Protein AF-0000000082776717 (afdb_homodimer)

Solvent-accessible surface area (backbone atoms only — not comparable to full-atom values): 31460 Å² total; per-residue (Å²): 136,84,81,78,78,79,74,80,76,75,74,73,74,72,71,69,78,68,71,57,38,70,23,19,44,74,64,49,64,49,27,32,45,8,39,37,46,40,36,39,57,69,74,40,55,86,52,86,70,54,49,68,58,41,48,52,37,46,50,51,32,40,17,66,18,43,40,49,56,19,46,52,73,50,42,46,68,27,53,69,61,56,74,79,87,65,67,62,53,23,40,39,45,65,33,88,27,71,83,52,43,57,32,50,45,45,42,50,73,58,59,40,40,62,55,69,37,69,70,32,48,37,49,62,96,61,49,58,29,18,22,79,56,60,72,66,36,68,18,62,73,46,20,79,35,70,92,78,25,90,22,25,43,54,57,23,52,50,51,49,52,38,33,54,52,22,53,51,44,27,35,40,33,37,37,39,31,21,7,40,39,82,58,36,46,40,64,84,38,67,47,45,56,38,21,58,72,35,47,42,55,90,44,29,61,31,42,36,36,36,30,47,44,46,69,88,41,52,81,59,34,34,69,88,33,58,36,43,44,56,53,50,50,52,38,52,75,67,62,40,47,73,49,69,43,43,43,78,80,39,45,48,30,56,40,5,43,25,45,44,45,45,53,48,48,50,54,50,51,55,61,56,58,70,65,59,68,74,75,68,79,75,66,76,73,76,75,71,80,73,80,74,85,123,136,84,79,78,76,79,76,79,76,76,76,75,73,73,70,71,76,68,72,57,37,72,22,20,46,74,65,48,66,49,28,32,43,8,39,36,45,40,36,38,56,70,73,39,56,86,52,87,69,55,49,70,58,41,48,51,39,45,48,52,35,40,17,66,20,44,41,49,54,19,47,52,74,51,43,47,70,28,52,68,60,57,74,79,87,64,67,61,52,25,40,39,44,68,32,88,28,70,84,52,42,58,33,51,44,47,41,48,72,59,60,41,40,62,54,70,36,70,71,33,47,36,49,63,95,61,49,55,28,15,22,76,57,60,70,66,36,67,18,61,72,47,19,78,35,70,90,78,24,89,22,25,42,53,56,23,52,50,52,51,52,38,31,53,51,22,54,52,42,28,34,39,33,36,37,41,32,20,6,38,39,82,57,37,46,39,63,82,38,67,46,45,56,37,21,58,71,35,46,43,57,89,44,28,61,32,42,37,37,37,30,47,46,45,68,87,41,52,83,61,32,34,71,87,34,58,36,43,44,57,52,51,50,51,38,50,73,66,60,40,46,72,49,68,44,43,42,76,80,40,43,53,29,56,42,4,42,24,44,45,46,45,55,48,48,50,53,51,53,57,62,59,58,71,66,61,68,75,74,68,79,74,68,74,78,75,71,76,79,78,80,70,83,119

Nearest PDB structures (foldseek):
  3ofs-assembly5_E  TM=9.476E-01  e=2.431E-26  Homo sapiens
  2o3r-assembly2_B  TM=9.008E-01  e=8.191E-27  Homo sapiens
  1zvm-assembly3_C  TM=9.190E-01  e=2.006E-26  Homo sapiens
  2ef1-assembly1_A  TM=9.102E-01  e=2.280E-26  Homo sapiens
  7vke-assembly1_A  TM=8.804E-01  e=1.128E-26  Homo sapiens

Structure (mmCIF, N/CA/C/O backbone):
data_AF-0000000082776717-model_v1
#
loop_
_entity.id
_entity.type
_entity.pdbx_description
1 polymer 'ADP-ribosyl cyclase/cyclic ADP-ribose hydrolase'
#
loop_
_atom_site.group_PDB
_atom_site.id
_atom_site.type_symbol
_atom_site.label_atom_id
_atom_site.label_alt_id
_atom_site.label_comp_id
_atom_site.label_asym_id
_atom_site.label_entity_id
_atom_site.label_seq_id
_atom_site.pdbx_PDB_ins_code
_atom_site.Cartn_x
_atom_site.Cartn_y
_atom_site.Cartn_z
_atom_site.occupancy
_atom_site.B_iso_or_equiv
_atom_site.auth_seq_id
_atom_site.auth_comp_id
_atom_site.auth_asym_id
_atom_site.auth_atom_id
_atom_site.pdbx_PDB_model_num
ATOM 1 N N . MET A 1 1 ? -59.375 -36.438 -43.25 1 34.94 1 MET A N 1
ATOM 2 C CA . MET A 1 1 ? -58.938 -35.188 -42.656 1 34.94 1 MET A CA 1
ATOM 3 C C . MET A 1 1 ? -58 -35.438 -41.469 1 34.94 1 MET A C 1
ATOM 5 O O . MET A 1 1 ? -58.406 -36 -40.469 1 34.94 1 MET A O 1
ATOM 9 N N . SER A 1 2 ? -56.688 -35.781 -41.719 1 42.25 2 SER A N 1
ATOM 10 C CA . SER A 1 2 ? -55.562 -36.094 -40.844 1 42.25 2 SER A CA 1
ATOM 11 C C . SER A 1 2 ? -55.219 -34.906 -39.938 1 42.25 2 SER A C 1
ATOM 13 O O . SER A 1 2 ? -55.094 -33.781 -40.406 1 42.25 2 SER A O 1
ATOM 15 N N . ARG A 1 3 ? -55.719 -34.875 -38.656 1 41.53 3 ARG A N 1
ATOM 16 C CA . ARG A 1 3 ? -55.469 -33.906 -37.594 1 41.53 3 ARG A CA 1
ATOM 17 C C . ARG A 1 3 ? -53.969 -33.719 -37.375 1 41.53 3 ARG A C 1
ATOM 19 O O . ARG A 1 3 ? -53.281 -34.656 -36.969 1 41.53 3 ARG A O 1
ATOM 26 N N . ILE A 1 4 ? -53.25 -32.938 -38.125 1 45.69 4 ILE A N 1
ATOM 27 C CA . ILE A 1 4 ? -51.875 -32.5 -37.875 1 45.69 4 ILE A CA 1
ATOM 28 C C . ILE A 1 4 ? -51.812 -31.828 -36.5 1 45.69 4 ILE A C 1
ATOM 30 O O . ILE A 1 4 ? -52.438 -30.781 -36.281 1 45.69 4 ILE A O 1
ATOM 34 N N . THR A 1 5 ? -51.719 -32.531 -35.375 1 41.22 5 THR A N 1
ATOM 35 C CA . THR A 1 5 ? -51.406 -31.953 -34.062 1 41.22 5 THR A CA 1
ATOM 36 C C . THR A 1 5 ? -50.062 -31.25 -34.125 1 41.22 5 THR A C 1
ATOM 38 O O . THR A 1 5 ? -49.031 -31.844 -34.438 1 41.22 5 THR A O 1
ATOM 41 N N . ALA A 1 6 ? -50 -29.938 -34.469 1 43.34 6 ALA A N 1
ATOM 42 C CA . ALA A 1 6 ? -48.812 -29.094 -34.375 1 43.34 6 ALA A CA 1
ATOM 43 C C . ALA A 1 6 ? -48.281 -29.062 -32.938 1 43.34 6 ALA A C 1
ATOM 45 O O . ALA A 1 6 ? -48.969 -28.625 -32 1 43.34 6 ALA A O 1
ATOM 46 N N . GLY A 1 7 ? -47.469 -30.047 -32.562 1 38.72 7 GLY A N 1
ATOM 47 C CA . GLY A 1 7 ? -46.75 -29.953 -31.297 1 38.72 7 GLY A CA 1
ATOM 48 C C . GLY A 1 7 ? -45.906 -28.703 -31.172 1 38.72 7 GLY A C 1
ATOM 49 O O . GLY A 1 7 ? -45.125 -28.375 -32.062 1 38.72 7 GLY A O 1
ATOM 50 N N . LEU A 1 8 ? -46.406 -27.688 -30.469 1 41.44 8 LEU A N 1
ATOM 51 C CA . LEU A 1 8 ? -45.594 -26.531 -30.078 1 41.44 8 LEU A CA 1
ATOM 52 C C . LEU A 1 8 ? -44.344 -26.953 -29.359 1 41.44 8 LEU A C 1
ATOM 54 O O . LEU A 1 8 ? -44.375 -27.594 -28.297 1 41.44 8 LEU A O 1
ATOM 58 N N . VAL A 1 9 ? -43.219 -27.141 -30.031 1 42.56 9 VAL A N 1
ATOM 59 C CA . VAL A 1 9 ? -41.906 -27.281 -29.391 1 42.56 9 VAL A CA 1
ATOM 60 C C . VAL A 1 9 ? -41.562 -26 -28.641 1 42.56 9 VAL A C 1
ATOM 62 O O . VAL A 1 9 ? -41.406 -24.938 -29.25 1 42.56 9 VAL A O 1
ATOM 65 N N . VAL A 1 10 ? -42 -25.812 -27.422 1 40.25 10 VAL A N 1
ATOM 66 C CA . VAL A 1 10 ? -41.438 -24.797 -26.547 1 40.25 10 VAL A CA 1
ATOM 67 C C . VAL A 1 10 ? -39.938 -24.984 -26.422 1 40.25 10 VAL A C 1
ATOM 69 O O . VAL A 1 10 ? -39.469 -26 -25.906 1 40.25 10 VAL A O 1
ATOM 72 N N . LEU A 1 11 ? -39.219 -24.453 -27.328 1 37.03 11 LEU A N 1
ATOM 73 C CA . LEU A 1 11 ? -37.781 -24.312 -27.094 1 37.03 11 LEU A CA 1
ATOM 74 C C . LEU A 1 11 ? -37.531 -23.547 -25.797 1 37.03 11 LEU A C 1
ATOM 76 O O . LEU A 1 11 ? -37.812 -22.359 -25.719 1 37.03 11 LEU A O 1
ATOM 80 N N . LEU A 1 12 ? -37.594 -24.188 -24.688 1 36.03 12 LEU A N 1
ATOM 81 C CA . LEU A 1 12 ? -37.062 -23.641 -23.453 1 36.03 12 LEU A CA 1
ATOM 82 C C . LEU A 1 12 ? -35.625 -23.172 -23.641 1 36.03 12 LEU A C 1
ATOM 84 O O . LEU A 1 12 ? -34.75 -23.984 -23.922 1 36.03 12 LEU A O 1
ATOM 88 N N . PHE A 1 13 ? -35.5 -22 -24.203 1 36.41 13 PHE A N 1
ATOM 89 C CA . PHE A 1 13 ? -34.219 -21.344 -24.047 1 36.41 13 PHE A CA 1
ATOM 90 C C . PHE A 1 13 ? -33.75 -21.359 -22.594 1 36.41 13 PHE A C 1
ATOM 92 O O . PHE A 1 13 ? -34.375 -20.688 -21.75 1 36.41 13 PHE A O 1
ATOM 99 N N . LEU A 1 14 ? -33.281 -22.422 -22.094 1 35.28 14 LEU A N 1
ATOM 100 C CA . LEU A 1 14 ? -32.5 -22.344 -20.875 1 35.28 14 LEU A CA 1
ATOM 101 C C . LEU A 1 14 ? -31.438 -21.25 -20.984 1 35.28 14 LEU A C 1
ATOM 103 O O . LEU A 1 14 ? -30.453 -21.406 -21.703 1 35.28 14 LEU A O 1
ATOM 107 N N . THR A 1 15 ? -31.828 -20.047 -21.047 1 38.69 15 THR A N 1
ATOM 108 C CA . THR A 1 15 ? -30.812 -19.062 -20.688 1 38.69 15 THR A CA 1
ATOM 109 C C . THR A 1 15 ? -30.094 -19.469 -19.406 1 38.69 15 THR A C 1
ATOM 111 O O . THR A 1 15 ? -30.688 -19.5 -18.328 1 38.69 15 THR A O 1
ATOM 114 N N . GLY A 1 16 ? -29.297 -20.438 -19.484 1 37.56 16 GLY A N 1
ATOM 115 C CA . GLY A 1 16 ? -28.406 -20.656 -18.359 1 37.56 16 GLY A CA 1
ATOM 116 C C . GLY A 1 16 ? -27.906 -19.359 -17.734 1 37.56 16 GLY A C 1
ATOM 117 O O . GLY A 1 16 ? -27.328 -18.516 -18.438 1 37.56 16 GLY A O 1
ATOM 118 N N . TYR A 1 17 ? -28.562 -18.797 -16.828 1 41.16 17 TYR A N 1
ATOM 119 C CA . TYR A 1 17 ? -28.047 -17.75 -15.977 1 41.16 17 TYR A CA 1
ATOM 120 C C . TYR A 1 17 ? -26.594 -18.016 -15.594 1 41.16 17 TYR A C 1
ATOM 122 O O . TYR A 1 17 ? -26.312 -18.906 -14.781 1 41.16 17 TYR A O 1
ATOM 130 N N . VAL A 1 18 ? -25.672 -17.984 -16.531 1 48.72 18 VAL A N 1
ATOM 131 C CA . VAL A 1 18 ? -24.281 -18.016 -16.125 1 48.72 18 VAL A CA 1
ATOM 132 C C . VAL A 1 18 ? -24.031 -16.969 -15.047 1 48.72 18 VAL A C 1
ATOM 134 O O . VAL A 1 18 ? -24.391 -15.797 -15.211 1 48.72 18 VAL A O 1
ATOM 137 N N . ASN A 1 19 ? -24.094 -17.375 -13.844 1 53.06 19 ASN A N 1
ATOM 138 C CA . ASN A 1 19 ? -23.656 -16.562 -12.727 1 53.06 19 ASN A CA 1
ATOM 139 C C . ASN A 1 19 ? -22.438 -15.719 -13.094 1 53.06 19 ASN A C 1
ATOM 141 O O . ASN A 1 19 ? -21.391 -16.25 -13.477 1 53.06 19 ASN A O 1
ATOM 145 N N . THR A 1 20 ? -22.656 -14.508 -13.617 1 65.88 20 THR A N 1
ATOM 146 C CA . THR A 1 20 ? -21.594 -13.609 -14.047 1 65.88 20 THR A CA 1
ATOM 147 C C . THR A 1 20 ? -21.062 -12.805 -12.867 1 65.88 20 THR A C 1
ATOM 149 O O . THR A 1 20 ? -21.812 -12.43 -11.969 1 65.88 20 THR A O 1
ATOM 152 N N . GLY A 1 21 ? -19.797 -12.977 -12.633 1 70.62 21 GLY A N 1
ATOM 153 C CA . GLY A 1 21 ? -19.141 -12.109 -11.664 1 70.62 21 GLY A CA 1
ATOM 154 C C . GLY A 1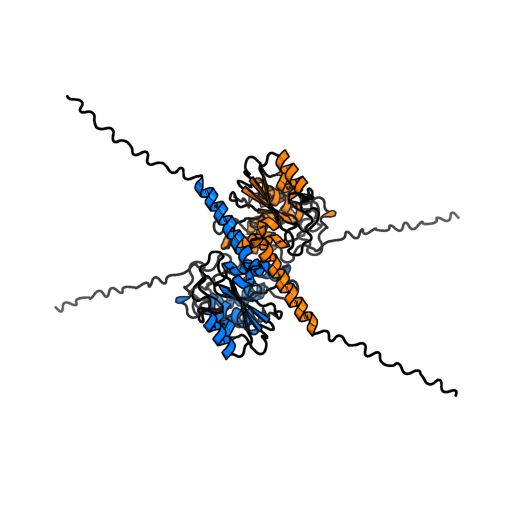 21 ? -19.109 -10.656 -12.086 1 70.62 21 GLY A C 1
ATOM 155 O O . GLY A 1 21 ? -19.703 -10.281 -13.094 1 70.62 21 GLY A O 1
ATOM 156 N N . PRO A 1 22 ? -18.547 -9.883 -11.188 1 86.31 22 PRO A N 1
ATOM 157 C CA . PRO A 1 22 ? -18.375 -8.484 -11.562 1 86.31 22 PRO A CA 1
ATOM 158 C C . PRO A 1 22 ? -17.594 -8.312 -12.867 1 86.31 22 PRO A C 1
ATOM 160 O O . PRO A 1 22 ? -16.875 -9.227 -13.289 1 86.31 22 PRO A O 1
ATOM 163 N N . GLY A 1 23 ? -17.859 -7.293 -13.586 1 93.75 23 GLY A N 1
ATOM 164 C CA . GLY A 1 23 ? -17.125 -7.004 -14.812 1 93.75 23 GLY A CA 1
ATOM 165 C C . GLY A 1 23 ? -15.695 -6.566 -14.562 1 93.75 23 GLY A C 1
ATOM 166 O O . GLY A 1 23 ? -15.195 -6.672 -13.438 1 93.75 23 GLY A O 1
ATOM 167 N N . THR A 1 24 ? -15.047 -6.23 -15.664 1 96.62 24 THR A N 1
ATOM 168 C CA . THR A 1 24 ? -13.695 -5.688 -15.602 1 96.62 24 THR A CA 1
ATOM 169 C C . THR A 1 24 ? -13.633 -4.484 -14.664 1 96.62 24 THR A C 1
ATOM 171 O O . THR A 1 24 ? -14.547 -3.66 -14.648 1 96.62 24 THR A O 1
ATOM 174 N N . THR A 1 25 ? -12.57 -4.414 -13.812 1 96.5 25 THR A N 1
ATOM 175 C CA . THR A 1 25 ? -12.352 -3.264 -12.945 1 96.5 25 THR A CA 1
ATOM 176 C C . THR A 1 25 ? -12.453 -1.963 -13.734 1 96.5 25 THR A C 1
ATOM 178 O O . THR A 1 25 ? -11.742 -1.783 -14.727 1 96.5 25 THR A O 1
ATOM 181 N N . PRO A 1 26 ? -13.352 -1.052 -13.297 1 95.44 26 PRO A N 1
ATOM 182 C CA . PRO A 1 26 ? -13.445 0.228 -14 1 95.44 26 PRO A CA 1
ATOM 183 C C . PRO A 1 26 ? -12.117 0.98 -14.039 1 95.44 26 PRO A C 1
ATOM 185 O O . PRO A 1 26 ? -11.352 0.94 -13.078 1 95.44 26 PRO A O 1
ATOM 188 N N . HIS A 1 27 ? -11.812 1.708 -15.188 1 96.38 27 HIS A N 1
ATOM 189 C CA . HIS A 1 27 ? -10.617 2.518 -15.375 1 96.38 27 HIS A CA 1
ATOM 190 C C . HIS A 1 27 ? -9.359 1.665 -15.281 1 96.38 27 HIS A C 1
ATOM 192 O O . HIS A 1 27 ? -8.328 2.125 -14.781 1 96.38 27 HIS A O 1
ATOM 198 N N . LEU A 1 28 ? -9.469 0.418 -15.781 1 98.06 28 LEU A N 1
ATOM 199 C CA . LEU A 1 28 ? -8.391 -0.562 -15.695 1 98.06 28 LEU A CA 1
ATOM 200 C C . LEU A 1 28 ? -7.102 -0.005 -16.297 1 98.06 28 LEU A C 1
ATOM 202 O O . LEU A 1 28 ? -6.031 -0.128 -15.695 1 98.06 28 LEU A O 1
ATOM 206 N N . LYS A 1 29 ? -7.23 0.656 -17.406 1 98.06 29 LYS A N 1
ATOM 207 C CA . LYS A 1 29 ? -6.039 1.157 -18.094 1 98.06 29 LYS A CA 1
ATOM 208 C C . LYS A 1 29 ? -5.32 2.203 -17.234 1 98.06 29 LYS A C 1
ATOM 210 O O . LYS A 1 29 ? -4.105 2.129 -17.047 1 98.06 29 LYS A O 1
ATOM 215 N N . GLN A 1 30 ? -6.047 3.137 -16.781 1 97.56 30 GLN A N 1
ATOM 216 C CA . GLN A 1 30 ? -5.469 4.207 -15.969 1 97.56 30 GLN A CA 1
ATOM 217 C C . GLN A 1 30 ? -4.82 3.652 -14.703 1 97.56 30 GLN A C 1
ATOM 219 O O . GLN A 1 30 ? -3.738 4.094 -14.305 1 97.56 30 GLN A O 1
ATOM 224 N N . ILE A 1 31 ? -5.406 2.682 -14.109 1 98.12 31 ILE A N 1
ATOM 225 C CA . ILE A 1 31 ? -4.898 2.09 -12.875 1 98.12 31 ILE A CA 1
ATOM 226 C C . ILE A 1 31 ? -3.596 1.348 -13.156 1 98.12 31 ILE A C 1
ATOM 228 O O . ILE A 1 31 ? -2.584 1.581 -12.492 1 98.12 31 ILE A O 1
ATOM 232 N N . VAL A 1 32 ? -3.637 0.52 -14.195 1 98.75 32 VAL A N 1
ATOM 233 C CA . VAL A 1 32 ? -2.488 -0.33 -14.492 1 98.75 32 VAL A CA 1
ATOM 234 C C . VAL A 1 32 ? -1.305 0.533 -14.922 1 98.75 32 VAL A C 1
ATOM 236 O O . VAL A 1 32 ? -0.19 0.359 -14.43 1 98.75 32 VAL A O 1
ATOM 239 N N . ILE A 1 33 ? -1.547 1.469 -15.773 1 98.62 33 ILE A N 1
ATOM 240 C CA . ILE A 1 33 ? -0.477 2.34 -16.25 1 98.62 33 ILE A CA 1
ATOM 241 C C . ILE A 1 33 ? 0.028 3.209 -15.102 1 98.62 33 ILE A C 1
ATOM 243 O O . ILE A 1 33 ? 1.236 3.402 -14.945 1 98.62 33 ILE A O 1
ATOM 247 N N . GLY A 1 34 ? -0.84 3.725 -14.312 1 98.25 34 GLY A N 1
ATOM 248 C CA . GLY A 1 34 ? -0.458 4.504 -13.148 1 98.25 34 GLY A CA 1
ATOM 249 C C . GLY A 1 34 ? 0.394 3.725 -12.164 1 98.25 34 GLY A C 1
ATOM 250 O O . GLY A 1 34 ? 1.405 4.23 -11.672 1 98.25 34 GLY A O 1
ATOM 251 N N . ARG A 1 35 ? -0.018 2.523 -11.867 1 98.31 35 ARG A N 1
ATOM 252 C CA . ARG A 1 35 ? 0.738 1.659 -10.969 1 98.31 35 ARG A CA 1
ATOM 253 C C . ARG A 1 35 ? 2.113 1.337 -11.547 1 98.31 35 ARG A C 1
ATOM 255 O O . ARG A 1 35 ? 3.098 1.25 -10.805 1 98.31 35 ARG A O 1
ATOM 262 N N . CYS A 1 36 ? 2.121 1.131 -12.852 1 98.62 36 CYS A N 1
ATOM 263 C CA . CYS A 1 36 ? 3.393 0.85 -13.516 1 98.62 36 CYS A CA 1
ATOM 264 C C . CYS A 1 36 ? 4.359 2.018 -13.352 1 98.62 36 CYS A C 1
ATOM 266 O O . CYS A 1 36 ? 5.516 1.825 -12.977 1 98.62 36 CYS A O 1
ATOM 268 N N . TYR A 1 37 ? 3.918 3.193 -13.57 1 97.81 37 TYR A N 1
ATOM 269 C CA . TYR A 1 37 ? 4.777 4.363 -13.414 1 97.81 37 TYR A CA 1
ATOM 270 C C . TYR A 1 37 ? 5.133 4.59 -11.953 1 97.81 37 TYR A C 1
ATOM 272 O O . TYR A 1 37 ? 6.23 5.051 -11.641 1 97.81 37 TYR A O 1
ATOM 280 N N . ASP A 1 38 ? 4.215 4.336 -11.094 1 97.12 38 ASP A N 1
ATOM 281 C CA . ASP A 1 38 ? 4.516 4.371 -9.664 1 97.12 38 ASP A CA 1
ATOM 282 C C . ASP A 1 38 ? 5.676 3.445 -9.32 1 97.12 38 ASP A C 1
ATOM 284 O O . ASP A 1 38 ? 6.609 3.842 -8.617 1 97.12 38 ASP A O 1
ATOM 288 N N . TYR A 1 39 ? 5.629 2.283 -9.875 1 96.19 39 TYR A N 1
ATOM 289 C CA . TYR A 1 39 ? 6.621 1.247 -9.602 1 96.19 39 TYR A CA 1
ATOM 290 C C . TYR A 1 39 ? 7.996 1.664 -10.109 1 96.19 39 TYR A C 1
ATOM 292 O O . TYR A 1 39 ? 8.984 1.588 -9.367 1 96.19 39 TYR A O 1
ATOM 300 N N . VAL A 1 40 ? 8.078 2.162 -11.359 1 95.56 40 VAL A N 1
ATOM 301 C CA . VAL A 1 40 ? 9.375 2.428 -11.992 1 95.56 40 VAL A CA 1
ATOM 302 C C . VAL A 1 40 ? 9.961 3.721 -11.43 1 95.56 40 VAL A C 1
ATOM 304 O O . VAL A 1 40 ? 11.156 3.982 -11.586 1 95.56 40 VAL A O 1
ATOM 307 N N . THR A 1 41 ? 9.086 4.508 -10.734 1 94.5 41 THR A N 1
ATOM 308 C CA . THR A 1 41 ? 9.562 5.785 -10.219 1 94.5 41 THR A CA 1
ATOM 309 C C . THR A 1 41 ? 9.906 5.68 -8.734 1 94.5 41 THR A C 1
ATOM 311 O O . THR A 1 41 ? 10.898 6.25 -8.281 1 94.5 41 THR A O 1
ATOM 314 N N . LEU A 1 42 ? 9.086 4.941 -7.992 1 92.88 42 LEU A N 1
ATOM 315 C CA . LEU A 1 42 ? 9.203 5.004 -6.539 1 92.88 42 LEU A CA 1
ATOM 316 C C . LEU A 1 42 ? 9.664 3.662 -5.977 1 92.88 42 LEU A C 1
ATOM 318 O O . LEU A 1 42 ? 10.422 3.621 -5.004 1 92.88 42 LEU A O 1
ATOM 322 N N . VAL A 1 43 ? 9.281 2.576 -6.535 1 91.5 43 VAL A N 1
ATOM 323 C CA . VAL A 1 43 ? 9.57 1.255 -5.984 1 91.5 43 VAL A CA 1
ATOM 324 C C . VAL A 1 43 ? 10.93 0.771 -6.492 1 91.5 43 VAL A C 1
ATOM 326 O O . VAL A 1 43 ? 11.797 0.394 -5.699 1 91.5 43 VAL A O 1
ATOM 329 N N . LYS A 1 44 ? 11.062 0.79 -7.801 1 92.12 44 LYS A N 1
ATOM 330 C CA . LYS A 1 44 ? 12.32 0.389 -8.43 1 92.12 44 LYS A CA 1
ATOM 331 C C . LYS A 1 44 ? 12.742 1.389 -9.5 1 92.12 44 LYS A C 1
ATOM 333 O O . LYS A 1 44 ? 12.688 1.086 -10.695 1 92.12 44 LYS A O 1
ATOM 338 N N . PRO A 1 45 ? 13.312 2.479 -9.07 1 89.88 45 PRO A N 1
ATOM 339 C CA . PRO A 1 45 ? 13.656 3.555 -10.008 1 89.88 45 PRO A CA 1
ATOM 340 C C . PRO A 1 45 ? 14.742 3.152 -11 1 89.88 45 PRO A C 1
ATOM 342 O O . PRO A 1 45 ? 14.883 3.783 -12.055 1 89.88 45 PRO A O 1
ATOM 345 N N . SER A 1 46 ? 15.438 2.111 -10.812 1 87.56 46 SER A N 1
ATOM 346 C CA . SER A 1 46 ? 16.5 1.673 -11.719 1 87.56 46 SER A CA 1
ATOM 347 C C . SER A 1 46 ? 15.93 0.818 -12.844 1 87.56 46 SER A C 1
ATOM 349 O O . SER A 1 46 ? 16.641 0.484 -13.797 1 87.56 46 SER A O 1
ATOM 351 N N . SER A 1 47 ? 14.633 0.612 -12.75 1 88.88 47 SER A N 1
ATOM 352 C CA . SER A 1 47 ? 14.023 -0.255 -13.758 1 88.88 47 SER A CA 1
ATOM 353 C C . SER A 1 47 ? 13.836 0.477 -15.078 1 88.88 47 SER A C 1
ATOM 355 O O . SER A 1 47 ? 13.672 1.698 -15.102 1 88.88 47 SER A O 1
ATOM 357 N N . ARG A 1 48 ? 13.891 -0.313 -16.219 1 89.75 48 ARG A N 1
ATOM 358 C CA . ARG A 1 48 ? 13.727 0.253 -17.562 1 89.75 48 ARG A CA 1
ATOM 359 C C . ARG A 1 48 ? 12.477 -0.29 -18.234 1 89.75 48 ARG A C 1
ATOM 361 O O . ARG A 1 48 ? 12.492 -0.573 -19.438 1 89.75 48 ARG A O 1
ATOM 368 N N . TYR A 1 49 ? 11.461 -0.461 -17.469 1 95.44 49 TYR A N 1
ATOM 369 C CA . TYR A 1 49 ? 10.203 -0.974 -18.016 1 95.44 49 TYR A CA 1
ATOM 370 C C . TYR A 1 49 ? 9.477 0.102 -18.812 1 95.44 49 TYR A C 1
ATOM 372 O O . TYR A 1 49 ? 9.453 1.269 -18.422 1 95.44 49 TYR A O 1
ATOM 380 N N . ASN A 1 50 ? 8.961 -0.283 -19.953 1 97.12 50 ASN A N 1
ATOM 381 C CA . ASN A 1 50 ? 8.094 0.577 -20.75 1 97.12 50 ASN A CA 1
ATOM 382 C C . ASN A 1 50 ? 6.621 0.335 -20.453 1 97.12 50 ASN A C 1
ATOM 384 O O . ASN A 1 50 ? 6.016 -0.588 -20.984 1 97.12 50 ASN A O 1
ATOM 388 N N . CYS A 1 51 ? 6.027 1.216 -19.688 1 98.31 51 CYS A N 1
ATOM 389 C CA . CYS A 1 51 ? 4.695 1.004 -19.125 1 98.31 51 CYS A CA 1
ATOM 390 C C . CYS A 1 51 ? 3.646 0.979 -20.234 1 98.31 51 CYS A C 1
ATOM 392 O O . CYS A 1 51 ? 2.705 0.186 -20.188 1 98.31 51 CYS A O 1
ATOM 394 N N . GLU A 1 52 ? 3.789 1.783 -21.281 1 98.12 52 GLU A N 1
ATOM 395 C CA . GLU A 1 52 ? 2.836 1.826 -22.375 1 98.12 52 GLU A CA 1
ATOM 396 C C . GLU A 1 52 ? 2.893 0.546 -23.203 1 98.12 52 GLU A C 1
ATOM 398 O O . GLU A 1 52 ? 1.855 0.022 -23.625 1 98.12 52 GLU A O 1
ATOM 403 N N . GLU A 1 53 ? 4.066 0.102 -23.375 1 98.44 53 GLU A N 1
ATOM 404 C CA . GLU A 1 53 ? 4.23 -1.123 -24.156 1 98.44 53 GLU A CA 1
ATOM 405 C C . GLU A 1 53 ? 3.697 -2.334 -23.406 1 98.44 53 GLU A C 1
ATOM 407 O O . GLU A 1 53 ? 3.072 -3.219 -23.984 1 98.44 53 GLU A O 1
ATOM 412 N N . ILE A 1 54 ? 3.939 -2.412 -22.125 1 98.56 54 ILE A N 1
ATOM 413 C CA . ILE A 1 54 ? 3.443 -3.496 -21.297 1 98.56 54 ILE A CA 1
ATOM 414 C C . ILE A 1 54 ? 1.918 -3.533 -21.344 1 98.56 54 ILE A C 1
ATOM 416 O O . ILE A 1 54 ? 1.322 -4.598 -21.531 1 98.56 54 ILE A O 1
ATOM 420 N N . TRP A 1 55 ? 1.305 -2.383 -21.266 1 98.62 55 TRP A N 1
ATOM 421 C CA . TRP A 1 55 ? -0.15 -2.32 -21.344 1 98.62 55 TRP A CA 1
ATOM 422 C C . TRP A 1 55 ? -0.637 -2.807 -22.719 1 98.62 55 TRP A C 1
ATOM 424 O O . TRP A 1 55 ? -1.603 -3.568 -22.797 1 98.62 55 TRP A O 1
ATOM 434 N N . ARG A 1 56 ? -0.008 -2.361 -23.75 1 98.44 56 ARG A N 1
ATOM 435 C CA . ARG A 1 56 ? -0.434 -2.727 -25.094 1 98.44 56 ARG A CA 1
ATOM 436 C C . ARG A 1 56 ? -0.438 -4.242 -25.281 1 98.44 56 ARG A C 1
ATOM 438 O O . ARG A 1 56 ? -1.401 -4.805 -25.797 1 98.44 56 ARG A O 1
ATOM 445 N N . GLU A 1 57 ? 0.647 -4.863 -24.844 1 98.62 57 GLU A N 1
ATOM 446 C CA . GLU A 1 57 ? 0.744 -6.312 -24.984 1 98.62 57 GLU A CA 1
ATOM 447 C C . GLU A 1 57 ? -0.273 -7.02 -24.094 1 98.62 57 GLU A C 1
ATOM 449 O O . GLU A 1 57 ? -0.858 -8.031 -24.484 1 98.62 57 GLU A O 1
ATOM 454 N N . PHE A 1 58 ? -0.506 -6.508 -22.953 1 98.69 58 PHE A N 1
ATOM 455 C CA . PHE A 1 58 ? -1.523 -7.043 -22.047 1 98.69 58 PHE A CA 1
ATOM 456 C C . PHE A 1 58 ? -2.906 -6.953 -22.688 1 98.69 58 PHE A C 1
ATOM 458 O O . PHE A 1 58 ? -3.65 -7.934 -22.719 1 98.69 58 PHE A O 1
ATOM 465 N N . GLU A 1 59 ? -3.154 -5.727 -23.109 1 98.38 59 GLU A N 1
ATOM 466 C CA . GLU A 1 59 ? -4.461 -5.473 -23.703 1 98.38 59 GLU A CA 1
ATOM 467 C C . GLU A 1 59 ? -4.715 -6.402 -24.891 1 98.38 59 GLU A C 1
ATOM 469 O O . GLU A 1 59 ? -5.793 -6.992 -25 1 98.38 59 GLU A O 1
ATOM 474 N N . GLU A 1 60 ? -3.764 -6.547 -25.703 1 96.81 60 GLU A N 1
ATOM 475 C CA . GLU A 1 60 ? -3.887 -7.406 -26.875 1 96.81 60 GLU A CA 1
ATOM 476 C C . GLU A 1 60 ? -4.145 -8.859 -26.469 1 96.81 60 GLU A C 1
ATOM 478 O O . GLU A 1 60 ? -4.93 -9.555 -27.125 1 96.81 60 GLU A O 1
ATOM 483 N N . ALA A 1 61 ? -3.521 -9.312 -25.422 1 97.44 61 ALA A N 1
ATOM 484 C CA . ALA A 1 61 ? -3.646 -10.695 -24.969 1 97.44 61 ALA A CA 1
ATOM 485 C C . ALA A 1 61 ? -5.074 -10.992 -24.516 1 97.44 61 ALA A C 1
ATOM 487 O O . ALA A 1 61 ? -5.547 -12.125 -24.641 1 97.44 61 ALA A O 1
ATOM 488 N N . VAL A 1 62 ? -5.754 -9.961 -24.078 1 97.56 62 VAL A N 1
ATOM 489 C CA . VAL A 1 62 ? -7.047 -10.188 -23.438 1 97.56 62 VAL A CA 1
ATOM 490 C C . VAL A 1 62 ? -8.172 -9.922 -24.438 1 97.56 62 VAL A C 1
ATOM 492 O O . VAL A 1 62 ? -9.062 -10.75 -24.625 1 97.56 62 VAL A O 1
ATOM 495 N N . ILE A 1 63 ? -8.133 -8.812 -25.172 1 95.94 63 ILE A N 1
ATOM 496 C CA . ILE A 1 63 ? -9.305 -8.336 -25.906 1 95.94 63 ILE A CA 1
ATOM 497 C C . ILE A 1 63 ? -9.422 -9.102 -27.234 1 95.94 63 ILE A C 1
ATOM 499 O O . ILE A 1 63 ? -10.477 -9.086 -27.859 1 95.94 63 ILE A O 1
ATOM 503 N N . ARG A 1 64 ? -8.391 -9.773 -27.656 1 92.56 64 ARG A N 1
ATOM 504 C CA . ARG A 1 64 ? -8.422 -10.484 -28.922 1 92.56 64 ARG A CA 1
ATOM 505 C C . ARG A 1 64 ? -8.93 -11.914 -28.734 1 92.56 64 ARG A C 1
ATOM 507 O O . ARG A 1 64 ? -8.945 -12.703 -29.688 1 92.56 64 ARG A O 1
ATOM 514 N N . ARG A 1 65 ? -9.375 -12.25 -27.547 1 92.19 65 ARG A N 1
ATOM 515 C CA . ARG A 1 65 ? -9.773 -13.617 -27.234 1 92.19 65 ARG A CA 1
ATOM 516 C C . ARG A 1 65 ? -11.172 -13.656 -26.625 1 92.19 65 ARG A C 1
ATOM 518 O O . ARG A 1 65 ? -11.625 -12.656 -26.062 1 92.19 65 ARG A O 1
ATOM 525 N N . ASP A 1 66 ? -11.719 -14.828 -26.734 1 90.94 66 ASP A N 1
ATOM 526 C CA . ASP A 1 66 ? -12.945 -15.055 -25.969 1 90.94 66 ASP A CA 1
ATOM 527 C C . ASP A 1 66 ? -12.672 -14.977 -24.469 1 90.94 66 ASP A C 1
ATOM 529 O O . ASP A 1 66 ? -11.609 -15.398 -24 1 90.94 66 ASP A O 1
ATOM 533 N N . PRO A 1 67 ? -13.625 -14.5 -23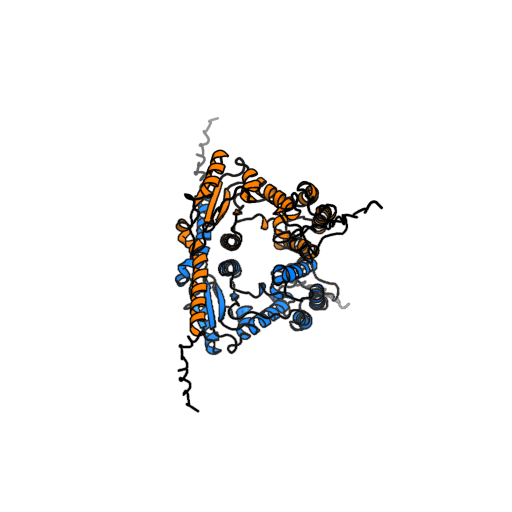.734 1 92.12 67 PRO A N 1
ATOM 534 C CA . PRO A 1 67 ? -13.422 -14.258 -22.312 1 92.12 67 PRO A CA 1
ATOM 535 C C . PRO A 1 67 ? -12.938 -15.5 -21.562 1 92.12 67 PRO A C 1
ATOM 537 O O . PRO A 1 67 ? -12.266 -15.383 -20.531 1 92.12 67 PRO A O 1
ATOM 540 N N . CYS A 1 68 ? -13.203 -16.625 -22.047 1 92.75 68 CYS A N 1
ATOM 541 C CA . CYS A 1 68 ? -12.789 -17.844 -21.359 1 92.75 68 CYS A CA 1
ATOM 542 C C . CYS A 1 68 ? -11.742 -18.594 -22.172 1 92.75 68 CYS A C 1
ATOM 544 O O . CYS A 1 68 ? -11.617 -19.812 -22.047 1 92.75 68 CYS A O 1
ATOM 546 N N . SER A 1 69 ? -11.016 -17.891 -22.984 1 93.44 69 SER A N 1
ATOM 547 C CA . SER A 1 69 ? -10.039 -18.547 -23.844 1 93.44 69 SER A CA 1
ATOM 548 C C . SER A 1 69 ? -8.703 -17.828 -23.812 1 93.44 69 SER A C 1
ATOM 550 O O . SER A 1 69 ? -7.969 -17.828 -24.812 1 93.44 69 SER A O 1
ATOM 552 N N . VAL A 1 70 ? -8.477 -17.141 -22.766 1 96.12 70 VAL A N 1
ATOM 553 C CA . VAL A 1 70 ? -7.176 -16.5 -22.625 1 96.12 70 VAL A CA 1
ATOM 554 C C . VAL A 1 70 ? -6.207 -17.453 -21.922 1 96.12 70 VAL A C 1
ATOM 556 O O . VAL A 1 70 ? -6.297 -17.656 -20.703 1 96.12 70 VAL A O 1
ATOM 559 N N . ARG A 1 71 ? -5.332 -18 -22.672 1 96.75 71 ARG A N 1
ATOM 560 C CA . ARG A 1 71 ? -4.375 -18.969 -22.156 1 96.75 71 ARG A CA 1
ATOM 561 C C . ARG A 1 71 ? -3.123 -18.281 -21.625 1 96.75 71 ARG A C 1
ATOM 563 O O . ARG A 1 71 ? -2.855 -17.125 -21.969 1 96.75 71 ARG A O 1
ATOM 570 N N . VAL A 1 72 ? -2.33 -18.984 -20.844 1 97.31 72 VAL A N 1
ATOM 571 C CA . VAL A 1 72 ? -1.072 -18.5 -20.281 1 97.31 72 VAL A CA 1
ATOM 572 C C . VAL A 1 72 ? -0.169 -18.016 -21.422 1 97.31 72 VAL A C 1
ATOM 574 O O . VAL A 1 72 ? 0.427 -16.938 -21.312 1 97.31 72 VAL A O 1
ATOM 577 N N . LYS A 1 73 ? -0.101 -18.703 -22.516 1 97.69 73 LYS A N 1
ATOM 578 C CA . LYS A 1 73 ? 0.8 -18.375 -23.609 1 97.69 73 LYS A CA 1
ATOM 579 C C . LYS A 1 73 ? 0.417 -17.062 -24.266 1 97.69 73 LYS A C 1
ATOM 581 O O . LYS A 1 73 ? 1.241 -16.422 -24.938 1 97.69 73 LYS A O 1
ATOM 586 N N . ASP A 1 74 ? -0.814 -16.703 -24.125 1 97.69 74 ASP A N 1
ATOM 587 C CA . ASP A 1 74 ? -1.273 -15.461 -24.734 1 97.69 74 ASP A CA 1
ATOM 588 C C . ASP A 1 74 ? -0.606 -14.25 -24.078 1 97.69 74 ASP A C 1
ATOM 590 O O . ASP A 1 74 ? -0.515 -13.188 -24.688 1 97.69 74 ASP A O 1
ATOM 594 N N . TYR A 1 75 ? -0.088 -14.422 -22.844 1 98.25 75 TYR A N 1
ATOM 595 C CA . TYR A 1 75 ? 0.558 -13.328 -22.125 1 98.25 75 TYR A CA 1
ATOM 596 C C . TYR A 1 75 ? 2.062 -13.328 -22.375 1 98.25 75 TYR A C 1
ATOM 598 O O . TYR A 1 75 ? 2.793 -12.523 -21.781 1 98.25 75 TYR A O 1
ATOM 606 N N . ARG A 1 76 ? 2.584 -14.148 -23.234 1 98.12 76 ARG A N 1
ATOM 607 C CA . ARG A 1 76 ? 4.016 -14.352 -23.406 1 98.12 76 ARG A CA 1
ATOM 608 C C . ARG A 1 76 ? 4.715 -13.047 -23.766 1 98.12 76 ARG A C 1
ATOM 610 O O . ARG A 1 76 ? 5.777 -12.734 -23.219 1 98.12 76 ARG A O 1
ATOM 617 N N . ARG A 1 77 ? 4.129 -12.328 -24.656 1 98.19 77 ARG A N 1
ATOM 618 C CA . ARG A 1 77 ? 4.742 -11.078 -25.094 1 98.19 77 ARG A CA 1
ATOM 619 C C . ARG A 1 77 ? 4.793 -10.07 -23.953 1 98.19 77 ARG A C 1
ATOM 621 O O . ARG A 1 77 ? 5.789 -9.359 -23.781 1 98.19 77 ARG A O 1
ATOM 628 N N . MET A 1 78 ? 3.754 -9.992 -23.172 1 98.44 78 MET A N 1
ATOM 629 C CA . MET A 1 78 ? 3.746 -9.094 -22.016 1 98.44 78 MET A CA 1
ATOM 630 C C . MET A 1 78 ? 4.84 -9.477 -21.031 1 98.44 78 MET A C 1
ATOM 632 O O . MET A 1 78 ? 5.57 -8.609 -20.547 1 98.44 78 MET A O 1
ATOM 636 N N . PHE A 1 79 ? 4.977 -10.766 -20.766 1 98.25 79 PHE A N 1
ATOM 637 C CA . PHE A 1 79 ? 5.926 -11.227 -19.766 1 98.25 79 PHE A CA 1
ATOM 638 C C . PHE A 1 79 ? 7.359 -11.07 -20.25 1 98.25 79 PHE A C 1
ATOM 640 O O . PHE A 1 79 ? 8.281 -10.875 -19.453 1 98.25 79 PHE A O 1
ATOM 647 N N . ARG A 1 80 ? 7.586 -11.07 -21.562 1 97.44 80 ARG A N 1
ATOM 648 C CA . ARG A 1 80 ? 8.914 -10.812 -22.125 1 97.44 80 ARG A CA 1
ATOM 649 C C . ARG A 1 80 ? 9.352 -9.375 -21.844 1 97.44 80 ARG A C 1
ATOM 651 O O . ARG A 1 80 ? 10.539 -9.094 -21.719 1 97.44 80 ARG A O 1
ATOM 658 N N . LEU A 1 81 ? 8.406 -8.523 -21.656 1 97.88 81 LEU A N 1
ATOM 659 C CA . LEU A 1 81 ? 8.688 -7.113 -21.438 1 97.88 81 LEU A CA 1
ATOM 660 C C . LEU A 1 81 ? 8.891 -6.824 -19.953 1 97.88 81 LEU A C 1
ATOM 662 O O . LEU A 1 81 ? 9.25 -5.707 -19.578 1 97.88 81 LEU A O 1
ATOM 666 N N . THR A 1 82 ? 8.68 -7.77 -19.109 1 97 82 THR A N 1
ATOM 667 C CA . THR A 1 82 ? 8.727 -7.531 -17.672 1 97 82 THR A CA 1
ATOM 668 C C . THR A 1 82 ? 9.648 -8.539 -16.984 1 97 82 THR A C 1
ATOM 670 O O . THR A 1 82 ? 9.25 -9.195 -16.016 1 97 82 THR A O 1
ATOM 673 N N . PRO A 1 83 ? 10.82 -8.562 -17.5 1 91.12 83 PRO A N 1
ATOM 674 C CA . PRO A 1 83 ? 11.742 -9.477 -16.828 1 91.12 83 PRO A CA 1
ATOM 675 C C . PRO A 1 83 ? 12.047 -9.047 -15.391 1 91.12 83 PRO A C 1
ATOM 677 O O . PRO A 1 83 ? 12.008 -7.848 -15.078 1 91.12 83 PRO A O 1
ATOM 680 N N . GLN A 1 84 ? 12.211 -9.961 -14.508 1 83.12 84 GLN A N 1
ATOM 681 C CA . GLN A 1 84 ? 12.5 -9.547 -13.141 1 83.12 84 GLN A CA 1
ATOM 682 C C . GLN A 1 84 ? 13.555 -10.453 -12.5 1 83.12 84 GLN A C 1
ATOM 684 O O . GLN A 1 84 ? 13.508 -11.672 -12.656 1 83.12 84 GLN A O 1
ATOM 689 N N . SER A 1 85 ? 14.547 -9.828 -11.961 1 88.12 85 SER A N 1
ATOM 690 C CA . SER A 1 85 ? 15.516 -10.5 -11.102 1 88.12 85 SER A CA 1
ATOM 691 C C . SER A 1 85 ? 15.156 -10.328 -9.633 1 88.12 85 SER A C 1
ATOM 693 O O . SER A 1 85 ? 14.938 -9.211 -9.164 1 88.12 85 SER A O 1
ATOM 695 N N . LEU A 1 86 ? 15.016 -11.492 -8.977 1 94.31 86 LEU A N 1
ATOM 696 C CA . LEU A 1 86 ? 14.609 -11.453 -7.578 1 94.31 86 LEU A CA 1
ATOM 697 C C . LEU A 1 86 ? 15.789 -11.781 -6.66 1 94.31 86 LEU A C 1
ATOM 699 O O . LEU A 1 86 ? 16.609 -12.641 -6.988 1 94.31 86 LEU A O 1
ATOM 703 N N . PRO A 1 87 ? 15.875 -11.078 -5.547 1 94.31 87 PRO A N 1
ATOM 704 C CA . PRO A 1 87 ? 16.969 -11.352 -4.609 1 94.31 87 PRO A CA 1
ATOM 705 C C . PRO A 1 87 ? 16.828 -12.695 -3.904 1 94.31 87 PRO A C 1
ATOM 707 O O . PRO A 1 87 ? 15.703 -13.133 -3.629 1 94.31 87 PRO A O 1
ATOM 710 N N . CYS A 1 88 ? 17.969 -13.227 -3.615 1 95.75 88 CYS A N 1
ATOM 711 C CA . CYS A 1 88 ? 17.969 -14.461 -2.846 1 95.75 88 CYS A CA 1
ATOM 712 C C . CYS A 1 88 ? 17.672 -14.195 -1.377 1 95.75 88 CYS A C 1
ATOM 714 O O . CYS A 1 88 ? 17.938 -13.102 -0.875 1 95.75 88 CYS A O 1
ATOM 716 N N . ASP A 1 89 ? 17.047 -15.141 -0.759 1 93.94 89 ASP A N 1
ATOM 717 C CA . ASP A 1 89 ? 16.844 -15.18 0.686 1 93.94 89 ASP A CA 1
ATOM 718 C C . ASP A 1 89 ? 15.773 -14.188 1.112 1 93.94 89 ASP A C 1
ATOM 720 O O . ASP A 1 89 ? 15.656 -13.859 2.295 1 93.94 89 ASP A O 1
ATOM 724 N N . LYS A 1 90 ? 15.023 -13.75 0.125 1 92.56 90 LYS A N 1
ATOM 725 C CA . LYS A 1 90 ? 14.086 -12.688 0.483 1 92.56 90 LYS A CA 1
ATOM 726 C C . LYS A 1 90 ? 12.664 -13.062 0.096 1 92.56 90 LYS A C 1
ATOM 728 O O . LYS A 1 90 ? 11.711 -12.383 0.483 1 92.56 90 LYS A O 1
ATOM 733 N N . LEU A 1 91 ? 12.453 -14.047 -0.598 1 95.06 91 LEU A N 1
ATOM 734 C CA . LEU A 1 91 ? 11.141 -14.312 -1.18 1 95.06 91 LEU A CA 1
ATOM 735 C C . LEU A 1 91 ? 10.211 -14.945 -0.152 1 95.06 91 LEU A C 1
ATOM 737 O O . LEU A 1 91 ? 10.609 -15.852 0.586 1 95.06 91 LEU A O 1
ATOM 741 N N . LEU A 1 92 ? 9.047 -14.375 -0.069 1 93.06 92 LEU A N 1
ATOM 742 C CA . LEU A 1 92 ? 7.984 -14.852 0.812 1 93.06 92 LEU A CA 1
ATOM 743 C C . LEU A 1 92 ? 6.773 -15.312 0.005 1 93.06 92 LEU A C 1
ATOM 745 O O . LEU A 1 92 ? 6.219 -14.547 -0.783 1 93.06 92 LEU A O 1
ATOM 749 N N . PHE A 1 93 ? 6.434 -16.578 0.183 1 93.88 93 PHE A N 1
ATOM 750 C CA . PHE A 1 93 ? 5.227 -17.172 -0.382 1 93.88 93 PHE A CA 1
ATOM 751 C C . PHE A 1 93 ? 4.121 -17.25 0.665 1 93.88 93 PHE A C 1
ATOM 753 O O . PHE A 1 93 ? 4.398 -17.266 1.866 1 93.88 93 PHE A O 1
ATOM 760 N N . TRP A 1 94 ? 2.867 -17.156 0.144 1 89.06 94 TRP A N 1
ATOM 761 C CA . TRP A 1 94 ? 1.792 -17.219 1.128 1 89.06 94 TRP A CA 1
ATOM 762 C C . TRP A 1 94 ? 0.561 -17.906 0.551 1 89.06 94 TRP A C 1
ATOM 764 O O . TRP A 1 94 ? 0.393 -17.969 -0.669 1 89.06 94 TRP A O 1
ATOM 774 N N . SER A 1 95 ? -0.199 -18.5 1.473 1 81.06 95 SER A N 1
ATOM 775 C CA . SER A 1 95 ? -1.446 -19.172 1.124 1 81.06 95 SER A CA 1
ATOM 776 C C . SER A 1 95 ? -2.523 -18.922 2.174 1 81.06 95 SER A C 1
ATOM 778 O O . SER A 1 95 ? -2.318 -19.203 3.359 1 81.06 95 SER A O 1
ATOM 780 N N . LYS A 1 96 ? -3.66 -18.453 1.685 1 72.44 96 LYS A N 1
ATOM 781 C CA . LYS A 1 96 ? -4.848 -18.219 2.504 1 72.44 96 LYS A CA 1
ATOM 782 C C . LYS A 1 96 ? -4.523 -17.312 3.695 1 72.44 96 LYS A C 1
ATOM 784 O O . LYS A 1 96 ? -4.98 -17.562 4.812 1 72.44 96 LYS A O 1
ATOM 789 N N . THR A 1 97 ? -3.621 -16.391 3.467 1 68.94 97 THR A N 1
ATOM 790 C CA . THR A 1 97 ? -3.178 -15.539 4.562 1 68.94 97 THR A CA 1
ATOM 791 C C . THR A 1 97 ? -3.215 -14.07 4.152 1 68.94 97 THR A C 1
ATOM 793 O O . THR A 1 97 ? -2.514 -13.242 4.734 1 68.94 97 THR A O 1
ATOM 796 N N . ARG A 1 98 ? -3.998 -13.766 3.223 1 64.56 98 ARG A N 1
ATOM 797 C CA . ARG A 1 98 ? -3.924 -12.406 2.688 1 64.56 98 ARG A CA 1
ATOM 798 C C . ARG A 1 98 ? -4.086 -11.367 3.795 1 64.56 98 ARG A C 1
ATOM 800 O O . ARG A 1 98 ? -3.338 -10.391 3.85 1 64.56 98 ARG A O 1
ATOM 807 N N . GLY A 1 99 ? -5.016 -11.672 4.688 1 62.62 99 GLY A N 1
ATOM 808 C CA . GLY A 1 99 ? -5.242 -10.711 5.762 1 62.62 99 GLY A CA 1
ATOM 809 C C . GLY A 1 99 ? -4.062 -10.594 6.707 1 62.62 99 GLY A C 1
ATOM 810 O O . GLY A 1 99 ? -3.73 -9.492 7.16 1 62.62 99 GLY A O 1
ATOM 811 N N . LEU A 1 100 ? -3.357 -11.68 6.844 1 62.53 100 LEU A N 1
ATOM 812 C CA . LEU A 1 100 ? -2.236 -11.727 7.777 1 62.53 100 LEU A CA 1
ATOM 813 C C . LEU A 1 100 ? -0.95 -11.266 7.105 1 62.53 100 LEU A C 1
ATOM 815 O O . LEU A 1 100 ? -0.067 -10.703 7.762 1 62.53 100 LEU A O 1
ATOM 819 N N . MET A 1 101 ? -0.917 -11.445 5.859 1 62.56 101 MET A N 1
ATOM 820 C CA . MET A 1 101 ? 0.311 -11.258 5.09 1 62.56 101 MET A CA 1
ATOM 821 C C . MET A 1 101 ? 0.761 -9.805 5.125 1 62.56 101 MET A C 1
ATOM 823 O O . MET A 1 101 ? 1.942 -9.516 5.332 1 62.56 101 MET A O 1
ATOM 827 N N . HIS A 1 102 ? -0.18 -8.969 4.965 1 60.47 102 HIS A N 1
ATOM 828 C CA . HIS A 1 102 ? 0.219 -7.566 4.906 1 60.47 102 HIS A CA 1
ATOM 829 C C . HIS A 1 102 ? 0.786 -7.098 6.242 1 60.47 102 HIS A C 1
ATOM 831 O O . HIS A 1 102 ? 1.753 -6.332 6.277 1 60.47 102 HIS A O 1
ATOM 837 N N . SER A 1 103 ? 0.219 -7.688 7.215 1 59.06 103 SER A N 1
ATOM 838 C CA . SER A 1 103 ? 0.726 -7.363 8.547 1 59.06 103 SER A CA 1
ATOM 839 C C . SER A 1 103 ? 2.094 -7.996 8.781 1 59.06 103 SER A C 1
ATOM 841 O O . SER A 1 103 ? 2.994 -7.352 9.328 1 59.06 103 SER A O 1
ATOM 843 N N . TYR A 1 104 ? 2.148 -9.172 8.281 1 59.59 104 TYR A N 1
ATOM 844 C CA . TYR A 1 104 ? 3.385 -9.914 8.5 1 59.59 104 TYR A CA 1
ATOM 845 C C . TYR A 1 104 ? 4.543 -9.281 7.738 1 59.59 104 TYR A C 1
ATOM 847 O O . TYR A 1 104 ? 5.625 -9.086 8.289 1 59.59 104 TYR A O 1
ATOM 855 N N . SER A 1 105 ? 4.332 -8.977 6.527 1 59.72 105 SER A N 1
ATOM 856 C CA . SER A 1 105 ? 5.387 -8.445 5.672 1 59.72 105 SER A CA 1
ATOM 857 C C . SER A 1 105 ? 5.812 -7.051 6.129 1 59.72 105 SER A C 1
ATOM 859 O O . SER A 1 105 ? 6.988 -6.699 6.043 1 59.72 105 SER A O 1
ATOM 861 N N . ALA A 1 106 ? 4.84 -6.332 6.539 1 58.25 106 ALA A N 1
ATOM 862 C CA . ALA A 1 106 ? 5.125 -4.965 6.977 1 58.25 106 ALA A CA 1
ATOM 863 C C . ALA A 1 106 ? 6.055 -4.961 8.188 1 58.25 106 ALA A C 1
ATOM 865 O O . ALA A 1 106 ? 6.934 -4.102 8.297 1 58.25 106 ALA A O 1
ATOM 866 N N . VAL A 1 107 ? 5.836 -5.945 8.906 1 55.16 107 VAL A N 1
ATOM 867 C CA . VAL A 1 107 ? 6.59 -6.012 10.156 1 55.16 107 VAL A CA 1
ATOM 868 C C . VAL A 1 107 ? 7.996 -6.531 9.883 1 55.16 107 VAL A C 1
ATOM 870 O O . VAL A 1 107 ? 8.953 -6.125 10.539 1 55.16 107 VAL A O 1
ATOM 873 N N . THR A 1 108 ? 8.078 -7.336 8.922 1 55.69 108 THR A N 1
ATOM 874 C CA . THR A 1 108 ? 9.391 -7.945 8.727 1 55.69 108 THR A CA 1
ATOM 875 C C . THR A 1 108 ? 10.164 -7.211 7.633 1 55.69 108 THR A C 1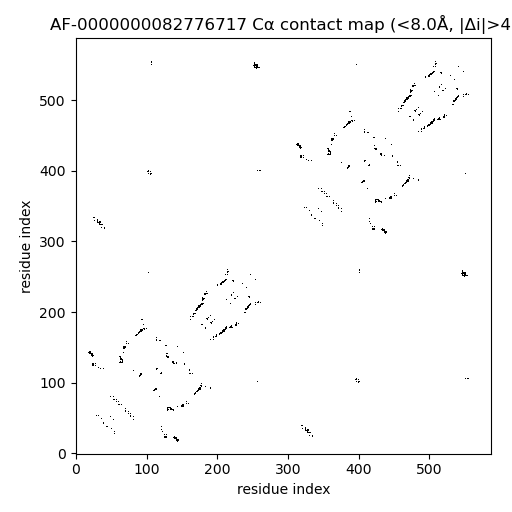
ATOM 877 O O . THR A 1 108 ? 11.383 -7.328 7.547 1 55.69 108 THR A O 1
ATOM 880 N N . ARG A 1 109 ? 9.672 -6.086 7.031 1 56.94 109 ARG A N 1
ATOM 881 C CA . ARG A 1 109 ? 10.156 -5.215 5.961 1 56.94 109 ARG A CA 1
ATOM 882 C C . ARG A 1 109 ? 11.219 -5.918 5.121 1 56.94 109 ARG A C 1
ATOM 884 O O . ARG A 1 109 ? 11.82 -5.301 4.238 1 56.94 109 ARG A O 1
ATOM 891 N N . ARG A 1 110 ? 11.281 -7.262 5.285 1 69.25 110 ARG A N 1
ATOM 892 C CA . ARG A 1 110 ? 12.453 -7.852 4.641 1 69.25 110 ARG A CA 1
ATOM 893 C C . ARG A 1 110 ? 12.039 -8.805 3.52 1 69.25 110 ARG A C 1
ATOM 895 O O . ARG A 1 110 ? 12.875 -9.234 2.725 1 69.25 110 ARG A O 1
ATOM 902 N N . PHE A 1 111 ? 10.844 -8.953 3.338 1 82.81 111 PHE A N 1
ATOM 903 C CA . PHE A 1 111 ? 10.461 -9.992 2.385 1 82.81 111 PHE A CA 1
ATOM 904 C C . PHE A 1 111 ? 9.922 -9.367 1.101 1 82.81 111 PHE A C 1
ATOM 906 O O . PHE A 1 111 ? 9.484 -8.219 1.097 1 82.81 111 PHE A O 1
ATOM 913 N N . LEU A 1 112 ? 10.078 -10.117 0.136 1 90.75 112 LEU A N 1
ATOM 914 C CA . LEU A 1 112 ? 9.5 -9.781 -1.162 1 90.75 112 LEU A CA 1
ATOM 915 C C . LEU A 1 112 ? 8.469 -10.82 -1.583 1 90.75 112 LEU A C 1
ATOM 917 O O . LEU A 1 112 ? 8.766 -12.016 -1.626 1 90.75 112 LEU A O 1
ATOM 921 N N . THR A 1 113 ? 7.266 -10.367 -1.749 1 92.12 113 THR A N 1
ATOM 922 C CA . THR A 1 113 ? 6.211 -11.25 -2.24 1 92.12 113 THR A CA 1
ATOM 923 C C . THR A 1 113 ? 5.988 -11.047 -3.736 1 92.12 113 THR A C 1
ATOM 925 O O . THR A 1 113 ? 6.566 -10.141 -4.336 1 92.12 113 THR A O 1
ATOM 928 N N . LEU A 1 114 ? 5.18 -11.93 -4.273 1 95 114 LEU A N 1
ATOM 929 C CA . LEU A 1 114 ? 4.844 -11.805 -5.688 1 95 114 LEU A CA 1
ATOM 930 C C . LEU A 1 114 ? 4.23 -10.438 -5.988 1 95 114 LEU A C 1
ATOM 932 O O . LEU A 1 114 ? 4.531 -9.836 -7.02 1 95 114 LEU A O 1
ATOM 936 N N . GLU A 1 115 ? 3.443 -9.938 -5.094 1 92.44 115 GLU A N 1
ATOM 937 C CA . GLU A 1 115 ? 2.744 -8.664 -5.266 1 92.44 115 GLU A CA 1
ATOM 938 C C . GLU A 1 115 ? 3.725 -7.492 -5.285 1 92.44 115 GLU A C 1
ATOM 940 O O . GLU A 1 115 ? 3.363 -6.383 -5.68 1 92.44 115 GLU A O 1
ATOM 945 N N . ASP A 1 116 ? 4.957 -7.824 -4.871 1 90.88 116 ASP A N 1
ATOM 946 C CA . ASP A 1 116 ? 5.977 -6.777 -4.859 1 90.88 116 ASP A CA 1
ATOM 947 C C . ASP A 1 116 ? 6.719 -6.719 -6.195 1 90.88 116 ASP A C 1
ATOM 949 O O . ASP A 1 116 ? 7.469 -5.777 -6.453 1 90.88 116 ASP A O 1
ATOM 953 N N . THR A 1 117 ? 6.574 -7.711 -6.969 1 95.75 117 THR A N 1
ATOM 954 C CA . THR A 1 117 ? 7.121 -7.66 -8.32 1 95.75 117 THR A CA 1
ATOM 955 C C . THR A 1 117 ? 6.316 -6.699 -9.188 1 95.75 117 THR A C 1
ATOM 957 O O . THR A 1 117 ? 5.219 -6.281 -8.812 1 95.75 117 THR A O 1
ATOM 960 N N . LEU A 1 118 ? 6.863 -6.383 -10.336 1 97.38 118 LEU A N 1
ATOM 961 C CA . LEU A 1 118 ? 6.172 -5.43 -11.195 1 97.38 118 LEU A CA 1
ATOM 962 C C . LEU A 1 118 ? 4.781 -5.938 -11.562 1 97.38 118 LEU A C 1
ATOM 964 O O . LEU A 1 118 ? 3.787 -5.238 -11.375 1 97.38 118 LEU A O 1
ATOM 968 N N . VAL A 1 119 ? 4.723 -7.176 -12.117 1 98.19 119 VAL A N 1
ATOM 969 C CA . VAL A 1 119 ? 3.457 -7.727 -12.586 1 98.19 119 VAL A CA 1
ATOM 970 C C . VAL A 1 119 ? 2.488 -7.871 -11.414 1 98.19 119 VAL A C 1
ATOM 972 O O . VAL A 1 119 ? 1.312 -7.52 -11.523 1 98.19 119 VAL A O 1
ATOM 975 N N . GLY A 1 120 ? 3.027 -8.414 -10.281 1 97.12 120 GLY A N 1
ATOM 976 C CA . GLY A 1 120 ? 2.188 -8.5 -9.102 1 97.12 120 GLY A CA 1
ATOM 977 C C . GLY A 1 120 ? 1.684 -7.148 -8.625 1 97.12 120 GLY A C 1
ATOM 978 O O . GLY A 1 120 ? 0.522 -7.016 -8.234 1 97.12 120 GLY A O 1
ATOM 979 N N . TYR A 1 121 ? 2.547 -6.172 -8.711 1 96.06 121 TYR A N 1
ATOM 980 C CA . TYR A 1 121 ? 2.258 -4.82 -8.25 1 96.06 121 TYR A CA 1
ATOM 981 C C . TYR A 1 121 ? 1.174 -4.172 -9.102 1 96.06 121 TYR A C 1
ATOM 983 O O . TYR A 1 121 ? 0.226 -3.584 -8.578 1 96.06 121 TYR A O 1
ATOM 991 N N . ILE A 1 122 ? 1.185 -4.242 -10.422 1 98.25 122 ILE A N 1
ATOM 992 C CA . ILE A 1 122 ? 0.328 -3.434 -11.289 1 98.25 122 ILE A CA 1
ATOM 993 C C . ILE A 1 122 ? -1.026 -4.117 -11.453 1 98.25 122 ILE A C 1
ATOM 995 O O . ILE A 1 122 ? -2.025 -3.461 -11.758 1 98.25 122 ILE A O 1
ATOM 999 N N . PHE A 1 123 ? -1.113 -5.445 -11.117 1 98.06 123 PHE A N 1
ATOM 1000 C CA . PHE A 1 123 ? -2.377 -6.125 -11.375 1 98.06 123 PHE A CA 1
ATOM 1001 C C . PHE A 1 123 ? -3.033 -6.559 -10.07 1 98.06 123 PHE A C 1
ATOM 1003 O O . PHE A 1 123 ? -4.098 -7.184 -10.078 1 98.06 123 PHE A O 1
ATOM 1010 N N . ASN A 1 124 ? -2.441 -6.156 -8.969 1 95.31 124 ASN A N 1
ATOM 1011 C CA . ASN A 1 124 ? -2.93 -6.574 -7.656 1 95.31 124 ASN A CA 1
ATOM 1012 C C . ASN A 1 124 ? -4.391 -6.184 -7.453 1 95.31 124 ASN A C 1
ATOM 1014 O O . ASN A 1 124 ? -4.758 -5.02 -7.625 1 95.31 124 ASN A O 1
ATOM 1018 N N . ASP A 1 125 ? -5.281 -7.207 -7.188 1 92.75 125 ASP A N 1
ATOM 1019 C CA . ASP A 1 125 ? -6.676 -7.039 -6.793 1 92.75 125 ASP A CA 1
ATOM 1020 C C . ASP A 1 125 ? -7.52 -6.539 -7.965 1 92.75 125 ASP A C 1
ATOM 1022 O O . ASP A 1 125 ? -8.594 -5.961 -7.762 1 92.75 125 ASP A O 1
ATOM 1026 N N . LEU A 1 126 ? -7.105 -6.723 -9.172 1 96.38 126 LEU A N 1
ATOM 1027 C CA . LEU A 1 126 ? -7.863 -6.305 -10.344 1 96.38 126 LEU A CA 1
ATOM 1028 C C . LEU A 1 126 ? -8.508 -7.508 -11.031 1 96.38 126 LEU A C 1
ATOM 1030 O O . LEU A 1 126 ? -8.008 -8.625 -10.93 1 96.38 126 LEU A O 1
ATOM 1034 N N . ILE A 1 127 ? -9.625 -7.234 -11.664 1 95.44 127 ILE A N 1
ATOM 1035 C CA . ILE A 1 127 ? -10.336 -8.234 -12.453 1 95.44 127 ILE A CA 1
ATOM 1036 C C . ILE A 1 127 ? -10.5 -7.738 -13.891 1 95.44 127 ILE A C 1
ATOM 1038 O O . ILE A 1 127 ? -10.75 -6.551 -14.117 1 95.44 127 ILE A O 1
ATOM 1042 N N . TRP A 1 128 ? -10.367 -8.641 -14.82 1 97.19 128 TRP A N 1
ATOM 1043 C CA . TRP A 1 128 ? -10.547 -8.234 -16.203 1 97.19 128 TRP A CA 1
ATOM 1044 C C . TRP A 1 128 ? -11.023 -9.406 -17.062 1 97.19 128 TRP A C 1
ATOM 1046 O O . TRP A 1 128 ? -10.773 -10.57 -16.719 1 97.19 128 TRP A O 1
ATOM 1056 N N . CYS A 1 129 ? -11.742 -9.109 -18.078 1 95.88 129 CYS A N 1
ATOM 1057 C CA . CYS A 1 129 ? -12.125 -10.031 -19.141 1 95.88 129 CYS A CA 1
ATOM 1058 C C . CYS A 1 129 ? -12.516 -9.273 -20.406 1 95.88 129 CYS A C 1
ATOM 1060 O O . CYS A 1 129 ? -12.852 -8.094 -20.344 1 95.88 129 CYS A O 1
ATOM 1062 N N . GLY A 1 130 ? -12.305 -9.93 -21.547 1 94.94 130 GLY A N 1
ATOM 1063 C CA . GLY A 1 130 ? -12.75 -9.359 -22.812 1 94.94 130 GLY A CA 1
ATOM 1064 C C . GLY A 1 130 ? -14.227 -9.594 -23.078 1 94.94 130 GLY A C 1
ATOM 1065 O O . GLY A 1 130 ? -14.875 -10.367 -22.375 1 94.94 130 GLY A O 1
ATOM 1066 N N . GLN A 1 131 ? -14.703 -8.875 -24.062 1 92.31 131 GLN A N 1
ATOM 1067 C CA . GLN A 1 131 ? -16.062 -9.102 -24.531 1 92.31 131 GLN A CA 1
ATOM 1068 C C . GLN A 1 131 ? -16.156 -10.344 -25.406 1 92.31 131 GLN A C 1
ATOM 1070 O O . GLN A 1 131 ? -15.148 -10.836 -25.891 1 92.31 131 GLN A O 1
ATOM 1075 N N . GLU A 1 132 ? -17.391 -10.859 -25.531 1 86.62 132 GLU A N 1
ATOM 1076 C CA . GLU A 1 132 ? -17.609 -12.062 -26.328 1 86.62 132 GLU A CA 1
ATOM 1077 C C . GLU A 1 132 ? -17.188 -11.836 -27.781 1 86.62 132 GLU A C 1
ATOM 1079 O O . GLU A 1 132 ? -16.594 -12.719 -28.406 1 86.62 132 GLU A O 1
ATOM 1084 N N . GLU A 1 133 ? -17.625 -10.664 -28.234 1 82.88 133 GLU A N 1
ATOM 1085 C CA . GLU A 1 133 ? -17.156 -10.312 -29.562 1 82.88 133 GLU A CA 1
ATOM 1086 C C . GLU A 1 133 ? -15.719 -9.789 -29.516 1 82.88 133 GLU A C 1
ATOM 1088 O O . GLU A 1 133 ? -15.438 -8.797 -28.844 1 82.88 133 GLU A O 1
ATOM 1093 N N . ARG A 1 134 ? -14.922 -10.477 -30.25 1 76.75 134 ARG A N 1
ATOM 1094 C CA . ARG A 1 134 ? -13.492 -10.156 -30.25 1 76.75 134 ARG A CA 1
ATOM 1095 C C . ARG A 1 134 ? -13.258 -8.711 -30.672 1 76.75 134 ARG A C 1
ATOM 1097 O O . ARG A 1 134 ? -14.023 -8.156 -31.469 1 76.75 134 ARG A O 1
ATOM 1104 N N . ASP A 1 135 ? -12.312 -8.125 -30.188 1 78.5 135 ASP A N 1
ATOM 1105 C CA . ASP A 1 135 ? -11.789 -6.809 -30.531 1 78.5 135 ASP A CA 1
ATOM 1106 C C . ASP A 1 135 ? -12.758 -5.699 -30.125 1 78.5 135 ASP A C 1
ATOM 1108 O O . ASP A 1 135 ? -12.711 -4.598 -30.672 1 78.5 135 ASP A O 1
ATOM 1112 N N . ARG A 1 136 ? -13.68 -6.027 -29.219 1 84.75 136 ARG A N 1
ATOM 1113 C CA . ARG A 1 136 ? -14.609 -5.008 -28.75 1 84.75 136 ARG A CA 1
ATOM 1114 C C . ARG A 1 136 ? -14.164 -4.438 -27.406 1 84.75 136 ARG A C 1
ATOM 1116 O O . ARG A 1 136 ? -14.898 -3.668 -26.781 1 84.75 136 ARG A O 1
ATOM 1123 N N . GLY A 1 137 ? -13.031 -4.879 -26.953 1 93.81 137 GLY A N 1
ATOM 1124 C CA . GLY A 1 137 ? -12.484 -4.312 -25.734 1 93.81 137 GLY A CA 1
ATOM 1125 C C . GLY A 1 137 ? -12.828 -5.121 -24.5 1 93.81 137 GLY A C 1
ATOM 1126 O O . GLY A 1 137 ? -13.117 -6.316 -24.594 1 93.81 137 GLY A O 1
ATOM 1127 N N . PHE A 1 138 ? -12.719 -4.547 -23.359 1 96.69 138 PHE A N 1
ATOM 1128 C CA . PHE A 1 138 ? -12.984 -5.195 -22.094 1 96.69 138 PHE A CA 1
ATOM 1129 C C . PHE A 1 138 ? -14.477 -5.211 -21.781 1 96.69 138 PHE A C 1
ATOM 1131 O O . PHE A 1 138 ? -15.211 -4.324 -22.219 1 96.69 138 PHE A O 1
ATOM 1138 N N . ASP A 1 139 ? -14.922 -6.219 -21.125 1 95.5 139 ASP A N 1
ATOM 1139 C CA . ASP A 1 139 ? -16.312 -6.266 -20.656 1 95.5 139 ASP A CA 1
ATOM 1140 C C . ASP A 1 139 ? -16.422 -5.695 -19.234 1 95.5 139 ASP A C 1
ATOM 1142 O O . ASP A 1 139 ? -16.141 -6.391 -18.266 1 95.5 139 ASP A O 1
ATOM 1146 N N . TYR A 1 140 ? -16.906 -4.484 -19.141 1 94.19 140 TYR A N 1
ATOM 1147 C CA . TYR A 1 140 ? -17 -3.814 -17.844 1 94.19 140 TYR A CA 1
ATOM 1148 C C . TYR A 1 140 ? -18.297 -4.184 -17.125 1 94.19 140 TYR A C 1
ATOM 1150 O O . TYR A 1 140 ? -18.5 -3.824 -15.961 1 94.19 140 TYR A O 1
ATOM 1158 N N . ASN A 1 141 ? -19.078 -4.973 -17.797 1 92.06 141 ASN A N 1
ATOM 1159 C CA . ASN A 1 141 ? -20.375 -5.312 -17.234 1 92.06 141 ASN A CA 1
ATOM 1160 C C . ASN A 1 141 ? -20.328 -6.641 -16.484 1 92.06 141 ASN A C 1
ATOM 1162 O O . ASN A 1 141 ? -20.906 -6.766 -15.391 1 92.06 141 ASN A O 1
ATOM 1166 N N . SER A 1 142 ? -19.703 -7.598 -17.109 1 92 142 SER A N 1
ATOM 1167 C CA . SER A 1 142 ? -19.703 -8.914 -16.469 1 92 142 SER A CA 1
ATOM 1168 C C . SER A 1 142 ? -18.547 -9.766 -16.969 1 92 142 SER A C 1
ATOM 1170 O O . SER A 1 142 ? -18.219 -9.75 -18.156 1 92 142 SER A O 1
ATOM 1172 N N . CYS A 1 143 ? -17.969 -10.453 -16 1 93.12 143 CYS A N 1
ATOM 1173 C CA . CYS A 1 143 ? -16.938 -11.438 -16.328 1 93.12 143 CYS A CA 1
ATOM 1174 C C . CYS A 1 143 ? -17.359 -12.828 -15.859 1 93.12 143 CYS A C 1
ATOM 1176 O O . CYS A 1 143 ? -18.047 -12.969 -14.852 1 93.12 143 CYS A O 1
ATOM 1178 N N . PRO A 1 144 ? -16.938 -13.836 -16.656 1 89.25 144 PRO A N 1
ATOM 1179 C CA . PRO A 1 144 ? -17.234 -15.195 -16.219 1 89.25 144 PRO A CA 1
ATOM 1180 C C . PRO A 1 144 ? -16.594 -15.547 -14.875 1 89.25 144 PRO A C 1
ATOM 1182 O O . PRO A 1 144 ? -15.578 -14.953 -14.5 1 89.25 144 PRO A O 1
ATOM 1185 N N . GLU A 1 145 ? -17.203 -16.438 -14.203 1 85.69 145 GLU A N 1
ATOM 1186 C CA . GLU A 1 145 ? -16.641 -16.938 -12.945 1 85.69 145 GLU A CA 1
ATOM 1187 C C . GLU A 1 145 ? -15.453 -17.859 -13.195 1 85.69 145 GLU A C 1
ATOM 1189 O O . GLU A 1 145 ? -15.445 -18.609 -14.172 1 85.69 145 GLU A O 1
ATOM 1194 N N . TRP A 1 146 ? -14.586 -17.844 -12.211 1 79.94 146 TRP A N 1
ATOM 1195 C CA . TRP A 1 146 ? -13.375 -18.656 -12.312 1 79.94 146 TRP A CA 1
ATOM 1196 C C . TRP A 1 146 ? -13.719 -20.141 -12.414 1 79.94 146 TRP A C 1
ATOM 1198 O O . TRP A 1 146 ? -13.094 -20.875 -13.18 1 79.94 146 TRP A O 1
ATOM 1208 N N . SER A 1 147 ? -14.648 -20.531 -11.727 1 76.31 147 SER A N 1
ATOM 1209 C CA . SER A 1 147 ? -15.008 -21.938 -11.617 1 76.31 147 SER A CA 1
ATOM 1210 C C . SER A 1 147 ? -15.562 -22.469 -12.93 1 76.31 147 SER A C 1
ATOM 1212 O O . SER A 1 147 ? -15.477 -23.672 -13.211 1 76.31 147 SER A O 1
ATOM 1214 N N . THR A 1 148 ? -16.047 -21.641 -13.781 1 80.88 148 THR A N 1
ATOM 1215 C CA . THR A 1 148 ? -16.703 -22.094 -15 1 80.88 148 THR A CA 1
ATOM 1216 C C . THR A 1 148 ? -15.859 -21.75 -16.234 1 80.88 148 THR A C 1
ATOM 1218 O O . THR A 1 148 ? -16.25 -22.031 -17.359 1 80.88 148 THR A O 1
ATOM 1221 N N . CYS A 1 149 ? -14.789 -21.141 -16.016 1 85.12 149 CYS A N 1
ATOM 1222 C CA . CYS A 1 149 ? -13.961 -20.625 -17.109 1 85.12 149 CYS A CA 1
ATOM 1223 C C . CYS A 1 149 ? -12.594 -21.312 -17.109 1 85.12 149 CYS A C 1
ATOM 1225 O O . CYS A 1 149 ? -11.773 -21.062 -16.234 1 85.12 149 CYS A O 1
ATOM 1227 N N . VAL A 1 150 ? -12.359 -22.203 -18.109 1 81.25 150 VAL A N 1
ATOM 1228 C CA . VAL A 1 150 ? -11.172 -23.047 -18.188 1 81.25 150 VAL A CA 1
ATOM 1229 C C . VAL A 1 150 ? -9.922 -22.172 -18.266 1 81.25 150 VAL A C 1
ATOM 1231 O O . VAL A 1 150 ? -8.945 -22.406 -17.547 1 81.25 150 VAL A O 1
ATOM 1234 N N . ASN A 1 151 ? -9.961 -21.141 -19.203 1 91.31 151 ASN A N 1
ATOM 1235 C CA . ASN A 1 151 ? -8.844 -20.219 -19.375 1 91.31 151 ASN A CA 1
ATOM 1236 C C . ASN A 1 151 ? -9.242 -18.781 -19.031 1 91.31 151 ASN A C 1
ATOM 1238 O O . ASN A 1 151 ? -9.312 -17.922 -19.906 1 91.31 151 ASN A O 1
ATOM 1242 N N . HIS A 1 152 ? -9.453 -18.656 -17.734 1 93.75 152 HIS A N 1
ATOM 1243 C CA . HIS A 1 152 ? -9.797 -17.328 -17.219 1 93.75 152 HIS A CA 1
ATOM 1244 C C . HIS A 1 152 ? -8.617 -16.359 -17.344 1 93.75 152 HIS A C 1
ATOM 1246 O O . HIS A 1 152 ? -7.5 -16.703 -16.953 1 93.75 152 HIS A O 1
ATOM 1252 N N . PRO A 1 153 ? -8.898 -15.188 -17.891 1 96.06 153 PRO A N 1
ATOM 1253 C CA . PRO A 1 153 ? -7.77 -14.297 -18.172 1 96.06 153 PRO A CA 1
ATOM 1254 C C . PRO A 1 153 ? -6.996 -13.922 -16.906 1 96.06 153 PRO A C 1
ATOM 1256 O O . PRO A 1 153 ? -5.762 -13.891 -16.922 1 96.06 153 PRO A O 1
ATOM 1259 N N . VAL A 1 154 ? -7.668 -13.672 -15.805 1 96.31 154 VAL A N 1
ATOM 1260 C CA . VAL A 1 154 ? -7.012 -13.297 -14.555 1 96.31 154 VAL A CA 1
ATOM 1261 C C . VAL A 1 154 ? -6.207 -14.484 -14.023 1 96.31 154 VAL A C 1
ATOM 1263 O O . VAL A 1 154 ? -5.043 -14.336 -13.648 1 96.31 154 VAL A O 1
ATOM 1266 N N . TYR A 1 155 ? -6.805 -15.617 -14.062 1 94.25 155 TYR A N 1
ATOM 1267 C CA . TYR A 1 155 ? -6.133 -16.828 -13.586 1 94.25 155 TYR A CA 1
ATOM 1268 C C . TYR A 1 155 ? -4.883 -17.109 -14.406 1 94.25 155 TYR A C 1
ATOM 1270 O O . TYR A 1 155 ? -3.822 -17.406 -13.844 1 94.25 155 TYR A O 1
ATOM 1278 N N . SER A 1 156 ? -5.039 -17 -15.672 1 96.5 156 SER A N 1
ATOM 1279 C CA . SER A 1 156 ? -3.932 -17.297 -16.578 1 96.5 156 SER A CA 1
ATOM 1280 C C . SER A 1 156 ? -2.738 -16.391 -16.312 1 96.5 156 SER A C 1
ATOM 1282 O O . SER A 1 156 ? -1.592 -16.844 -16.312 1 96.5 156 SER A O 1
ATOM 1284 N N . LEU A 1 157 ? -2.982 -15.141 -16.094 1 97.94 157 LEU A N 1
ATOM 1285 C CA . LEU A 1 157 ? -1.893 -14.211 -15.812 1 97.94 157 LEU A CA 1
ATOM 1286 C C . LEU A 1 157 ? -1.199 -14.57 -14.5 1 97.94 157 LEU A C 1
ATOM 1288 O O . LEU A 1 157 ? 0.031 -14.641 -14.445 1 97.94 157 LEU A O 1
ATOM 1292 N N . TRP A 1 158 ? -1.975 -14.82 -13.492 1 96.44 158 TRP A N 1
ATOM 1293 C CA . TRP A 1 158 ? -1.405 -15.07 -12.172 1 96.44 158 TRP A CA 1
ATOM 1294 C C . TRP A 1 158 ? -0.692 -16.422 -12.141 1 96.44 158 TRP A C 1
ATOM 1296 O O . TRP A 1 158 ? 0.281 -16.594 -11.406 1 96.44 158 TRP A O 1
ATOM 1306 N N . LYS A 1 159 ? -1.197 -17.328 -12.938 1 96.19 159 LYS A N 1
ATOM 1307 C CA . LYS A 1 159 ? -0.501 -18.609 -13.055 1 96.19 159 LYS A CA 1
ATOM 1308 C C . LYS A 1 159 ? 0.92 -18.406 -13.578 1 96.19 159 LYS A C 1
ATOM 1310 O O . LYS A 1 159 ? 1.875 -18.938 -13 1 96.19 159 LYS A O 1
ATOM 1315 N N . GLN A 1 160 ? 1.004 -17.625 -14.617 1 97.88 160 GLN A N 1
ATOM 1316 C CA . GLN A 1 160 ? 2.324 -17.359 -15.172 1 97.88 160 GLN A CA 1
ATOM 1317 C C . GLN A 1 160 ? 3.18 -16.547 -14.211 1 97.88 160 GLN A C 1
ATOM 1319 O O . GLN A 1 160 ? 4.367 -16.828 -14.031 1 97.88 160 GLN A O 1
ATOM 1324 N N . ALA A 1 161 ? 2.631 -15.555 -13.602 1 97.88 161 ALA A N 1
ATOM 1325 C CA . ALA A 1 161 ? 3.365 -14.734 -12.641 1 97.88 161 ALA A CA 1
ATOM 1326 C C . ALA A 1 161 ? 3.875 -15.578 -11.477 1 97.88 161 ALA A C 1
ATOM 1328 O O . ALA A 1 161 ? 5.02 -15.43 -11.047 1 97.88 161 ALA A O 1
ATOM 1329 N N . SER A 1 162 ? 3.012 -16.453 -10.984 1 97.12 162 SER A N 1
ATOM 1330 C CA . SER A 1 162 ? 3.371 -17.344 -9.883 1 97.12 162 SER A CA 1
ATOM 1331 C C . SER A 1 162 ? 4.488 -18.297 -10.281 1 97.12 162 SER A C 1
ATOM 1333 O O . SER A 1 162 ? 5.402 -18.547 -9.492 1 97.12 162 SER A O 1
ATOM 1335 N N . GLN A 1 163 ? 4.328 -18.828 -11.438 1 97.5 163 GLN A N 1
ATOM 1336 C CA . GLN A 1 163 ? 5.375 -19.719 -11.945 1 97.5 163 GLN A CA 1
ATOM 1337 C C . GLN A 1 163 ? 6.719 -18.984 -12.023 1 97.5 163 GLN A C 1
ATOM 1339 O O . GLN A 1 163 ? 7.742 -19.516 -11.578 1 97.5 163 GLN A O 1
ATOM 1344 N N . ASN A 1 164 ? 6.719 -17.812 -12.602 1 97.56 164 ASN A N 1
ATOM 1345 C CA . ASN A 1 164 ? 7.941 -17.031 -12.719 1 97.56 164 ASN A CA 1
ATOM 1346 C C . ASN A 1 164 ? 8.547 -16.719 -11.352 1 97.56 164 ASN A C 1
ATOM 1348 O O . ASN A 1 164 ? 9.758 -16.797 -11.172 1 97.56 164 ASN A O 1
ATOM 1352 N N . PHE A 1 165 ? 7.754 -16.391 -10.406 1 97.62 165 PHE A N 1
ATOM 1353 C CA . PHE A 1 165 ? 8.172 -16.062 -9.047 1 97.62 165 PHE A CA 1
ATOM 1354 C C . PHE A 1 165 ? 8.852 -17.266 -8.383 1 97.62 165 PHE A C 1
ATOM 1356 O O . PHE A 1 165 ? 9.93 -17.125 -7.805 1 97.62 165 PHE A O 1
ATOM 1363 N N . ALA A 1 166 ? 8.18 -18.359 -8.508 1 97.81 166 ALA A N 1
ATOM 1364 C CA . ALA A 1 166 ? 8.703 -19.594 -7.91 1 97.81 166 ALA A CA 1
ATOM 1365 C C . ALA A 1 166 ? 10 -20.031 -8.594 1 97.81 166 ALA A C 1
ATOM 1367 O O . ALA A 1 166 ? 10.961 -20.406 -7.926 1 97.81 166 ALA A O 1
ATOM 1368 N N . THR A 1 167 ? 10.023 -19.922 -9.906 1 96.94 167 THR A N 1
ATOM 1369 C CA . THR A 1 167 ? 11.188 -20.344 -10.672 1 96.94 167 THR A CA 1
ATOM 1370 C C . THR A 1 167 ? 12.398 -19.469 -10.336 1 96.94 167 THR A C 1
ATOM 1372 O O . THR A 1 167 ? 13.531 -19.953 -10.344 1 96.94 167 THR A O 1
ATOM 1375 N N . ALA A 1 168 ? 12.156 -18.281 -9.945 1 96.81 168 ALA A N 1
ATOM 1376 C CA . ALA A 1 168 ? 13.234 -17.344 -9.672 1 96.81 168 ALA A CA 1
ATOM 1377 C C . ALA A 1 168 ? 13.711 -17.453 -8.227 1 96.81 168 ALA A C 1
ATOM 1379 O O . ALA A 1 168 ? 14.695 -16.812 -7.836 1 96.81 168 ALA A O 1
ATOM 1380 N N . ALA A 1 169 ? 13.055 -18.219 -7.449 1 97.62 169 ALA A N 1
ATOM 1381 C CA . ALA A 1 169 ? 13.375 -18.328 -6.031 1 97.62 169 ALA A CA 1
ATOM 1382 C C . ALA A 1 169 ? 14.766 -18.922 -5.828 1 97.62 169 ALA A C 1
ATOM 1384 O O . ALA A 1 169 ? 15.156 -19.859 -6.531 1 97.62 169 ALA A O 1
ATOM 1385 N N . CYS A 1 170 ? 15.5 -18.328 -4.922 1 97.38 170 CYS A N 1
ATOM 1386 C CA . CYS A 1 170 ? 16.828 -18.828 -4.594 1 97.38 170 CYS A CA 1
ATOM 1387 C C . CYS A 1 170 ? 17.172 -18.562 -3.135 1 97.38 170 CYS A C 1
ATOM 1389 O O . CYS A 1 170 ? 16.625 -17.641 -2.523 1 97.38 170 CYS A O 1
ATOM 1391 N N . GLY A 1 171 ? 18.078 -19.359 -2.576 1 97.38 171 GLY A N 1
ATOM 1392 C CA . GLY A 1 171 ? 18.422 -19.219 -1.17 1 97.38 171 GLY A CA 1
ATOM 1393 C C . GLY A 1 171 ? 17.312 -19.688 -0.235 1 97.38 171 GLY A C 1
ATOM 1394 O O . GLY A 1 171 ? 16.641 -20.672 -0.507 1 97.38 171 GLY A O 1
ATOM 1395 N N . ASN A 1 172 ? 17.203 -19 0.819 1 95.12 172 ASN A N 1
ATOM 1396 C CA . ASN A 1 172 ? 16.156 -19.328 1.781 1 95.12 172 ASN A CA 1
ATOM 1397 C C . ASN A 1 172 ? 14.844 -18.625 1.451 1 95.12 172 ASN A C 1
ATOM 1399 O O . ASN A 1 172 ? 14.82 -17.406 1.257 1 95.12 172 ASN A O 1
ATOM 1403 N N . ILE A 1 173 ? 13.828 -19.438 1.413 1 96.38 173 ILE A N 1
ATOM 1404 C CA . ILE A 1 173 ? 12.523 -18.812 1.169 1 96.38 173 ILE A CA 1
ATOM 1405 C C . ILE A 1 173 ? 11.594 -19.094 2.352 1 96.38 173 ILE A C 1
ATOM 1407 O O . ILE A 1 173 ? 11.867 -19.969 3.17 1 96.38 173 ILE A O 1
ATOM 1411 N N . THR A 1 174 ? 10.602 -18.25 2.438 1 92.38 174 THR A N 1
ATOM 1412 C CA . THR A 1 174 ? 9.641 -18.391 3.523 1 92.38 174 THR A CA 1
ATOM 1413 C C . THR A 1 174 ? 8.234 -18.641 2.973 1 92.38 174 THR A C 1
ATOM 1415 O O . THR A 1 174 ? 7.852 -18.047 1.96 1 92.38 174 THR A O 1
ATOM 1418 N N . VAL A 1 175 ? 7.539 -19.516 3.627 1 93.31 175 VAL A N 1
ATOM 1419 C CA . VAL A 1 175 ? 6.137 -19.766 3.314 1 93.31 175 VAL A CA 1
ATOM 1420 C C . VAL A 1 175 ? 5.273 -19.484 4.539 1 93.31 175 VAL A C 1
ATOM 1422 O O . VAL A 1 175 ? 5.477 -20.062 5.605 1 93.31 175 VAL A O 1
ATOM 1425 N N . LEU A 1 176 ? 4.344 -18.578 4.32 1 90.06 176 LEU A N 1
ATOM 1426 C CA . LEU A 1 176 ? 3.441 -18.203 5.406 1 90.06 176 LEU A CA 1
ATOM 1427 C C . LEU A 1 176 ? 2.102 -18.906 5.266 1 90.06 176 LEU A C 1
ATOM 1429 O O . LEU A 1 176 ? 1.451 -18.828 4.223 1 90.06 176 LEU A O 1
ATOM 1433 N N . LEU A 1 177 ? 1.718 -19.609 6.348 1 90.69 177 LEU A N 1
ATOM 1434 C CA . LEU A 1 177 ? 0.48 -20.391 6.359 1 90.69 177 LEU A CA 1
ATOM 1435 C C . LEU A 1 177 ? -0.401 -19.984 7.535 1 90.69 177 LEU A C 1
ATOM 1437 O O . LEU A 1 177 ? 0.105 -19.578 8.586 1 90.69 177 LEU A O 1
ATOM 1441 N N . ASN A 1 178 ? -1.677 -20.078 7.285 1 85.62 178 ASN A N 1
ATOM 1442 C CA . ASN A 1 178 ? -2.646 -19.688 8.305 1 85.62 178 ASN A CA 1
ATOM 1443 C C . ASN A 1 178 ? -2.992 -20.844 9.227 1 85.62 178 ASN A C 1
ATOM 1445 O O . ASN A 1 178 ? -3.635 -21.812 8.805 1 85.62 178 ASN A O 1
ATOM 1449 N N . GLY A 1 179 ? -2.691 -20.688 10.445 1 87.69 179 GLY A N 1
ATOM 1450 C CA . GLY A 1 179 ? -2.916 -21.766 11.391 1 87.69 179 GLY A CA 1
ATOM 1451 C C . GLY A 1 179 ? -4.34 -21.828 11.914 1 87.69 179 GLY A C 1
ATOM 1452 O O . GLY A 1 179 ? -4.719 -22.781 12.602 1 87.69 179 GLY A O 1
ATOM 1453 N N . SER A 1 180 ? -5.16 -20.844 11.492 1 84.69 180 SER A N 1
ATOM 1454 C CA . SER A 1 180 ? -6.488 -20.75 12.078 1 84.69 180 SER A CA 1
ATOM 1455 C C . SER A 1 180 ? -7.566 -21.172 11.086 1 84.69 180 SER A C 1
ATOM 1457 O O . SER A 1 180 ? -8.758 -21.047 11.367 1 84.69 180 SER A O 1
ATOM 1459 N N . ILE A 1 181 ? -7.227 -21.609 9.93 1 86.56 181 ILE A N 1
ATOM 1460 C CA . ILE A 1 181 ? -8.18 -22.078 8.938 1 86.56 181 ILE A CA 1
ATOM 1461 C C . ILE A 1 181 ? -7.82 -23.5 8.508 1 86.56 181 ILE A C 1
ATOM 1463 O O . ILE A 1 181 ? -6.641 -23.828 8.336 1 86.56 181 ILE A O 1
ATOM 1467 N N . PRO A 1 182 ? -8.883 -24.359 8.359 1 89.25 182 PRO A N 1
ATOM 1468 C CA . PRO A 1 182 ? -8.57 -25.688 7.844 1 89.25 182 PRO A CA 1
ATOM 1469 C C . PRO A 1 182 ? -7.949 -25.656 6.449 1 89.25 182 PRO A C 1
ATOM 1471 O O . PRO A 1 182 ? -8.172 -24.703 5.695 1 89.25 182 PRO A O 1
ATOM 1474 N N . ASN A 1 183 ? -7.09 -26.688 6.152 1 92.31 183 ASN A N 1
ATOM 1475 C CA . ASN A 1 183 ? -6.441 -26.781 4.852 1 92.31 183 ASN A CA 1
ATOM 1476 C C . ASN A 1 183 ? -5.605 -25.531 4.547 1 92.31 183 ASN A C 1
ATOM 1478 O O . ASN A 1 183 ? -5.746 -24.938 3.484 1 92.31 183 ASN A O 1
ATOM 1482 N N . ALA A 1 184 ? -4.812 -25.203 5.625 1 92.25 184 ALA A N 1
ATOM 1483 C CA . ALA A 1 184 ? -3.877 -24.109 5.41 1 92.25 184 ALA A CA 1
ATOM 1484 C C . ALA A 1 184 ? -3.055 -24.312 4.145 1 92.25 184 ALA A C 1
ATOM 1486 O O . ALA A 1 184 ? -2.756 -23.359 3.42 1 92.25 184 ALA A O 1
ATOM 1487 N N . PHE A 1 185 ? -2.68 -25.547 3.969 1 94.94 185 PHE A N 1
ATOM 1488 C CA . PHE A 1 185 ? -2.094 -25.953 2.695 1 94.94 185 PHE A CA 1
ATOM 1489 C C . PHE A 1 185 ? -3.127 -26.672 1.826 1 94.94 185 PHE A C 1
ATOM 1491 O O . PHE A 1 185 ? -3.791 -27.594 2.277 1 94.94 185 PHE A O 1
ATOM 1498 N N . ASN A 1 186 ? -3.258 -26.188 0.669 1 93.12 186 ASN A N 1
ATOM 1499 C CA . ASN A 1 186 ? -4.148 -26.766 -0.332 1 93.12 186 ASN A CA 1
ATOM 1500 C C . ASN A 1 186 ? -3.424 -27 -1.653 1 93.12 186 ASN A C 1
ATOM 1502 O O . ASN A 1 186 ? -2.938 -26.062 -2.281 1 93.12 186 ASN A O 1
ATOM 1506 N N . ARG A 1 187 ? -3.385 -28.203 -2.047 1 93.62 187 ARG A N 1
ATOM 1507 C CA . ARG A 1 187 ? -2.627 -28.594 -3.232 1 93.62 187 ARG A CA 1
ATOM 1508 C C . ARG A 1 187 ? -3.227 -27.969 -4.492 1 93.62 187 ARG A C 1
ATOM 1510 O O . ARG A 1 187 ? -2.561 -27.891 -5.527 1 93.62 187 ARG A O 1
ATOM 1517 N N . LYS A 1 188 ? -4.477 -27.5 -4.398 1 89.25 188 LYS A N 1
ATOM 1518 C CA . LYS A 1 188 ? -5.148 -26.938 -5.562 1 89.25 188 LYS A CA 1
ATOM 1519 C C . LYS A 1 188 ? -4.957 -25.422 -5.625 1 89.25 188 LYS A C 1
ATOM 1521 O O . LYS A 1 188 ? -5.297 -24.797 -6.629 1 89.25 188 LYS A O 1
ATOM 1526 N N . SER A 1 189 ? -4.445 -24.844 -4.531 1 91.75 189 SER A N 1
ATOM 1527 C CA . SER A 1 189 ? -4.203 -23.406 -4.504 1 91.75 189 SER A CA 1
ATOM 1528 C C . SER A 1 189 ? -3.076 -23.016 -5.453 1 91.75 189 SER A C 1
ATOM 1530 O O . SER A 1 189 ? -2.357 -23.875 -5.961 1 91.75 189 SER A O 1
ATOM 1532 N N . MET A 1 190 ? -2.994 -21.703 -5.723 1 92.81 190 MET A N 1
ATOM 1533 C CA . MET A 1 190 ? -1.904 -21.203 -6.559 1 92.81 190 MET A CA 1
ATOM 1534 C C . MET A 1 190 ? -0.551 -21.625 -5.992 1 92.81 190 MET A C 1
ATOM 1536 O O . MET A 1 190 ? 0.313 -22.109 -6.734 1 92.81 190 MET A O 1
ATOM 1540 N N . PHE A 1 191 ? -0.383 -21.531 -4.695 1 95.56 191 PHE A N 1
ATOM 1541 C CA . PHE A 1 191 ? 0.861 -21.969 -4.07 1 95.56 191 PHE A CA 1
ATOM 1542 C C . PHE A 1 191 ? 1.066 -23.469 -4.238 1 95.56 191 PHE A C 1
ATOM 1544 O O . PHE A 1 191 ? 2.143 -23.906 -4.645 1 95.56 191 PHE A O 1
ATOM 1551 N N . GLY A 1 192 ? 0.107 -24.188 -3.969 1 95.19 192 GLY A N 1
ATOM 1552 C CA . GLY A 1 192 ? 0.214 -25.641 -3.949 1 95.19 192 GLY A CA 1
ATOM 1553 C C . GLY A 1 192 ? 0.398 -26.25 -5.328 1 95.19 192 GLY A C 1
ATOM 1554 O O . GLY A 1 192 ? 1.174 -27.188 -5.5 1 95.19 192 GLY A O 1
ATOM 1555 N N . SER A 1 193 ? -0.291 -25.641 -6.316 1 93.44 193 SER A N 1
ATOM 1556 C CA . SER A 1 193 ? -0.356 -26.297 -7.613 1 93.44 193 SER A CA 1
ATOM 1557 C C . SER A 1 193 ? 0.638 -25.688 -8.602 1 93.44 193 SER A C 1
ATOM 1559 O O . SER A 1 193 ? 1.032 -26.344 -9.57 1 93.44 193 SER A O 1
ATOM 1561 N N . VAL A 1 194 ? 1.042 -24.484 -8.344 1 96.25 194 VAL A N 1
ATOM 1562 C CA . VAL A 1 194 ? 1.894 -23.812 -9.32 1 96.25 194 VAL A CA 1
ATOM 1563 C C . VAL A 1 194 ? 3.238 -23.469 -8.68 1 96.25 194 VAL A C 1
ATOM 1565 O O . VAL A 1 194 ? 4.281 -23.969 -9.117 1 96.25 194 VAL A O 1
ATOM 1568 N N . GLU A 1 195 ? 3.238 -22.734 -7.641 1 97.88 195 GLU A N 1
ATOM 1569 C CA . GLU A 1 195 ? 4.484 -22.234 -7.07 1 97.88 195 GLU A CA 1
ATOM 1570 C C . GLU A 1 195 ? 5.336 -23.375 -6.512 1 97.88 195 GLU A C 1
ATOM 1572 O O . GLU A 1 195 ? 6.52 -23.484 -6.844 1 97.88 195 GLU A O 1
ATOM 1577 N N . LEU A 1 196 ? 4.715 -24.172 -5.75 1 97.25 196 LEU A N 1
ATOM 1578 C CA . LEU A 1 196 ? 5.43 -25.266 -5.105 1 97.25 196 LEU A CA 1
ATOM 1579 C C . LEU A 1 196 ? 6.102 -26.156 -6.145 1 97.25 196 LEU A C 1
ATOM 1581 O O . LEU A 1 196 ? 7.262 -26.547 -5.977 1 97.25 196 LEU A O 1
ATOM 1585 N N . ASP A 1 197 ? 5.457 -26.453 -7.23 1 97.06 197 ASP A N 1
ATOM 1586 C CA . ASP A 1 197 ? 5.957 -27.359 -8.25 1 97.06 197 ASP A CA 1
ATOM 1587 C C . ASP A 1 197 ? 7.062 -26.719 -9.078 1 97.06 197 ASP A C 1
ATOM 1589 O O . ASP A 1 197 ? 7.809 -27.406 -9.781 1 97.06 197 ASP A O 1
ATOM 1593 N N . ASN A 1 198 ? 7.148 -25.453 -8.992 1 97.56 198 ASN A N 1
ATOM 1594 C CA . ASN A 1 198 ? 8.133 -24.781 -9.836 1 97.56 198 ASN A CA 1
ATOM 1595 C C . ASN A 1 198 ? 9.32 -24.281 -9.016 1 97.56 198 ASN A C 1
ATOM 1597 O O . ASN A 1 198 ? 10.219 -23.641 -9.555 1 97.56 198 ASN A O 1
ATOM 1601 N N . LEU A 1 199 ? 9.32 -24.547 -7.715 1 97.88 199 LEU A N 1
ATOM 1602 C CA . LEU A 1 199 ? 10.516 -24.312 -6.914 1 97.88 199 LEU A CA 1
ATOM 1603 C C . LEU A 1 199 ? 11.625 -25.281 -7.312 1 97.88 199 LEU A C 1
ATOM 1605 O O . LEU A 1 199 ? 11.367 -26.469 -7.57 1 97.88 199 LEU A O 1
ATOM 1609 N N . ASN A 1 200 ? 12.805 -24.797 -7.414 1 96.44 200 ASN A N 1
ATOM 1610 C CA . ASN A 1 200 ? 13.961 -25.609 -7.766 1 96.44 200 ASN A CA 1
ATOM 1611 C C . ASN A 1 200 ? 14.82 -25.922 -6.543 1 96.44 200 ASN A C 1
ATOM 1613 O O . ASN A 1 200 ? 15.484 -25.047 -6.004 1 96.44 200 ASN A O 1
ATOM 1617 N N . PRO A 1 201 ? 14.891 -27.188 -6.148 1 95.12 201 PRO A N 1
ATOM 1618 C CA . PRO A 1 201 ? 15.656 -27.531 -4.945 1 95.12 201 PRO A CA 1
ATOM 1619 C C . PRO A 1 201 ? 17.156 -27.266 -5.102 1 95.12 201 PRO A C 1
ATOM 1621 O O . PRO A 1 201 ? 17.891 -27.219 -4.109 1 95.12 201 PRO A O 1
ATOM 1624 N N . ARG A 1 202 ? 17.578 -27.125 -6.352 1 95.94 202 ARG A N 1
ATOM 1625 C CA . ARG A 1 202 ? 18.984 -26.812 -6.574 1 95.94 202 ARG A CA 1
ATOM 1626 C C . ARG A 1 202 ? 19.266 -25.328 -6.305 1 95.94 202 ARG A C 1
ATOM 1628 O O . ARG A 1 202 ? 20.422 -24.953 -6.07 1 95.94 202 ARG A O 1
ATOM 1635 N N . MET A 1 203 ? 18.25 -24.562 -6.395 1 96.56 203 MET A N 1
ATOM 1636 C CA . MET A 1 203 ? 18.422 -23.125 -6.211 1 96.56 203 MET A CA 1
ATOM 1637 C C . MET A 1 203 ? 17.953 -22.703 -4.82 1 96.56 203 MET A C 1
ATOM 1639 O O . MET A 1 203 ? 18.469 -21.734 -4.266 1 96.56 203 MET A O 1
ATOM 1643 N N . VAL A 1 204 ? 16.984 -23.406 -4.238 1 97.5 204 VAL A N 1
ATOM 1644 C CA . VAL A 1 204 ? 16.406 -23.078 -2.934 1 97.5 204 VAL A CA 1
ATOM 1645 C C . VAL A 1 204 ? 17.109 -23.891 -1.847 1 97.5 204 VAL A C 1
ATOM 1647 O O . VAL A 1 204 ? 17.047 -25.125 -1.842 1 97.5 204 VAL A O 1
ATOM 1650 N N . SER A 1 205 ? 17.797 -23.188 -0.949 1 93.19 205 SER A N 1
ATOM 1651 C CA . SER A 1 205 ? 18.578 -23.844 0.099 1 93.19 205 SER A CA 1
ATOM 1652 C C . SER A 1 205 ? 17.672 -24.359 1.211 1 93.19 205 SER A C 1
ATOM 1654 O O . SER A 1 205 ? 17.844 -25.484 1.676 1 93.19 205 SER A O 1
ATOM 1656 N N . PHE A 1 206 ? 16.766 -23.469 1.635 1 95.06 206 PHE A N 1
ATOM 1657 C CA . PHE A 1 206 ? 15.828 -23.844 2.691 1 95.06 206 PHE A CA 1
ATOM 1658 C C . PHE A 1 206 ? 14.438 -23.281 2.412 1 95.06 206 PHE A C 1
ATOM 1660 O O . PHE A 1 206 ? 14.305 -22.141 1.944 1 95.06 206 PHE A O 1
ATOM 1667 N N . VAL A 1 207 ? 13.477 -24.125 2.77 1 97.5 207 VAL A N 1
ATOM 1668 C CA . VAL A 1 207 ? 12.094 -23.656 2.814 1 97.5 207 VAL A CA 1
ATOM 1669 C C . VAL A 1 207 ? 11.648 -23.484 4.266 1 97.5 207 VAL A C 1
ATOM 1671 O O . VAL A 1 207 ? 11.461 -24.484 4.98 1 97.5 207 VAL A O 1
ATOM 1674 N N . ASN A 1 208 ? 11.477 -22.266 4.691 1 94.06 208 ASN A N 1
ATOM 1675 C CA . ASN A 1 208 ? 11.039 -21.984 6.051 1 94.06 208 ASN A CA 1
ATOM 1676 C C . ASN A 1 208 ? 9.523 -21.812 6.129 1 94.06 208 ASN A C 1
ATOM 1678 O O . ASN A 1 208 ? 8.977 -20.812 5.648 1 94.06 208 ASN A O 1
ATOM 1682 N N . LEU A 1 209 ? 8.914 -22.797 6.77 1 94.12 209 LEU A N 1
ATOM 1683 C CA . LEU A 1 209 ? 7.473 -22.734 6.961 1 94.12 209 LEU A CA 1
ATOM 1684 C C . LEU A 1 209 ? 7.129 -21.969 8.242 1 94.12 209 LEU A C 1
ATOM 1686 O O . LEU A 1 209 ? 7.668 -22.266 9.305 1 94.12 209 LEU A O 1
ATOM 1690 N N . LYS A 1 210 ? 6.297 -20.984 8.008 1 88.25 210 LYS A N 1
ATOM 1691 C CA . LYS A 1 210 ? 5.793 -20.219 9.156 1 88.25 210 LYS A CA 1
ATOM 1692 C C . LYS A 1 210 ? 4.277 -20.359 9.273 1 88.25 210 LYS A C 1
ATOM 1694 O O . LYS A 1 210 ? 3.539 -19.891 8.406 1 88.25 210 LYS A O 1
ATOM 1699 N N . VAL A 1 211 ? 3.84 -20.953 10.414 1 88.69 211 VAL A N 1
ATOM 1700 C CA . VAL A 1 211 ? 2.412 -21.125 10.656 1 88.69 211 VAL A CA 1
ATOM 1701 C C . VAL A 1 211 ? 1.927 -20.094 11.664 1 88.69 211 VAL A C 1
ATOM 1703 O O . VAL A 1 211 ? 2.316 -20.125 12.836 1 88.69 211 VAL A O 1
ATOM 1706 N N . VAL A 1 212 ? 1.033 -19.188 11.164 1 79.19 212 VAL A N 1
ATOM 1707 C CA . VAL A 1 212 ? 0.609 -18.078 12 1 79.19 212 VAL A CA 1
ATOM 1708 C C . VAL A 1 212 ? -0.906 -18.109 12.188 1 79.19 212 VAL A C 1
ATOM 1710 O O . VAL A 1 212 ? -1.662 -17.859 11.242 1 79.19 212 VAL A O 1
ATOM 1713 N N . PRO A 1 213 ? -1.363 -18.469 13.32 1 76.88 213 PRO A N 1
ATOM 1714 C CA . PRO A 1 213 ? -2.805 -18.453 13.578 1 76.88 213 PRO A CA 1
ATOM 1715 C C . PRO A 1 213 ? -3.322 -17.062 13.961 1 76.88 213 PRO A C 1
ATOM 1717 O O . PRO A 1 213 ? -2.527 -16.156 14.234 1 76.88 213 PRO A O 1
ATOM 1720 N N . ASN A 1 214 ? -4.695 -16.984 13.812 1 68.31 214 ASN A N 1
ATOM 1721 C CA . ASN A 1 214 ? -5.32 -15.82 14.422 1 68.31 214 ASN A CA 1
ATOM 1722 C C . ASN A 1 214 ? -5.074 -15.766 15.93 1 68.31 214 ASN A C 1
ATOM 1724 O O . ASN A 1 214 ? -4.906 -16.812 16.562 1 68.31 214 ASN A O 1
ATOM 1728 N N . LEU A 1 215 ? -5.059 -14.539 16.438 1 60.19 215 LEU A N 1
ATOM 1729 C CA . LEU A 1 215 ? -4.758 -14.367 17.844 1 60.19 215 LEU A CA 1
ATOM 1730 C C . LEU A 1 215 ? -5.703 -15.203 18.703 1 60.19 215 LEU A C 1
ATOM 1732 O O . LEU A 1 215 ? -5.273 -15.852 19.656 1 60.19 215 LEU A O 1
ATOM 1736 N N . GLU A 1 216 ? -6.898 -15.148 18.375 1 64.44 216 GLU A N 1
ATOM 1737 C CA . GLU A 1 216 ? -7.898 -15.836 19.188 1 64.44 216 GLU A CA 1
ATOM 1738 C C . GLU A 1 216 ? -8.164 -17.25 18.672 1 64.44 216 GLU A C 1
ATOM 1740 O O . GLU A 1 216 ? -9 -17.969 19.219 1 64.44 216 GLU A O 1
ATOM 1745 N N . GLY A 1 217 ? -7.305 -17.656 17.797 1 70.62 217 GLY A N 1
ATOM 1746 C CA . GLY A 1 217 ? -7.559 -18.938 17.172 1 70.62 217 GLY A CA 1
ATOM 1747 C C . GLY A 1 217 ? -8.672 -18.891 16.141 1 70.62 217 GLY A C 1
ATOM 1748 O O . GLY A 1 217 ? -8.945 -17.844 15.562 1 70.62 217 GLY A O 1
ATOM 1749 N N . PRO A 1 218 ? -9.148 -20.125 15.789 1 79.44 218 PRO A N 1
ATOM 1750 C CA . PRO A 1 218 ? -8.805 -21.484 16.234 1 79.44 218 PRO A CA 1
ATOM 1751 C C . PRO A 1 218 ? -7.43 -21.938 15.742 1 79.44 218 PRO A C 1
ATOM 1753 O O . PRO A 1 218 ? -6.918 -21.406 14.75 1 79.44 218 PRO A O 1
ATOM 1756 N N . PHE A 1 219 ? -6.887 -22.781 16.562 1 82.69 219 PHE A N 1
ATOM 1757 C CA . PHE A 1 219 ? -5.594 -23.375 16.234 1 82.69 219 PHE A CA 1
ATOM 1758 C C . PHE A 1 219 ? -5.773 -24.75 15.594 1 82.69 219 PHE A C 1
ATOM 1760 O O . PHE A 1 219 ? -5.727 -25.766 16.266 1 82.69 219 PHE A O 1
ATOM 1767 N N . VAL A 1 220 ? -5.938 -24.75 14.305 1 89.94 220 VAL A N 1
ATOM 1768 C CA . VAL A 1 220 ? -6.395 -25.938 13.594 1 89.94 220 VAL A CA 1
ATOM 1769 C C . VAL A 1 220 ? -5.238 -26.531 12.789 1 89.94 220 VAL A C 1
ATOM 1771 O O . VAL A 1 220 ? -5.207 -27.75 12.539 1 89.94 220 VAL A O 1
ATOM 1774 N N . GLU A 1 221 ? -4.332 -25.797 12.359 1 92.69 221 GLU A N 1
ATOM 1775 C CA . GLU A 1 221 ? -3.184 -26.234 11.57 1 92.69 221 GLU A CA 1
ATOM 1776 C C . GLU A 1 221 ? -1.873 -25.875 12.273 1 92.69 221 GLU A C 1
ATOM 1778 O O . GLU A 1 221 ? -1.765 -24.844 12.914 1 92.69 221 GLU A O 1
ATOM 1783 N N . SER A 1 222 ? -0.9 -26.781 12.227 1 92.5 222 SER A N 1
ATOM 1784 C CA . SER A 1 222 ? 0.425 -26.578 12.805 1 92.5 222 SER A CA 1
ATOM 1785 C C . SER A 1 222 ? 1.476 -27.422 12.094 1 92.5 222 SER A C 1
ATOM 1787 O O . SER A 1 222 ? 1.158 -28.172 11.164 1 92.5 222 SER A O 1
ATOM 1789 N N . CYS A 1 223 ? 2.691 -27.328 12.586 1 94.88 223 CYS A N 1
ATOM 1790 C CA . CYS A 1 223 ? 3.795 -28.094 12.008 1 94.88 223 CYS A CA 1
ATOM 1791 C C . CYS A 1 223 ? 3.633 -29.578 12.273 1 94.88 223 CYS A C 1
ATOM 1793 O O . CYS A 1 223 ? 4.27 -30.406 11.617 1 94.88 223 CYS A O 1
ATOM 1795 N N . SER A 1 224 ? 2.812 -29.859 13.211 1 94.69 224 SER A N 1
ATOM 1796 C CA . SER A 1 224 ? 2.646 -31.266 13.578 1 94.69 224 SER A CA 1
ATOM 1797 C C . SER A 1 224 ? 1.22 -31.734 13.328 1 94.69 224 SER A C 1
ATOM 1799 O O . SER A 1 224 ? 0.854 -32.844 13.703 1 94.69 224 SER A O 1
ATOM 1801 N N . GLN A 1 225 ? 0.39 -30.844 12.734 1 93.81 225 GLN A N 1
ATOM 1802 C CA . GLN A 1 225 ? -1.013 -31.203 12.562 1 93.81 225 GLN A CA 1
ATOM 1803 C C . GLN A 1 225 ? -1.598 -30.562 11.312 1 93.81 225 GLN A C 1
ATOM 1805 O O . GLN A 1 225 ? -1.306 -29.391 11.008 1 93.81 225 GLN A O 1
ATOM 1810 N N . GLY A 1 226 ? -2.459 -31.453 10.578 1 94.56 226 GLY A N 1
ATOM 1811 C CA . GLY A 1 226 ? -3.258 -30.906 9.492 1 94.56 226 GLY A CA 1
ATOM 1812 C C . GLY A 1 226 ? -2.572 -30.984 8.141 1 94.56 226 GLY A C 1
ATOM 1813 O O . GLY A 1 226 ? -1.729 -31.859 7.926 1 94.56 226 GLY A O 1
ATOM 1814 N N . SER A 1 227 ? -3.021 -30.141 7.262 1 96.06 227 SER A N 1
ATOM 1815 C CA . SER A 1 227 ? -2.6 -30.188 5.867 1 96.06 227 SER A CA 1
ATOM 1816 C C . SER A 1 227 ? -1.144 -29.766 5.711 1 96.06 227 SER A C 1
ATOM 1818 O O . SER A 1 227 ? -0.529 -30.016 4.672 1 96.06 227 SER A O 1
ATOM 1820 N N . ILE A 1 228 ? -0.602 -29.156 6.684 1 95.94 228 ILE A N 1
ATOM 1821 C CA . ILE A 1 228 ? 0.79 -28.719 6.645 1 95.94 228 ILE A CA 1
ATOM 1822 C C . ILE A 1 228 ? 1.708 -29.938 6.559 1 95.94 228 ILE A C 1
ATOM 1824 O O . ILE A 1 228 ? 2.768 -29.891 5.93 1 95.94 228 ILE A O 1
ATOM 1828 N N . LEU A 1 229 ? 1.271 -31.016 7.137 1 97.06 229 LEU A N 1
ATOM 1829 C CA . LEU A 1 229 ? 2.043 -32.25 7.074 1 97.06 229 LEU A CA 1
ATOM 1830 C C . LEU A 1 229 ? 2.166 -32.75 5.637 1 97.06 229 LEU A C 1
ATOM 1832 O O . LEU A 1 229 ? 3.188 -33.312 5.258 1 97.06 229 LEU A O 1
ATOM 1836 N N . ASP A 1 230 ? 1.152 -32.562 4.891 1 97.25 230 ASP A N 1
ATOM 1837 C CA . ASP A 1 230 ? 1.202 -32.906 3.477 1 97.25 230 ASP A CA 1
ATOM 1838 C C . ASP A 1 230 ? 2.248 -32.094 2.734 1 97.25 230 ASP A C 1
ATOM 1840 O O . ASP A 1 230 ? 2.969 -32.594 1.88 1 97.25 230 ASP A O 1
ATOM 1844 N N . LEU A 1 231 ? 2.27 -30.812 3.057 1 97.62 231 LEU A N 1
ATOM 1845 C CA . LEU A 1 231 ? 3.266 -29.922 2.461 1 97.62 231 LEU A CA 1
ATOM 1846 C C . LEU A 1 231 ? 4.676 -30.375 2.818 1 97.62 231 LEU A C 1
ATOM 1848 O O . LEU A 1 231 ? 5.547 -30.453 1.946 1 97.62 231 LEU A O 1
ATOM 1852 N N . ILE A 1 232 ? 4.875 -30.719 4.039 1 97.56 232 ILE A N 1
ATOM 1853 C CA . ILE A 1 232 ? 6.18 -31.172 4.512 1 97.56 232 ILE A CA 1
ATOM 1854 C C . ILE A 1 232 ? 6.59 -32.438 3.773 1 97.56 232 ILE A C 1
ATOM 1856 O O . ILE A 1 232 ? 7.73 -32.562 3.328 1 97.56 232 ILE A O 1
ATOM 1860 N N . LYS A 1 233 ? 5.684 -33.312 3.615 1 97.62 233 LYS A N 1
ATOM 1861 C CA . LYS A 1 233 ? 5.953 -34.562 2.895 1 97.62 233 LYS A CA 1
ATOM 1862 C C . LYS A 1 233 ? 6.387 -34.281 1.458 1 97.62 233 LYS A C 1
ATOM 1864 O O . LYS A 1 233 ? 7.312 -34.906 0.948 1 97.62 233 LYS A O 1
ATOM 1869 N N . ILE A 1 234 ? 5.695 -33.375 0.855 1 97.5 234 ILE A N 1
ATOM 1870 C CA . ILE A 1 234 ? 6.027 -33.031 -0.519 1 97.5 234 ILE A CA 1
ATOM 1871 C C . ILE A 1 234 ? 7.438 -32.438 -0.573 1 97.5 234 ILE A C 1
ATOM 1873 O O . ILE A 1 234 ? 8.234 -32.812 -1.441 1 97.5 234 ILE A O 1
ATOM 1877 N N . LEU A 1 235 ? 7.762 -31.578 0.341 1 97.69 235 LEU A N 1
ATOM 1878 C CA . LEU A 1 235 ? 9.086 -30.969 0.378 1 97.69 235 LEU A CA 1
ATOM 1879 C C . LEU A 1 235 ? 10.164 -32.031 0.565 1 97.69 235 LEU A C 1
ATOM 1881 O O . LEU A 1 235 ? 11.18 -32 -0.132 1 97.69 235 LEU A O 1
ATOM 1885 N N . GLU A 1 236 ? 9.93 -32.938 1.429 1 96.5 236 GLU A N 1
ATOM 1886 C CA . GLU A 1 236 ? 10.883 -34 1.698 1 96.5 236 GLU A CA 1
ATOM 1887 C C . GLU A 1 236 ? 11.078 -34.906 0.471 1 96.5 236 GLU A C 1
ATOM 1889 O O . GLU A 1 236 ? 12.211 -35.188 0.095 1 96.5 236 GLU A O 1
ATOM 1894 N N . THR A 1 237 ? 9.992 -35.219 -0.117 1 96.75 237 THR A N 1
ATOM 1895 C CA . THR A 1 237 ? 10.031 -36.125 -1.274 1 96.75 237 THR A CA 1
ATOM 1896 C C . THR A 1 237 ? 10.781 -35.469 -2.432 1 96.75 237 THR A C 1
ATOM 1898 O O . THR A 1 237 ? 11.469 -36.125 -3.195 1 96.75 237 THR A O 1
ATOM 1901 N N . ARG A 1 238 ? 10.688 -34.188 -2.508 1 96.62 238 ARG A N 1
ATOM 1902 C CA . ARG A 1 238 ? 11.297 -33.469 -3.615 1 96.62 238 ARG A CA 1
ATOM 1903 C C . ARG A 1 238 ? 12.727 -33.031 -3.279 1 96.62 238 ARG A C 1
ATOM 1905 O O . ARG A 1 238 ? 13.406 -32.406 -4.094 1 96.62 238 ARG A O 1
ATOM 1912 N N . GLY A 1 239 ? 13.133 -33.344 -2.049 1 95.94 239 GLY A N 1
ATOM 1913 C CA . GLY A 1 239 ? 14.531 -33.188 -1.695 1 95.94 239 GLY A CA 1
ATOM 1914 C C . GLY A 1 239 ? 14.844 -31.828 -1.115 1 95.94 239 GLY A C 1
ATOM 1915 O O . GLY A 1 239 ? 16 -31.391 -1.109 1 95.94 239 GLY A O 1
ATOM 1916 N N . PHE A 1 240 ? 13.891 -31.141 -0.679 1 97.31 240 PHE A N 1
ATOM 1917 C CA . PHE A 1 240 ? 14.117 -29.844 -0.056 1 97.31 240 PHE A CA 1
ATOM 1918 C C . PHE A 1 240 ? 14.516 -30 1.405 1 97.31 240 PHE A C 1
ATOM 1920 O O . PHE A 1 240 ? 14.023 -30.891 2.094 1 97.31 240 PHE A O 1
ATOM 1927 N N . ARG A 1 241 ? 15.469 -29.156 1.813 1 96.94 241 ARG A N 1
ATOM 1928 C CA . ARG A 1 241 ? 15.602 -28.922 3.246 1 96.94 241 ARG A CA 1
ATOM 1929 C C . ARG A 1 241 ? 14.547 -27.938 3.74 1 96.94 241 ARG A C 1
ATOM 1931 O O . ARG A 1 241 ? 14.203 -26.984 3.041 1 96.94 241 ARG A O 1
ATOM 1938 N N . TRP A 1 242 ? 14.031 -28.203 4.984 1 96.81 242 TRP A N 1
ATOM 1939 C CA . TRP A 1 242 ? 12.938 -27.344 5.434 1 96.81 242 TRP A CA 1
ATOM 1940 C C . TRP A 1 242 ? 12.961 -27.188 6.949 1 96.81 242 TRP A C 1
ATOM 1942 O O . TRP A 1 242 ? 13.602 -27.969 7.652 1 96.81 242 TRP A O 1
ATOM 1952 N N . THR A 1 243 ? 12.344 -26.047 7.414 1 94.88 243 THR A N 1
ATOM 1953 C CA . THR A 1 243 ? 12 -25.812 8.812 1 94.88 243 THR A CA 1
ATOM 1954 C C . THR A 1 243 ? 10.531 -25.453 8.953 1 94.88 243 THR A C 1
ATOM 1956 O O . THR A 1 243 ? 9.906 -24.984 8 1 94.88 243 THR A O 1
ATOM 1959 N N . CYS A 1 244 ? 9.953 -25.812 10.062 1 94.12 244 CYS A N 1
ATOM 1960 C CA . CYS A 1 244 ? 8.578 -25.422 10.352 1 94.12 244 CYS A CA 1
ATOM 1961 C C . CYS A 1 244 ? 8.453 -24.859 11.758 1 94.12 244 CYS A C 1
ATOM 1963 O O . CYS A 1 244 ? 8.922 -25.469 12.727 1 94.12 244 CYS A O 1
ATOM 1965 N N . THR A 1 245 ? 7.871 -23.641 11.844 1 89.25 245 THR A N 1
ATOM 1966 C CA . THR A 1 245 ? 7.73 -22.969 13.133 1 89.25 245 THR A CA 1
ATOM 1967 C C . THR A 1 245 ? 6.273 -22.594 13.391 1 89.25 245 THR A C 1
ATOM 1969 O O . THR A 1 245 ? 5.609 -22.031 12.531 1 89.25 245 THR A O 1
ATOM 1972 N N . ASP A 1 246 ? 5.668 -23.078 14.562 1 83.94 246 ASP A N 1
ATOM 1973 C CA . ASP A 1 246 ? 4.328 -22.688 14.992 1 83.94 246 ASP A CA 1
ATOM 1974 C C . ASP A 1 246 ? 4.371 -21.359 15.766 1 83.94 246 ASP A C 1
ATOM 1976 O O . ASP A 1 246 ? 5.449 -20.891 16.141 1 83.94 246 ASP A O 1
ATOM 1980 N N . LYS A 1 247 ? 3.01 -20.656 16.047 1 63.56 247 LYS A N 1
ATOM 1981 C CA . LYS A 1 247 ? 2.879 -19.391 16.75 1 63.56 247 LYS A CA 1
ATOM 1982 C C . LYS A 1 247 ? 3.791 -19.344 17.969 1 63.56 247 LYS A C 1
ATOM 1984 O O . LYS A 1 247 ? 4.352 -18.297 18.297 1 63.56 247 LYS A O 1
ATOM 1989 N N . ASP A 1 248 ? 3.43 -20.422 18.906 1 51.84 248 ASP A N 1
ATOM 1990 C CA . ASP A 1 248 ? 3.994 -20.359 20.25 1 51.84 248 ASP A CA 1
ATOM 1991 C C . ASP A 1 248 ? 5.484 -20.031 20.203 1 51.84 248 ASP A C 1
ATOM 1993 O O . ASP A 1 248 ? 6.02 -19.406 21.125 1 51.84 248 ASP A O 1
ATOM 1997 N N . GLU A 1 249 ? 6.004 -20.547 19.266 1 43.12 249 GLU A N 1
ATOM 1998 C CA . GLU A 1 249 ? 7.441 -20.297 19.297 1 43.12 249 GLU A CA 1
ATOM 1999 C C . GLU A 1 249 ? 7.762 -18.891 18.797 1 43.12 249 GLU A C 1
ATOM 2001 O O . GLU A 1 249 ? 8.898 -18.422 18.938 1 43.12 249 GLU A O 1
ATOM 2006 N N . TYR A 1 250 ? 6.77 -18.406 18.156 1 40.31 250 TYR A N 1
ATOM 2007 C CA . TYR A 1 250 ? 6.84 -17.031 17.656 1 40.31 250 TYR A CA 1
ATOM 2008 C C . TYR A 1 250 ? 6.277 -16.047 18.672 1 40.31 250 TYR A C 1
ATOM 2010 O O . TYR A 1 250 ? 5.199 -15.492 18.469 1 40.31 250 TYR A O 1
ATOM 2018 N N . VAL A 1 251 ? 6.227 -16.422 19.891 1 36.22 251 VAL A N 1
ATOM 2019 C CA . VAL A 1 251 ? 5.453 -15.758 20.922 1 36.22 251 VAL A CA 1
ATOM 2020 C C . VAL A 1 251 ? 5.453 -14.25 20.672 1 36.22 251 VAL A C 1
ATOM 2022 O O . VAL A 1 251 ? 4.414 -13.594 20.797 1 36.22 251 VAL A O 1
ATOM 2025 N N . PRO A 1 252 ? 6.629 -13.68 20.672 1 37.31 252 PRO A N 1
ATOM 2026 C CA . PRO A 1 252 ? 6.578 -12.234 20.875 1 37.31 252 PRO A CA 1
ATOM 2027 C C . PRO A 1 252 ? 6.012 -11.484 19.672 1 37.31 252 PRO A C 1
ATOM 2029 O O . PRO A 1 252 ? 5.363 -10.445 19.828 1 37.31 252 PRO A O 1
ATOM 2032 N N . THR A 1 253 ? 6.203 -12.078 18.438 1 37.59 253 THR A N 1
ATOM 2033 C CA . THR A 1 253 ? 5.98 -11.305 17.234 1 37.59 253 THR A CA 1
ATOM 2034 C C . THR A 1 253 ? 4.504 -11.32 16.844 1 37.59 253 THR A C 1
ATOM 2036 O O . THR A 1 253 ? 3.928 -10.281 16.516 1 37.59 253 THR A O 1
ATOM 2039 N N . VAL A 1 254 ? 3.875 -12.523 16.766 1 38.88 254 VAL A N 1
ATOM 2040 C CA . VAL A 1 254 ? 2.488 -12.75 16.359 1 38.88 254 VAL A CA 1
ATOM 2041 C C . VAL A 1 254 ? 1.547 -12.203 17.438 1 38.88 254 VAL A C 1
ATOM 2043 O O . VAL A 1 254 ? 0.493 -11.648 17.109 1 38.88 254 VAL A O 1
ATOM 2046 N N . ALA A 1 255 ? 1.844 -12.438 18.625 1 35.44 255 ALA A N 1
ATOM 2047 C CA . ALA A 1 255 ? 1.017 -12.016 19.75 1 35.44 255 ALA A CA 1
ATOM 2048 C C . ALA A 1 255 ? 0.816 -10.508 19.75 1 35.44 255 ALA A C 1
ATOM 2050 O O . ALA A 1 255 ? -0.253 -10.016 20.125 1 35.44 255 ALA A O 1
ATOM 2051 N N . LEU A 1 256 ? 1.862 -9.898 19.422 1 36.03 256 LEU A N 1
ATOM 2052 C CA . LEU A 1 256 ? 1.765 -8.445 19.359 1 36.03 256 LEU A CA 1
ATOM 2053 C C . LEU A 1 256 ? 0.766 -8.016 18.281 1 36.03 256 LEU A C 1
ATOM 2055 O O . LEU A 1 256 ? 0.002 -7.07 18.484 1 36.03 256 LEU A O 1
ATOM 2059 N N . MET A 1 257 ? 0.713 -8.664 17.219 1 39.16 257 MET A N 1
ATOM 2060 C CA . MET A 1 257 ? -0.288 -8.484 16.172 1 39.16 257 MET A CA 1
ATOM 2061 C C . MET A 1 257 ? -1.693 -8.719 16.719 1 39.16 257 MET A C 1
ATOM 2063 O O . MET A 1 257 ? -2.623 -7.98 16.391 1 39.16 257 MET A O 1
ATOM 2067 N N . LEU A 1 258 ? -1.817 -9.789 17.422 1 38.75 258 LEU A N 1
ATOM 2068 C CA . LEU A 1 258 ? -3.064 -10.312 17.969 1 38.75 258 LEU A CA 1
ATOM 2069 C C . LEU A 1 258 ? -3.557 -9.445 19.125 1 38.75 258 LEU A C 1
ATOM 2071 O O . LEU A 1 258 ? -4.766 -9.266 19.297 1 38.75 258 LEU A O 1
ATOM 2075 N N . MET A 1 259 ? -2.723 -9.094 20.047 1 35.22 259 MET A N 1
ATOM 2076 C CA . MET A 1 259 ? -3.146 -8.289 21.188 1 35.22 259 MET A CA 1
ATOM 2077 C C . MET A 1 259 ? -3.635 -6.914 20.734 1 35.22 259 MET A C 1
ATOM 2079 O O . MET A 1 259 ? -4.461 -6.293 21.406 1 35.22 259 MET A O 1
ATOM 2083 N N . LEU A 1 260 ? -3.061 -6.457 19.734 1 37.34 260 LEU A N 1
ATOM 2084 C CA . LEU A 1 260 ? -3.604 -5.207 19.203 1 37.34 260 LEU A CA 1
ATOM 2085 C C . LEU A 1 260 ? -5.016 -5.406 18.672 1 37.34 260 LEU A C 1
ATOM 2087 O O . LEU A 1 260 ? -5.863 -4.523 18.797 1 37.34 260 LEU A O 1
ATOM 2091 N N . THR A 1 261 ? -5.234 -6.535 18.156 1 36.56 261 THR A N 1
ATOM 2092 C CA . THR A 1 261 ? -6.613 -6.859 17.812 1 36.56 261 THR A CA 1
ATOM 2093 C C . THR A 1 261 ? -7.461 -7.012 19.078 1 36.56 261 THR A C 1
ATOM 2095 O O . THR A 1 261 ? -8.625 -6.617 19.094 1 36.56 261 THR A O 1
ATOM 2098 N N . HIS A 1 262 ? -6.953 -7.699 20.125 1 35.78 262 HIS A N 1
ATOM 2099 C CA . HIS A 1 262 ? -7.734 -7.871 21.344 1 35.78 262 HIS A CA 1
ATOM 2100 C C . HIS A 1 262 ? -7.953 -6.535 22.047 1 35.78 262 HIS A C 1
ATOM 2102 O O . HIS A 1 262 ? -9.008 -6.309 22.641 1 35.78 262 HIS A O 1
ATOM 2108 N N . LEU A 1 263 ? -6.984 -5.746 22.188 1 34.31 263 LEU A N 1
ATOM 2109 C CA . LEU A 1 263 ? -7.207 -4.441 22.812 1 34.31 263 LEU A CA 1
ATOM 2110 C C . LEU A 1 263 ? -8.227 -3.635 22.016 1 34.31 263 LEU A C 1
ATOM 2112 O O . LEU A 1 263 ? -9.055 -2.928 22.594 1 34.31 263 LEU A O 1
ATOM 2116 N N . VAL A 1 264 ? -8.281 -3.834 20.781 1 33.94 264 VAL A N 1
ATOM 2117 C CA . VAL A 1 264 ? -9.328 -3.207 19.984 1 33.94 264 VAL A CA 1
ATOM 2118 C C . VAL A 1 264 ? -10.664 -3.885 20.266 1 33.94 264 VAL A C 1
ATOM 2120 O O . VAL A 1 264 ? -11.688 -3.211 20.406 1 33.94 264 VAL A O 1
ATOM 2123 N N . LEU A 1 265 ? -10.656 -5.168 20.359 1 33.12 265 LEU A N 1
ATOM 2124 C CA . LEU A 1 265 ? -11.898 -5.855 20.688 1 33.12 265 LEU A CA 1
ATOM 2125 C C . LEU A 1 265 ? -12.336 -5.539 22.109 1 33.12 265 LEU A C 1
ATOM 2127 O O . LEU A 1 265 ? -13.531 -5.395 22.375 1 33.12 265 LEU A O 1
ATOM 2131 N N . MET A 1 266 ? -11.484 -5.441 23.016 1 30.7 266 MET A N 1
ATOM 2132 C CA . MET A 1 266 ? -11.906 -5.082 24.375 1 30.7 266 MET A CA 1
ATOM 2133 C C . MET A 1 266 ? -12.375 -3.629 24.422 1 30.7 266 MET A C 1
ATOM 2135 O O . MET A 1 266 ? -13.336 -3.307 25.125 1 30.7 266 MET A O 1
ATOM 2139 N N . GLN A 1 267 ? -11.695 -2.744 23.797 1 31.5 267 GLN A N 1
ATOM 2140 C CA . GLN A 1 267 ? -12.211 -1.379 23.797 1 31.5 267 GLN A CA 1
ATOM 2141 C C . GLN A 1 267 ? -13.492 -1.278 22.969 1 31.5 267 GLN A C 1
ATOM 2143 O O . GLN A 1 267 ? -14.391 -0.5 23.312 1 31.5 267 GLN A O 1
ATOM 2148 N N . ALA A 1 268 ? -13.695 -2.006 21.969 1 30.69 268 ALA A N 1
ATOM 2149 C CA . ALA A 1 268 ? -15 -2.109 21.312 1 30.69 268 ALA A CA 1
ATOM 2150 C C . ALA A 1 268 ? -16.016 -2.771 22.219 1 30.69 268 ALA A C 1
ATOM 2152 O O . ALA A 1 268 ? -17.188 -2.371 22.25 1 30.69 268 ALA A O 1
ATOM 2153 N N . ALA A 1 269 ? -15.68 -3.787 22.938 1 33.44 269 ALA A N 1
ATOM 2154 C CA . ALA A 1 269 ? -16.625 -4.383 23.875 1 33.44 269 ALA A CA 1
ATOM 2155 C C . ALA A 1 269 ? -17 -3.398 24.984 1 33.44 269 ALA A C 1
ATOM 2157 O O . ALA A 1 269 ? -18.156 -3.359 25.438 1 33.44 269 ALA A O 1
ATOM 2158 N N . ASP A 1 270 ? -16.094 -2.586 25.453 1 32.56 270 ASP A N 1
ATOM 2159 C CA . ASP A 1 270 ? -16.484 -1.618 26.469 1 32.56 270 ASP A CA 1
ATOM 2160 C C . ASP A 1 270 ? -17.391 -0.537 25.875 1 32.56 270 ASP A C 1
ATOM 2162 O O . ASP A 1 270 ? -18.25 -0.006 26.578 1 32.56 270 ASP A O 1
ATOM 2166 N N . SER A 1 271 ? -17.219 -0.204 24.641 1 31.36 271 SER A N 1
ATOM 2167 C CA . SER A 1 271 ? -18.141 0.803 24.125 1 31.36 271 SER A CA 1
ATOM 2168 C C . SER A 1 271 ? -19.531 0.21 23.891 1 31.36 271 SER A C 1
ATOM 2170 O O . SER A 1 271 ? -20.5 0.945 23.719 1 31.36 271 SER A O 1
ATOM 2172 N N . PHE A 1 272 ? -19.641 -1.095 23.672 1 31.06 272 PHE A N 1
ATOM 2173 C CA . PHE A 1 272 ? -20.984 -1.665 23.531 1 31.06 272 PHE A CA 1
ATOM 2174 C C . PHE A 1 272 ? -21.688 -1.717 24.891 1 31.06 272 PHE A C 1
ATOM 2176 O O . PHE A 1 272 ? -22.891 -1.931 24.953 1 31.06 272 PHE A O 1
ATOM 2183 N N . SER A 1 273 ? -20.922 -1.81 25.984 1 30.86 273 SER A N 1
ATOM 2184 C CA . SER A 1 273 ? -21.703 -1.969 27.203 1 30.86 273 SER A CA 1
ATOM 2185 C C . SER A 1 273 ? -22.516 -0.717 27.516 1 30.86 273 SER A C 1
ATOM 2187 O O . SER A 1 273 ? -23.5 -0.778 28.25 1 30.86 273 SER A O 1
ATOM 2189 N N . SER A 1 274 ? -21.938 0.437 27.234 1 30.64 274 SER A N 1
ATOM 2190 C CA . SER A 1 274 ? -22.688 1.534 27.844 1 30.64 274 SER A CA 1
ATOM 2191 C C . SER A 1 274 ? -23.922 1.896 27.031 1 30.64 274 SER A C 1
ATOM 2193 O O . SER A 1 274 ? -24.703 2.762 27.422 1 30.64 274 SER A O 1
ATOM 2195 N N . VAL A 1 275 ? -23.969 1.546 25.797 1 28.19 275 VAL A N 1
ATOM 2196 C CA . VAL A 1 275 ? -25.109 2.182 25.156 1 28.19 275 VAL A CA 1
ATOM 2197 C C . VAL A 1 275 ? -26.375 1.376 25.438 1 28.19 275 VAL A C 1
ATOM 2199 O O . VAL A 1 275 ? -27.5 1.854 25.203 1 28.19 275 VAL A O 1
ATOM 2202 N N . TRP A 1 276 ? -26.25 -0.012 25.484 1 25.59 276 TRP A N 1
ATOM 2203 C CA . TRP A 1 276 ? -27.578 -0.605 25.5 1 25.59 276 TRP A CA 1
ATOM 2204 C C . TRP A 1 276 ? -28.188 -0.528 26.891 1 25.59 276 TRP A C 1
ATOM 2206 O O . TRP A 1 276 ? -27.672 -1.119 27.844 1 25.59 276 TRP A O 1
ATOM 2216 N N . PRO A 1 277 ? -28.75 0.627 27.281 1 28.73 277 PRO A N 1
ATOM 2217 C CA . PRO A 1 277 ? -29.547 0.528 28.5 1 28.73 277 PRO A CA 1
ATOM 2218 C C . PRO A 1 277 ? -30.406 -0.73 28.531 1 28.73 277 PRO A C 1
ATOM 2220 O O . PRO A 1 277 ? -31 -1.111 27.516 1 28.73 277 PRO A O 1
ATOM 2223 N N . LEU A 1 278 ? -29.859 -1.836 29.125 1 25.38 278 LEU A N 1
ATOM 2224 C CA . LEU A 1 278 ? -30.781 -2.928 29.391 1 25.38 278 LEU A CA 1
ATOM 2225 C C . LEU A 1 278 ? -32.156 -2.391 29.75 1 25.38 278 LEU A C 1
ATOM 2227 O O . LEU A 1 278 ? -32.312 -1.653 30.719 1 25.38 278 LEU A O 1
ATOM 2231 N N . ASP A 1 279 ? -32.875 -1.987 28.75 1 26.86 279 ASP A N 1
ATOM 2232 C CA . ASP A 1 279 ? -34.312 -1.75 28.969 1 26.86 279 ASP A CA 1
ATOM 2233 C C . ASP A 1 279 ? -34.906 -2.824 29.875 1 26.86 279 ASP A C 1
ATOM 2235 O O . ASP A 1 279 ? -34.906 -4.008 29.531 1 26.86 279 ASP A O 1
ATOM 2239 N N . THR A 1 280 ? -34.531 -2.73 31.188 1 28.12 280 THR A N 1
ATOM 2240 C CA . THR A 1 280 ? -35.281 -3.484 32.188 1 28.12 280 THR A CA 1
ATOM 2241 C C . THR A 1 280 ? -36.75 -3.617 31.766 1 28.12 280 THR A C 1
ATOM 2243 O O . THR A 1 280 ? -37.281 -2.758 31.062 1 28.12 280 THR A O 1
ATOM 2246 N N . ASP A 1 281 ? -37.219 -4.855 31.812 1 25.94 281 ASP A N 1
ATOM 2247 C CA . ASP A 1 281 ? -38.531 -5.469 31.562 1 25.94 281 ASP A CA 1
ATOM 2248 C C . ASP A 1 281 ? -39.656 -4.641 32.188 1 25.94 281 ASP A C 1
ATOM 2250 O O . ASP A 1 281 ? -39.906 -4.73 33.406 1 25.94 281 ASP A O 1
ATOM 2254 N N . ASP A 1 282 ? -39.625 -3.285 32.125 1 28.25 282 ASP A N 1
ATOM 2255 C CA . ASP A 1 282 ? -40.844 -2.721 32.688 1 28.25 282 ASP A CA 1
ATOM 2256 C C . ASP A 1 282 ? -42.062 -3.373 32.062 1 28.25 282 ASP A C 1
ATOM 2258 O O . ASP A 1 282 ? -42.375 -3.152 30.906 1 28.25 282 ASP A O 1
ATOM 2262 N N . SER A 1 283 ? -42.281 -4.723 32.469 1 26.55 283 SER A N 1
ATOM 2263 C CA . SER A 1 283 ? -43.531 -5.414 32.25 1 26.55 283 SER A CA 1
ATOM 2264 C C . SER A 1 283 ? -44.719 -4.492 32.531 1 26.55 283 SER A C 1
ATOM 2266 O O . SER A 1 283 ? -44.781 -3.857 33.594 1 26.55 283 SER A O 1
ATOM 2268 N N . PRO A 1 284 ? -45.25 -3.939 31.422 1 27.25 284 PRO A N 1
ATOM 2269 C CA . PRO A 1 284 ? -46.469 -3.152 31.672 1 27.25 284 PRO A CA 1
ATOM 2270 C C . PRO A 1 284 ? -47.469 -3.885 32.562 1 27.25 284 PRO A C 1
ATOM 2272 O O . PRO A 1 284 ? -47.719 -5.078 32.344 1 27.25 284 PRO A O 1
ATOM 2275 N N . VAL A 1 285 ? -47.469 -3.709 33.906 1 27.83 285 VAL A N 1
ATOM 2276 C CA . VAL A 1 285 ? -48.562 -4.16 34.781 1 27.83 285 VAL A CA 1
ATOM 2277 C C . VAL A 1 285 ? -49.875 -3.922 34.062 1 27.83 285 VAL A C 1
ATOM 2279 O O . VAL A 1 285 ? -50.156 -2.811 33.594 1 27.83 285 VAL A O 1
ATOM 2282 N N . CYS A 1 286 ? -50.438 -4.98 33.406 1 26 286 CYS A N 1
ATOM 2283 C CA . CYS A 1 286 ? -51.812 -5.031 32.906 1 26 286 CYS A CA 1
ATOM 2284 C C . CYS A 1 286 ? -52.781 -4.438 33.906 1 26 286 CYS A C 1
ATOM 2286 O O . CYS A 1 286 ? -52.906 -4.941 35.031 1 26 286 CYS A O 1
ATOM 2288 N N . GLU A 1 287 ? -52.719 -3.145 34.031 1 24.56 287 GLU A N 1
ATOM 2289 C CA . GLU A 1 287 ? -53.781 -2.627 34.875 1 24.56 287 GLU A CA 1
ATOM 2290 C C . GLU A 1 287 ? -55.125 -3.209 34.438 1 24.56 287 GLU A C 1
ATOM 2292 O O . GLU A 1 287 ? -55.469 -3.268 33.25 1 24.56 287 GLU A O 1
ATOM 2297 N N . GLU A 1 288 ? -55.719 -4.188 35.25 1 25.75 288 GLU A N 1
ATOM 2298 C CA . GLU A 1 288 ? -57.062 -4.766 35.25 1 25.75 288 GLU A CA 1
ATOM 2299 C C . GLU A 1 288 ? -58.125 -3.711 34.969 1 25.75 288 GLU A C 1
ATOM 2301 O O . GLU A 1 288 ? -57.969 -2.549 35.344 1 25.75 288 GLU A O 1
ATOM 2306 N N . PRO A 1 289 ? -58.906 -3.945 33.781 1 28.23 289 PRO A N 1
ATOM 2307 C CA . PRO A 1 289 ? -60.094 -3.15 33.5 1 28.23 289 PRO A CA 1
ATOM 2308 C C . PRO A 1 289 ? -60.969 -2.975 34.719 1 28.23 289 PRO A C 1
ATOM 2310 O O . PRO A 1 289 ? -61.219 -3.939 35.469 1 28.23 289 PRO A O 1
ATOM 2313 N N . LYS A 1 290 ? -60.812 -1.925 35.531 1 26.14 290 LYS A N 1
ATOM 2314 C CA . LYS A 1 290 ? -61.875 -1.641 36.469 1 26.14 290 LYS A CA 1
ATOM 2315 C C . LYS A 1 290 ? -63.25 -1.774 35.812 1 26.14 290 LYS A C 1
ATOM 2317 O O . LYS A 1 290 ? -63.438 -1.298 34.688 1 26.14 290 LYS A O 1
ATOM 2322 N N . THR A 1 291 ? -64.125 -2.805 36.125 1 23.09 291 THR A N 1
ATOM 2323 C CA . THR A 1 291 ? -65.562 -3.023 36.062 1 23.09 291 THR A CA 1
ATOM 2324 C C . THR A 1 291 ? -66.312 -1.757 36.469 1 23.09 291 THR A C 1
ATOM 2326 O O . THR A 1 291 ? -66.25 -1.334 37.625 1 23.09 291 THR A O 1
ATOM 2329 N N . VAL A 1 292 ? -66.125 -0.544 35.75 1 22.7 292 VAL A N 1
ATOM 2330 C CA . VAL A 1 292 ? -67.312 0.252 35.969 1 22.7 292 VAL A CA 1
ATOM 2331 C C . VAL A 1 292 ? -68.562 -0.527 35.469 1 22.7 292 VAL A C 1
ATOM 2333 O O . VAL A 1 292 ? -68.562 -1.045 34.375 1 22.7 292 VAL A O 1
ATOM 2336 N N . PHE A 1 293 ? -69.438 -0.967 36.438 1 21.03 293 PHE A N 1
ATOM 2337 C CA . PHE A 1 293 ? -70.875 -1.255 36.719 1 21.03 293 PHE A CA 1
ATOM 2338 C C . PHE A 1 293 ? -71.75 -0.176 36.156 1 21.03 293 PHE A C 1
ATOM 2340 O O . PHE A 1 293 ? -71.688 0.984 36.562 1 21.03 293 PHE A O 1
ATOM 2347 N N . LEU A 1 294 ? -71.688 0.446 34.812 1 21.33 294 LEU A N 1
ATOM 2348 C CA . LEU A 1 294 ? -73.125 0.445 34.406 1 21.33 294 LEU A CA 1
ATOM 2349 C C . LEU A 1 294 ? -73.5 -0.911 33.812 1 21.33 294 LEU A C 1
ATOM 2351 O O . LEU A 1 294 ? -72.75 -1.545 33.125 1 21.33 294 LEU A O 1
ATOM 2355 N N . MET B 1 1 ? 49.656 62.719 -18.5 1 34.81 1 MET B N 1
ATOM 2356 C CA . MET B 1 1 ? 49.156 61.406 -18.938 1 34.81 1 MET B CA 1
ATOM 2357 C C . MET B 1 1 ? 48.562 60.625 -17.766 1 34.81 1 MET B C 1
ATOM 2359 O O . MET B 1 1 ? 49.281 60.281 -16.844 1 34.81 1 MET B O 1
ATOM 2363 N N . SER B 1 2 ? 47.312 60.969 -17.328 1 41.59 2 SER B N 1
ATOM 2364 C CA . SER B 1 2 ? 46.469 60.438 -16.25 1 41.59 2 SER B CA 1
ATOM 2365 C C . SER B 1 2 ? 46.156 58.969 -16.469 1 41.59 2 SER B C 1
ATOM 2367 O O . SER B 1 2 ? 45.719 58.562 -17.531 1 41.59 2 SER B O 1
ATOM 2369 N N . ARG B 1 3 ? 46.969 58 -15.906 1 41.56 3 ARG B N 1
ATOM 2370 C CA . ARG B 1 3 ? 46.812 56.562 -15.898 1 41.56 3 ARG B CA 1
ATOM 2371 C C . ARG B 1 3 ? 45.438 56.156 -15.398 1 41.56 3 ARG B C 1
ATOM 2373 O O . ARG B 1 3 ? 45.062 56.438 -14.242 1 41.56 3 ARG B O 1
ATOM 2380 N N . ILE B 1 4 ? 44.406 56.188 -16.203 1 44.56 4 ILE B N 1
ATOM 2381 C CA . ILE B 1 4 ? 43.094 55.594 -15.906 1 44.56 4 ILE B CA 1
ATOM 2382 C C . ILE B 1 4 ? 43.25 54.125 -15.555 1 44.56 4 ILE B C 1
ATOM 2384 O O . ILE B 1 4 ? 43.719 53.344 -16.391 1 44.56 4 ILE B O 1
ATOM 2388 N N . THR B 1 5 ? 43.594 53.75 -14.32 1 41.31 5 THR B N 1
ATOM 2389 C CA . THR B 1 5 ? 43.531 52.375 -13.844 1 41.31 5 THR B CA 1
ATOM 2390 C C . THR B 1 5 ? 42.125 51.812 -13.969 1 41.31 5 THR B C 1
ATOM 2392 O O . THR B 1 5 ? 41.188 52.375 -13.406 1 41.31 5 THR B O 1
ATOM 2395 N N . ALA B 1 6 ? 41.719 51.219 -15.117 1 42.94 6 ALA B N 1
ATOM 2396 C CA . ALA B 1 6 ? 40.5 50.5 -15.297 1 42.94 6 ALA B CA 1
ATOM 2397 C C . ALA B 1 6 ? 40.375 49.375 -14.266 1 42.94 6 ALA B C 1
ATOM 2399 O O . ALA B 1 6 ? 41.188 48.469 -14.219 1 42.94 6 ALA B O 1
ATOM 2400 N N . GLY B 1 7 ? 39.844 49.688 -13.086 1 38.16 7 GLY B N 1
ATOM 2401 C CA . GLY B 1 7 ? 39.5 48.625 -12.148 1 38.16 7 GLY B CA 1
ATOM 2402 C C . GLY B 1 7 ? 38.5 47.625 -12.719 1 38.16 7 GLY B C 1
ATOM 2403 O O . GLY B 1 7 ? 37.469 47.969 -13.266 1 38.16 7 GLY B O 1
ATOM 2404 N N . LEU B 1 8 ? 39 46.469 -13.172 1 41.19 8 LEU B N 1
ATOM 2405 C CA . LEU B 1 8 ? 38.156 45.344 -13.531 1 41.19 8 LEU B CA 1
ATOM 2406 C C . LEU B 1 8 ? 37.25 44.969 -12.383 1 41.19 8 LEU B C 1
ATOM 2408 O O . LEU B 1 8 ? 37.688 44.594 -11.297 1 41.19 8 LEU B O 1
ATOM 2412 N N . VAL B 1 9 ? 36.031 45.5 -12.32 1 42.44 9 VAL B N 1
ATOM 2413 C CA . VAL B 1 9 ? 35 44.969 -11.406 1 42.44 9 VAL B CA 1
ATOM 2414 C C . VAL B 1 9 ? 34.656 43.531 -11.766 1 42.44 9 VAL B C 1
ATOM 2416 O O . VAL B 1 9 ? 34.188 43.25 -12.867 1 42.44 9 VAL B O 1
ATOM 2419 N N . VAL B 1 10 ? 35.406 42.562 -11.305 1 39.56 10 VAL B N 1
ATOM 2420 C CA . VAL B 1 10 ? 34.938 41.156 -11.336 1 39.56 10 VAL B CA 1
ATOM 2421 C C . VAL B 1 10 ? 33.594 41.031 -10.648 1 39.56 10 VAL B C 1
ATOM 2423 O O . VAL B 1 10 ? 33.469 41.281 -9.445 1 39.56 10 VAL B O 1
ATOM 2426 N N . LEU B 1 11 ? 32.562 41.312 -11.375 1 36.69 11 LEU B N 1
ATOM 2427 C CA . LEU B 1 11 ? 31.266 40.906 -10.891 1 36.69 11 LEU B CA 1
ATOM 2428 C C . LEU B 1 11 ? 31.25 39.406 -10.586 1 36.69 11 LEU B C 1
ATOM 2430 O O . LEU B 1 11 ? 31.344 38.594 -11.492 1 36.69 11 LEU B O 1
ATOM 2434 N N . LEU B 1 12 ? 31.781 39 -9.469 1 35.88 12 LEU B N 1
ATOM 2435 C CA . LEU B 1 12 ? 31.547 37.656 -8.961 1 35.88 12 LEU B CA 1
ATOM 2436 C C . LEU B 1 12 ? 30.047 37.344 -8.945 1 35.88 12 LEU B C 1
ATOM 2438 O O . LEU B 1 12 ? 29.281 37.969 -8.227 1 35.88 12 LEU B O 1
ATOM 2442 N N . PHE B 1 13 ? 29.547 37 -10.109 1 36.62 13 PHE B N 1
ATOM 2443 C CA . PHE B 1 13 ? 28.266 36.312 -10.055 1 36.62 13 PHE B CA 1
ATOM 2444 C C . PHE B 1 13 ? 28.281 35.188 -9.031 1 36.62 13 PHE B C 1
ATOM 2446 O O . PHE B 1 13 ? 29 34.188 -9.203 1 36.62 13 PHE B O 1
ATOM 2453 N N . LEU B 1 14 ? 28.188 35.5 -7.812 1 35.19 14 LEU B N 1
ATOM 2454 C CA . LEU B 1 14 ? 27.781 34.438 -6.875 1 35.19 14 LEU B CA 1
ATOM 2455 C C . LEU B 1 14 ? 26.578 33.656 -7.414 1 35.19 14 LEU B C 1
ATOM 2457 O O . LEU B 1 14 ? 25.469 34.188 -7.457 1 35.19 14 LEU B O 1
ATOM 2461 N N . THR B 1 15 ? 26.75 32.938 -8.453 1 38.94 15 THR B N 1
ATOM 2462 C CA . THR B 1 15 ? 25.75 31.906 -8.625 1 38.94 15 THR B CA 1
ATOM 2463 C C . THR B 1 15 ? 25.516 31.156 -7.32 1 38.94 15 THR B C 1
ATOM 2465 O O . THR B 1 15 ? 26.391 30.453 -6.832 1 38.94 15 THR B O 1
ATOM 2468 N N . GLY B 1 16 ? 24.891 31.766 -6.41 1 37.5 16 GLY B N 1
ATOM 2469 C CA . GLY B 1 16 ? 24.422 30.969 -5.289 1 37.5 16 GLY B CA 1
ATOM 2470 C C . GLY B 1 16 ? 23.953 29.594 -5.699 1 37.5 16 GLY B C 1
ATOM 2471 O O . GLY B 1 16 ? 23.078 29.453 -6.555 1 37.5 16 GLY B O 1
ATOM 2472 N N . TYR B 1 17 ? 24.766 28.641 -5.766 1 41.22 17 TYR B N 1
ATOM 2473 C CA . TYR B 1 17 ? 24.391 27.234 -5.855 1 41.22 17 TYR B CA 1
ATOM 2474 C C . TYR B 1 17 ? 23.172 26.953 -4.973 1 41.22 17 TYR B C 1
ATOM 2476 O O . TYR B 1 17 ? 23.281 26.922 -3.744 1 41.22 17 TYR B O 1
ATOM 2484 N N . VAL B 1 18 ? 22.016 27.5 -5.281 1 48.5 18 VAL B N 1
ATOM 2485 C CA . VAL B 1 18 ? 20.828 27.016 -4.582 1 48.5 18 VAL B CA 1
ATOM 2486 C C . VAL B 1 18 ? 20.781 25.5 -4.605 1 48.5 18 VAL B C 1
ATOM 2488 O O . VAL B 1 18 ? 20.922 24.891 -5.668 1 48.5 18 VAL B O 1
ATOM 2491 N N . ASN B 1 19 ? 21.297 24.906 -3.598 1 52.84 19 ASN B N 1
ATOM 2492 C CA . ASN B 1 19 ? 21.109 23.469 -3.379 1 52.84 19 ASN B CA 1
ATOM 2493 C C . ASN B 1 19 ? 19.734 23 -3.824 1 52.84 19 ASN B C 1
ATOM 2495 O O . ASN B 1 19 ? 18.719 23.5 -3.334 1 52.84 19 ASN B O 1
ATOM 2499 N N . THR B 1 20 ? 19.609 22.625 -5.094 1 65.81 20 THR B N 1
ATOM 2500 C CA . THR B 1 20 ? 18.344 22.188 -5.676 1 65.81 20 THR B CA 1
ATOM 2501 C C . THR B 1 20 ? 18.094 20.703 -5.375 1 65.81 20 THR B C 1
ATOM 2503 O O . THR B 1 20 ? 19.047 19.906 -5.332 1 65.81 20 THR B O 1
ATOM 2506 N N . GLY B 1 21 ? 17.016 20.469 -4.703 1 71 21 GLY B N 1
ATOM 2507 C CA . GLY B 1 21 ? 16.578 19.094 -4.531 1 71 21 GLY B CA 1
ATOM 2508 C C . GLY B 1 21 ? 16.203 18.422 -5.84 1 71 21 GLY B C 1
ATOM 2509 O O . GLY B 1 21 ? 16.391 18.984 -6.914 1 71 21 GLY B O 1
ATOM 2510 N N . PRO B 1 22 ? 15.859 17.156 -5.672 1 86.38 22 PRO B N 1
ATOM 2511 C CA . PRO B 1 22 ? 15.383 16.469 -6.871 1 86.38 22 PRO B CA 1
ATOM 2512 C C . PRO B 1 22 ? 14.219 17.188 -7.543 1 86.38 22 PRO B C 1
ATOM 2514 O O . PRO B 1 22 ? 13.547 18 -6.91 1 86.38 22 PRO B O 1
ATOM 2517 N N . GLY B 1 23 ? 14.102 17.078 -8.812 1 93.94 23 GLY B N 1
ATOM 2518 C CA . GLY B 1 23 ? 12.992 17.656 -9.547 1 93.94 23 GLY B CA 1
ATOM 2519 C C . GLY B 1 23 ? 11.664 16.984 -9.266 1 93.94 23 GLY B C 1
ATOM 2520 O O . GLY B 1 23 ? 11.562 16.172 -8.352 1 93.94 23 GLY B O 1
ATOM 2521 N N . THR B 1 24 ? 10.672 17.469 -9.977 1 96.62 24 THR B N 1
ATOM 2522 C CA . THR B 1 24 ? 9.344 16.875 -9.914 1 96.62 24 THR B CA 1
ATOM 2523 C C . THR B 1 24 ? 9.414 15.367 -10.195 1 96.62 24 THR B C 1
ATOM 2525 O O . THR B 1 24 ? 10.164 14.93 -11.07 1 96.62 24 THR B O 1
ATOM 2528 N N . THR B 1 25 ? 8.656 14.555 -9.383 1 96.62 25 THR B N 1
ATOM 2529 C CA . THR B 1 25 ? 8.57 13.117 -9.617 1 96.62 25 THR B CA 1
ATOM 2530 C C . THR B 1 25 ? 8.234 12.82 -11.07 1 96.62 25 THR B C 1
ATOM 2532 O O . THR B 1 25 ? 7.242 13.328 -11.602 1 96.62 25 THR B O 1
ATOM 2535 N N . PRO B 1 26 ? 9.094 12.008 -11.75 1 95.44 26 PRO B N 1
ATOM 2536 C CA . PRO B 1 26 ? 8.789 11.672 -13.141 1 95.44 26 PRO B CA 1
ATOM 2537 C C . PRO B 1 26 ? 7.418 11.008 -13.297 1 95.44 26 PRO B C 1
ATOM 2539 O O . PRO B 1 26 ? 7.008 10.227 -12.438 1 95.44 26 PRO B O 1
ATOM 2542 N N . HIS B 1 27 ? 6.684 11.305 -14.43 1 96.44 27 HIS B N 1
ATOM 2543 C CA . HIS B 1 27 ? 5.383 10.734 -14.758 1 96.44 27 HIS B CA 1
ATOM 2544 C C . HIS B 1 27 ? 4.344 11.07 -13.695 1 96.44 27 HIS B C 1
ATOM 2546 O O . HIS B 1 27 ? 3.465 10.258 -13.398 1 96.44 27 HIS B O 1
ATOM 2552 N N . LEU B 1 28 ? 4.469 12.281 -13.133 1 98.06 28 LEU B N 1
ATOM 2553 C CA . LEU B 1 28 ? 3.615 12.734 -12.039 1 98.06 28 LEU B CA 1
ATOM 2554 C C . LEU B 1 28 ? 2.141 12.609 -12.414 1 98.06 28 LEU B C 1
ATOM 2556 O O . LEU B 1 28 ? 1.338 12.102 -11.625 1 98.06 28 LEU B O 1
ATOM 2560 N N . LYS B 1 29 ? 1.824 12.992 -13.609 1 98.06 29 LYS B N 1
ATOM 2561 C CA . LYS B 1 29 ? 0.423 12.984 -14.023 1 98.06 29 LYS B CA 1
ATOM 2562 C C . LYS B 1 29 ? -0.135 11.562 -14.031 1 98.06 29 LYS B C 1
ATOM 2564 O O . LYS B 1 29 ? -1.209 11.305 -13.484 1 98.06 29 LYS B O 1
ATOM 2569 N N . GLN B 1 30 ? 0.562 10.688 -14.656 1 97.56 30 GLN B N 1
ATOM 2570 C CA . GLN B 1 30 ? 0.118 9.305 -14.75 1 97.56 30 GLN B CA 1
ATOM 2571 C C . GLN B 1 30 ? -0.019 8.672 -13.375 1 97.56 30 GLN B C 1
ATOM 2573 O O . GLN B 1 30 ? -0.977 7.938 -13.109 1 97.56 30 GLN B O 1
ATOM 2578 N N . ILE B 1 31 ? 0.853 8.969 -12.492 1 98.12 31 ILE B N 1
ATOM 2579 C CA . ILE B 1 31 ? 0.841 8.406 -11.148 1 98.12 31 ILE B CA 1
ATOM 2580 C C . ILE B 1 31 ? -0.369 8.93 -10.375 1 98.12 31 ILE B C 1
ATOM 2582 O O . ILE B 1 31 ? -1.146 8.148 -9.82 1 98.12 31 ILE B O 1
ATOM 2586 N N . VAL B 1 32 ? -0.539 10.242 -10.422 1 98.75 32 VAL B N 1
ATOM 2587 C CA . VAL B 1 32 ? -1.591 10.883 -9.633 1 98.75 32 VAL B CA 1
ATOM 2588 C C . VAL B 1 32 ? -2.959 10.445 -10.148 1 98.75 32 VAL B C 1
ATOM 2590 O O . VAL B 1 32 ? -3.828 10.047 -9.375 1 98.75 32 VAL B O 1
ATOM 2593 N N . ILE B 1 33 ? -3.131 10.453 -11.43 1 98.62 33 ILE B N 1
ATOM 2594 C CA . ILE B 1 33 ? -4.406 10.062 -12.023 1 98.62 33 ILE B CA 1
ATOM 2595 C C . ILE B 1 33 ? -4.645 8.57 -11.789 1 98.62 33 ILE B C 1
ATOM 2597 O O . ILE B 1 33 ? -5.758 8.164 -11.453 1 98.62 33 ILE B O 1
ATOM 2601 N N . GLY B 1 34 ? -3.652 7.773 -11.945 1 98.25 34 GLY B N 1
ATOM 2602 C CA . GLY B 1 34 ? -3.76 6.348 -11.68 1 98.25 34 GLY B CA 1
ATOM 2603 C C . GLY B 1 34 ? -4.145 6.043 -10.242 1 98.25 34 GLY B C 1
ATOM 2604 O O . GLY B 1 34 ? -5.016 5.207 -9.992 1 98.25 34 GLY B O 1
ATOM 2605 N N . ARG B 1 35 ? -3.496 6.695 -9.32 1 98.31 35 ARG B N 1
ATOM 2606 C CA . ARG B 1 35 ? -3.807 6.523 -7.902 1 98.31 35 ARG B CA 1
ATOM 2607 C C . ARG B 1 35 ? -5.234 6.965 -7.598 1 98.31 35 ARG B C 1
ATOM 2609 O O . ARG B 1 35 ? -5.918 6.352 -6.773 1 98.31 35 ARG B O 1
ATOM 2616 N N . CYS B 1 36 ? -5.621 8.055 -8.242 1 98.62 36 CYS B N 1
ATOM 2617 C CA . CYS B 1 36 ? -6.984 8.539 -8.055 1 98.62 36 CYS B CA 1
ATOM 2618 C C . CYS B 1 36 ? -8.008 7.504 -8.5 1 98.62 36 CYS B C 1
ATOM 2620 O O . CYS B 1 36 ? -8.945 7.199 -7.77 1 98.62 36 CYS B O 1
ATOM 2622 N N . TYR B 1 37 ? -7.82 6.93 -9.617 1 97.81 37 TYR B N 1
ATOM 2623 C CA . TYR B 1 37 ? -8.742 5.91 -10.102 1 97.81 37 TYR B CA 1
ATOM 2624 C C . TYR B 1 37 ? -8.648 4.645 -9.258 1 97.81 37 TYR B C 1
ATOM 2626 O O . TYR B 1 37 ? -9.648 3.951 -9.055 1 97.81 37 TYR B O 1
ATOM 2634 N N . ASP B 1 38 ? -7.48 4.32 -8.828 1 97.12 38 ASP B N 1
ATOM 2635 C CA . ASP B 1 38 ? -7.32 3.219 -7.883 1 97.12 38 ASP B CA 1
ATOM 2636 C C . ASP B 1 38 ? -8.18 3.436 -6.637 1 97.12 38 ASP B C 1
ATOM 2638 O O . ASP B 1 38 ? -8.891 2.527 -6.199 1 97.12 38 ASP B O 1
ATOM 2642 N N . TYR B 1 39 ? -8.148 4.629 -6.156 1 96.19 39 TYR B N 1
ATOM 2643 C CA . TYR B 1 39 ? -8.852 4.992 -4.934 1 96.19 39 TYR B CA 1
ATOM 2644 C C . TYR B 1 39 ? -10.359 4.883 -5.121 1 96.19 39 TYR B C 1
ATOM 2646 O O . TYR B 1 39 ? -11.047 4.262 -4.309 1 96.19 39 TYR B O 1
ATOM 2654 N N . VAL B 1 40 ? -10.898 5.449 -6.227 1 95.56 40 VAL B N 1
ATOM 2655 C CA . VAL B 1 40 ? -12.344 5.547 -6.406 1 95.56 40 VAL B CA 1
ATOM 2656 C C . VAL B 1 40 ? -12.906 4.188 -6.816 1 95.56 40 VAL B C 1
ATOM 2658 O O . VAL B 1 40 ? -14.117 3.957 -6.73 1 95.56 40 VAL B O 1
ATOM 2661 N N . THR B 1 41 ? -11.961 3.26 -7.227 1 94.38 41 THR B N 1
ATOM 2662 C CA . THR B 1 41 ? -12.438 1.959 -7.691 1 94.38 41 THR B CA 1
ATOM 2663 C C . THR B 1 41 ? -12.281 0.908 -6.594 1 94.38 41 THR B 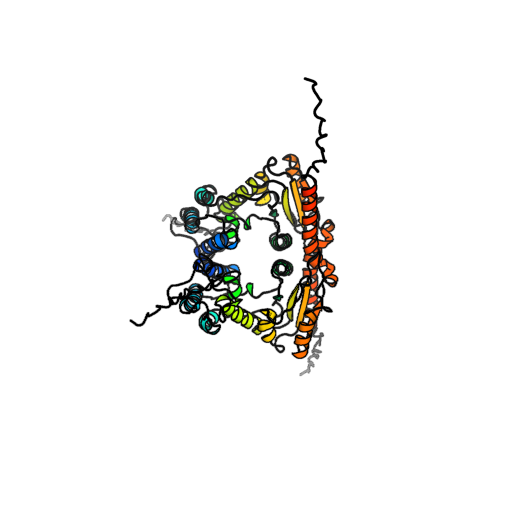C 1
ATOM 2665 O O . THR B 1 41 ? -13.156 0.053 -6.422 1 94.38 41 THR B O 1
ATOM 2668 N N . LEU B 1 42 ? -11.188 0.993 -5.863 1 92.88 42 LEU B N 1
ATOM 2669 C CA . LEU B 1 42 ? -10.859 -0.119 -4.977 1 92.88 42 LEU B CA 1
ATOM 2670 C C . LEU B 1 42 ? -10.93 0.312 -3.516 1 92.88 42 LEU B C 1
ATOM 2672 O O . LEU B 1 42 ? -11.352 -0.466 -2.654 1 92.88 42 LEU B O 1
ATOM 2676 N N . VAL B 1 43 ? -10.578 1.491 -3.193 1 91.5 43 VAL B N 1
ATOM 2677 C CA . VAL B 1 43 ? -10.5 1.943 -1.809 1 91.5 43 VAL B CA 1
ATOM 2678 C C . VAL B 1 43 ? -11.867 2.447 -1.346 1 91.5 43 VAL B C 1
ATOM 2680 O O . VAL B 1 43 ? -12.375 2.006 -0.315 1 91.5 43 VAL B O 1
ATOM 2683 N N . LYS B 1 44 ? -12.391 3.369 -2.111 1 92.12 44 LYS B N 1
ATOM 2684 C CA . LYS B 1 44 ? -13.711 3.92 -1.814 1 92.12 44 LYS B CA 1
ATOM 2685 C C . LYS B 1 44 ? -14.586 3.965 -3.066 1 92.12 44 LYS B C 1
ATOM 2687 O O . LYS B 1 44 ? -14.859 5.043 -3.598 1 92.12 44 LYS B O 1
ATOM 2692 N N . PRO B 1 45 ? -15.156 2.846 -3.412 1 89.88 45 PRO B N 1
ATOM 2693 C CA . PRO B 1 45 ? -15.914 2.75 -4.664 1 89.88 45 PRO B CA 1
ATOM 2694 C C . PRO B 1 45 ? -17.188 3.59 -4.645 1 89.88 45 PRO B C 1
ATOM 2696 O O . PRO B 1 45 ? -17.734 3.904 -5.703 1 89.88 45 PRO B O 1
ATOM 2699 N N . SER B 1 46 ? -17.625 4.059 -3.561 1 87.69 46 SER B N 1
ATOM 2700 C CA . SER B 1 46 ? -18.844 4.867 -3.473 1 87.69 46 SER B CA 1
ATOM 2701 C C . SER B 1 46 ? -18.547 6.34 -3.721 1 87.69 46 SER B C 1
ATOM 2703 O O . SER B 1 46 ? -19.453 7.152 -3.84 1 87.69 46 SER B O 1
ATOM 2705 N N . SER B 1 47 ? -17.266 6.586 -3.914 1 89 47 SER B N 1
ATOM 2706 C CA . SER B 1 47 ? -16.891 7.98 -4.09 1 89 47 SER B CA 1
ATOM 2707 C C . SER B 1 47 ? -17.234 8.477 -5.488 1 89 47 SER B C 1
ATOM 2709 O O . SER B 1 47 ? -17.266 7.699 -6.441 1 89 47 SER B O 1
ATOM 2711 N N . ARG B 1 48 ? -17.531 9.828 -5.598 1 89.94 48 ARG B N 1
ATOM 2712 C CA . ARG B 1 48 ? -17.891 10.445 -6.875 1 89.94 48 ARG B CA 1
ATOM 2713 C C . ARG B 1 48 ? -16.844 11.477 -7.289 1 89.94 48 ARG B C 1
ATOM 2715 O O . ARG B 1 48 ? -17.188 12.539 -7.809 1 89.94 48 ARG B O 1
ATOM 2722 N N . TYR B 1 49 ? -15.625 11.18 -7.027 1 95.5 49 TYR B N 1
ATOM 2723 C CA . TYR B 1 49 ? -14.539 12.094 -7.379 1 95.5 49 TYR B CA 1
ATOM 2724 C C . TYR B 1 49 ? -14.25 12.047 -8.875 1 95.5 49 TYR B C 1
ATOM 2726 O O . TYR B 1 49 ? -14.273 10.977 -9.484 1 95.5 49 TYR B O 1
ATOM 2734 N N . ASN B 1 50 ? -14.055 13.195 -9.453 1 97.12 50 ASN B N 1
ATOM 2735 C CA . ASN B 1 50 ? -13.609 13.32 -10.836 1 97.12 50 ASN B CA 1
ATOM 2736 C C . ASN B 1 50 ? -12.094 13.469 -10.93 1 97.12 50 ASN B C 1
ATOM 2738 O O . ASN B 1 50 ? -11.562 14.57 -10.781 1 97.12 50 ASN B O 1
ATOM 2742 N N . CYS B 1 51 ? -11.43 12.398 -11.289 1 98.31 51 CYS B N 1
ATOM 2743 C CA . CYS B 1 51 ? -9.977 12.328 -11.211 1 98.31 51 CYS B CA 1
ATOM 2744 C C . CYS B 1 51 ? -9.328 13.297 -12.195 1 98.31 51 CYS B C 1
ATOM 2746 O O . CYS B 1 51 ? -8.32 13.922 -11.883 1 98.31 51 CYS B O 1
ATOM 2748 N N . GLU B 1 52 ? -9.898 13.492 -13.375 1 98.19 52 GLU B N 1
ATOM 2749 C CA . GLU B 1 52 ? -9.352 14.398 -14.383 1 98.19 52 GLU B CA 1
ATOM 2750 C C . GLU B 1 52 ? -9.484 15.852 -13.938 1 98.19 52 GLU B C 1
ATOM 2752 O O . GLU B 1 52 ? -8.57 16.656 -14.141 1 98.19 52 GLU B O 1
ATOM 2757 N N . GLU B 1 53 ? -10.578 16.109 -13.359 1 98.44 53 GLU B N 1
ATOM 2758 C CA . GLU B 1 53 ? -10.805 17.484 -12.898 1 98.44 53 GLU B CA 1
ATOM 2759 C C . GLU B 1 53 ? -9.898 17.828 -11.719 1 98.44 53 GLU B C 1
ATOM 2761 O O . GLU B 1 53 ? -9.375 18.938 -11.633 1 98.44 53 GLU B O 1
ATOM 2766 N N . ILE B 1 54 ? -9.719 16.922 -10.812 1 98.56 54 ILE B N 1
ATOM 2767 C CA . ILE B 1 54 ? -8.844 17.109 -9.664 1 98.56 54 ILE B CA 1
ATOM 2768 C C . ILE B 1 54 ? -7.418 17.391 -10.141 1 98.56 54 ILE B C 1
ATOM 2770 O O . ILE B 1 54 ? -6.77 18.328 -9.672 1 98.56 54 ILE B O 1
ATOM 2774 N N . TRP B 1 55 ? -6.98 16.641 -11.117 1 98.62 55 TRP B N 1
ATOM 2775 C CA . TRP B 1 55 ? -5.648 16.875 -11.672 1 98.62 55 TRP B CA 1
ATOM 2776 C C . TRP B 1 55 ? -5.547 18.25 -12.305 1 98.62 55 TRP B C 1
ATOM 2778 O O . TRP B 1 55 ? -4.559 18.969 -12.102 1 98.62 55 TRP B O 1
ATOM 2788 N N . ARG B 1 56 ? -6.512 18.609 -13.07 1 98.44 56 ARG B N 1
ATOM 2789 C CA . ARG B 1 56 ? -6.484 19.891 -13.766 1 98.44 56 ARG B CA 1
ATOM 2790 C C . ARG B 1 56 ? -6.324 21.047 -12.781 1 98.44 56 ARG B C 1
ATOM 2792 O O . ARG B 1 56 ? -5.5 21.938 -12.984 1 98.44 56 ARG B O 1
ATOM 2799 N N . GLU B 1 57 ? -7.129 21.016 -11.727 1 98.62 57 GLU B N 1
ATOM 2800 C CA . GLU B 1 57 ? -7.059 22.062 -10.727 1 98.62 57 GLU B CA 1
ATOM 2801 C C . GLU B 1 57 ? -5.727 22.047 -9.984 1 98.62 57 GLU B C 1
ATOM 2803 O O . GLU B 1 57 ? -5.16 23.094 -9.672 1 98.62 57 GLU B O 1
ATOM 2808 N N . PHE B 1 58 ? -5.223 20.906 -9.727 1 98.69 58 PHE B N 1
ATOM 2809 C CA . PHE B 1 58 ? -3.912 20.75 -9.102 1 98.69 58 PHE B CA 1
ATOM 2810 C C . PHE B 1 58 ? -2.82 21.344 -9.992 1 98.69 58 PHE B C 1
ATOM 2812 O O . PHE B 1 58 ? -1.993 22.125 -9.523 1 98.69 58 PHE B O 1
ATOM 2819 N N . GLU B 1 59 ? -2.896 20.859 -11.219 1 98.31 59 GLU B N 1
ATOM 2820 C CA . GLU B 1 59 ? -1.892 21.297 -12.18 1 98.31 59 GLU B CA 1
ATOM 2821 C C . GLU B 1 59 ? -1.89 22.828 -12.305 1 98.31 59 GLU B C 1
ATOM 2823 O O . GLU B 1 59 ? -0.829 23.453 -12.289 1 98.31 59 GLU B O 1
ATOM 2828 N N . GLU B 1 60 ? -3.012 23.375 -12.391 1 96.81 60 GLU B N 1
ATOM 2829 C CA . GLU B 1 60 ? -3.141 24.828 -12.531 1 96.81 60 GLU B CA 1
ATOM 2830 C C . GLU B 1 60 ? -2.57 25.547 -11.312 1 96.81 60 GLU B C 1
ATOM 2832 O O . GLU B 1 60 ? -1.938 26.594 -11.445 1 96.81 60 GLU B O 1
ATOM 2837 N N . ALA B 1 61 ? -2.768 25.016 -10.148 1 97.5 61 ALA B N 1
ATOM 2838 C CA . ALA B 1 61 ? -2.312 25.625 -8.906 1 97.5 61 ALA B CA 1
ATOM 2839 C C . ALA B 1 61 ? -0.789 25.688 -8.852 1 97.5 61 ALA B C 1
ATOM 2841 O O . ALA B 1 61 ? -0.223 26.609 -8.258 1 97.5 61 ALA B O 1
ATOM 2842 N N . VAL B 1 62 ? -0.159 24.781 -9.539 1 97.56 62 VAL B N 1
ATOM 2843 C CA . VAL B 1 62 ? 1.286 24.641 -9.391 1 97.56 62 VAL B CA 1
ATOM 2844 C C . VAL B 1 62 ? 1.992 25.344 -10.547 1 97.56 62 VAL B C 1
ATOM 2846 O O . VAL B 1 62 ? 2.893 26.156 -10.336 1 97.56 62 VAL B O 1
ATOM 2849 N N . ILE B 1 63 ? 1.58 25.125 -11.797 1 95.94 63 ILE B N 1
ATOM 2850 C CA . ILE B 1 63 ? 2.379 25.516 -12.953 1 95.94 63 ILE B CA 1
ATOM 2851 C C . ILE B 1 63 ? 2.186 27 -13.258 1 95.94 63 ILE B C 1
ATOM 2853 O O . ILE B 1 63 ? 2.977 27.594 -13.984 1 95.94 63 ILE B O 1
ATOM 2857 N N . ARG B 1 64 ? 1.18 27.609 -12.711 1 92.56 64 ARG B N 1
ATOM 2858 C CA . ARG B 1 64 ? 0.916 29.016 -12.984 1 92.56 64 ARG B CA 1
ATOM 2859 C C . ARG B 1 64 ? 1.646 29.922 -11.984 1 92.56 64 ARG B C 1
ATOM 2861 O O . ARG B 1 64 ? 1.472 31.141 -12 1 92.56 64 ARG B O 1
ATOM 2868 N N . ARG B 1 65 ? 2.479 29.359 -11.156 1 92.19 65 ARG B N 1
ATOM 2869 C CA . ARG B 1 65 ? 3.145 30.109 -10.094 1 92.19 65 ARG B CA 1
ATOM 2870 C C . ARG B 1 65 ? 4.652 29.875 -10.125 1 92.19 65 ARG B C 1
ATOM 2872 O O . ARG B 1 65 ? 5.121 28.859 -10.656 1 92.19 65 ARG B O 1
ATOM 2879 N N . ASP B 1 66 ? 5.301 30.828 -9.508 1 91.06 66 ASP B N 1
ATOM 2880 C CA . ASP B 1 66 ? 6.719 30.594 -9.258 1 91.06 66 ASP B CA 1
ATOM 2881 C C . ASP B 1 66 ? 6.922 29.406 -8.305 1 91.06 66 ASP B C 1
ATOM 2883 O O . ASP B 1 66 ? 6.129 29.203 -7.383 1 91.06 66 ASP B O 1
ATOM 2887 N N . PRO B 1 67 ? 7.977 28.688 -8.5 1 92.19 67 PRO B N 1
ATOM 2888 C CA . PRO B 1 67 ? 8.195 27.453 -7.73 1 92.19 67 PRO B CA 1
ATOM 2889 C C . PRO B 1 67 ? 8.148 27.688 -6.223 1 92.19 67 PRO B C 1
ATOM 2891 O O . PRO B 1 67 ? 7.812 26.781 -5.465 1 92.19 67 PRO B O 1
ATOM 2894 N N . CYS B 1 68 ? 8.414 28.844 -5.793 1 92.88 68 CYS B N 1
ATOM 2895 C CA . CYS B 1 68 ? 8.406 29.109 -4.359 1 92.88 68 CYS B CA 1
ATOM 2896 C C . CYS B 1 68 ? 7.277 30.062 -3.986 1 92.88 68 CYS B C 1
ATOM 2898 O O 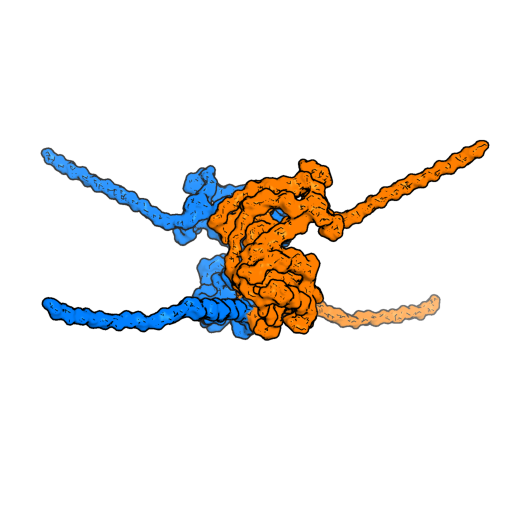. CYS B 1 68 ? 7.367 30.766 -2.986 1 92.88 68 CYS B O 1
ATOM 2900 N N . SER B 1 69 ? 6.242 30.062 -4.766 1 93.5 69 SER B N 1
ATOM 2901 C CA . SER B 1 69 ? 5.152 31 -4.512 1 93.5 69 SER B CA 1
ATOM 2902 C C . SER B 1 69 ? 3.795 30.312 -4.613 1 93.5 69 SER B C 1
ATOM 2904 O O . SER B 1 69 ? 2.803 30.938 -4.996 1 93.5 69 SER B O 1
ATOM 2906 N N . VAL B 1 70 ? 3.812 29.047 -4.383 1 96.19 70 VAL B N 1
ATOM 2907 C CA . VAL B 1 70 ? 2.543 28.328 -4.355 1 96.19 70 VAL B CA 1
ATOM 2908 C C . VAL B 1 70 ? 1.985 28.328 -2.934 1 96.19 70 VAL B C 1
ATOM 2910 O O . VAL B 1 70 ? 2.48 27.609 -2.068 1 96.19 70 VAL B O 1
ATOM 2913 N N . ARG B 1 71 ? 1.005 29.125 -2.729 1 96.81 71 ARG B N 1
ATOM 2914 C CA . ARG B 1 71 ? 0.405 29.266 -1.406 1 96.81 71 ARG B CA 1
ATOM 2915 C C . ARG B 1 71 ? -0.707 28.25 -1.194 1 96.81 71 ARG B C 1
ATOM 2917 O O . ARG B 1 71 ? -1.222 27.672 -2.156 1 96.81 71 ARG B O 1
ATOM 2924 N N . VAL B 1 72 ? -1.116 28.047 0.052 1 97.31 72 VAL B N 1
ATOM 2925 C CA . VAL B 1 72 ? -2.195 27.125 0.423 1 97.31 72 VAL B CA 1
ATOM 2926 C C . VAL B 1 72 ? -3.463 27.484 -0.348 1 97.31 72 VAL B C 1
ATOM 2928 O O . VAL B 1 72 ? -4.141 26.609 -0.884 1 97.31 72 VAL B O 1
ATOM 2931 N N . LYS B 1 73 ? -3.768 28.75 -0.489 1 97.75 73 LYS B N 1
ATOM 2932 C CA . LYS B 1 73 ? -5.004 29.203 -1.119 1 97.75 73 LYS B CA 1
ATOM 2933 C C . LYS B 1 73 ? -5.031 28.844 -2.602 1 97.75 73 LYS B C 1
ATOM 2935 O O . LYS B 1 73 ? -6.102 28.781 -3.211 1 97.75 73 LYS B O 1
ATOM 2940 N N . ASP B 1 74 ? -3.881 28.672 -3.15 1 97.75 74 ASP B N 1
ATOM 2941 C CA . ASP B 1 74 ? -3.811 28.344 -4.57 1 97.75 74 ASP B CA 1
ATOM 2942 C C . ASP B 1 74 ? -4.406 26.953 -4.836 1 97.75 74 ASP B C 1
ATOM 2944 O O . ASP B 1 74 ? -4.828 26.656 -5.953 1 97.75 74 ASP B O 1
ATOM 2948 N N . TYR B 1 75 ? -4.492 26.109 -3.799 1 98.31 75 TYR B N 1
ATOM 2949 C CA . TYR B 1 75 ? -5.027 24.75 -3.941 1 98.31 75 TYR B CA 1
ATOM 2950 C C . TYR B 1 75 ? -6.516 24.719 -3.625 1 98.31 75 TYR B C 1
ATOM 2952 O O . TYR B 1 75 ? -7.133 23.656 -3.615 1 98.31 75 TYR B O 1
ATOM 2960 N N . ARG B 1 76 ? -7.16 25.828 -3.393 1 98.12 76 ARG B N 1
ATOM 2961 C CA . ARG B 1 76 ? -8.531 25.891 -2.91 1 98.12 76 ARG B CA 1
ATOM 2962 C C . ARG B 1 76 ? -9.484 25.172 -3.861 1 98.12 76 ARG B C 1
ATOM 2964 O O . ARG B 1 76 ? -10.352 24.422 -3.424 1 98.12 76 ARG B O 1
ATOM 2971 N N . ARG B 1 77 ? -9.312 25.422 -5.109 1 98.19 77 ARG B N 1
ATOM 2972 C CA . ARG B 1 77 ? -10.195 24.797 -6.09 1 98.19 77 ARG B CA 1
ATOM 2973 C C . ARG B 1 77 ? -10.031 23.281 -6.102 1 98.19 77 ARG B C 1
ATOM 2975 O O . ARG B 1 77 ? -11.008 22.547 -6.203 1 98.19 77 ARG B O 1
ATOM 2982 N N . MET B 1 78 ? -8.82 22.812 -6.004 1 98.44 78 MET B N 1
ATOM 2983 C CA . MET B 1 78 ? -8.578 21.375 -5.949 1 98.44 78 MET B CA 1
ATOM 2984 C C . MET B 1 78 ? -9.242 20.766 -4.723 1 98.44 78 MET B C 1
ATOM 2986 O O . MET B 1 78 ? -9.898 19.719 -4.82 1 98.44 78 MET B O 1
ATOM 2990 N N . PHE B 1 79 ? -9.109 21.422 -3.582 1 98.25 79 PHE B N 1
ATOM 2991 C CA . PHE B 1 79 ? -9.625 20.875 -2.334 1 98.25 79 PHE B CA 1
ATOM 2992 C C . PHE B 1 79 ? -11.148 20.922 -2.309 1 98.25 79 PHE B C 1
ATOM 2994 O O . PHE B 1 79 ? -11.789 20.094 -1.668 1 98.25 79 PHE B O 1
ATOM 3001 N N . ARG B 1 80 ? -11.766 21.844 -3.041 1 97.44 80 ARG B N 1
ATOM 3002 C CA . ARG B 1 80 ? -13.227 21.875 -3.156 1 97.44 80 ARG B CA 1
ATOM 3003 C C . ARG B 1 80 ? -13.75 20.656 -3.891 1 97.44 80 ARG B C 1
ATOM 3005 O O . ARG B 1 80 ? -14.875 20.203 -3.643 1 97.44 80 ARG B O 1
ATOM 3012 N N . LEU B 1 81 ? -12.922 20.078 -4.691 1 97.81 81 LEU B N 1
ATOM 3013 C CA . LEU B 1 81 ? -13.312 18.922 -5.492 1 97.81 81 LEU B CA 1
ATOM 3014 C C . LEU B 1 81 ? -13.086 17.625 -4.727 1 97.81 81 LEU B C 1
ATOM 3016 O O . LEU B 1 81 ? -13.469 16.547 -5.191 1 97.81 81 LEU B O 1
ATOM 3020 N N . THR B 1 82 ? -12.492 17.688 -3.592 1 97 82 THR B N 1
ATOM 3021 C CA . THR B 1 82 ? -12.125 16.469 -2.865 1 97 82 THR B CA 1
ATOM 3022 C C . THR B 1 82 ? -12.625 16.531 -1.428 1 97 82 THR B C 1
ATOM 3024 O O . THR B 1 82 ? -11.859 16.328 -0.485 1 97 82 THR B O 1
ATOM 3027 N N . PRO B 1 83 ? -13.891 16.75 -1.365 1 91.19 83 PRO B N 1
ATOM 3028 C CA . PRO B 1 83 ? -14.414 16.734 0.003 1 91.19 83 PRO B CA 1
ATOM 3029 C C . PRO B 1 83 ? -14.297 15.375 0.671 1 91.19 83 PRO B C 1
ATOM 3031 O O . PRO B 1 83 ? -14.328 14.344 -0.01 1 91.19 83 PRO B O 1
ATOM 3034 N N . GLN B 1 84 ? -14.07 15.344 1.928 1 83 84 GLN B N 1
ATOM 3035 C CA . GLN B 1 84 ? -13.945 14.039 2.568 1 83 84 GLN B CA 1
ATOM 3036 C C . GLN B 1 84 ? -14.641 14.023 3.926 1 83 84 GLN B C 1
ATOM 3038 O O . GLN B 1 84 ? -14.531 14.977 4.699 1 83 84 GLN B O 1
ATOM 3043 N N . SER B 1 85 ? -15.453 13.062 4.113 1 88.19 85 SER B N 1
ATOM 3044 C CA . SER B 1 85 ? -16.016 12.75 5.426 1 88.19 85 SER B CA 1
ATOM 3045 C C . SER B 1 85 ? -15.258 11.609 6.098 1 88.19 85 SER B C 1
ATOM 3047 O O . SER B 1 85 ? -15.062 10.547 5.504 1 88.19 85 SER B O 1
ATOM 3049 N N . LEU B 1 86 ? -14.781 11.938 7.309 1 94.31 86 LEU B N 1
ATOM 3050 C CA . LEU B 1 86 ? -13.969 10.953 8.016 1 94.31 86 LEU B CA 1
ATOM 3051 C C . LEU B 1 86 ? -14.734 10.344 9.18 1 94.31 86 LEU B C 1
ATOM 3053 O O . LEU B 1 86 ? -15.492 11.047 9.859 1 94.31 86 LEU B O 1
ATOM 3057 N N . PRO B 1 87 ? -14.578 9.062 9.391 1 94.25 87 PRO B N 1
ATOM 3058 C CA . PRO B 1 87 ? -15.273 8.406 10.508 1 94.25 87 PRO B CA 1
ATOM 3059 C C . PRO B 1 87 ? -14.719 8.828 11.867 1 94.25 87 PRO B C 1
ATOM 3061 O O . PRO B 1 87 ? -13.523 9.078 12 1 94.25 87 PRO B O 1
ATOM 3064 N N . CYS B 1 88 ? -15.641 8.812 12.789 1 95.75 88 CYS B N 1
ATOM 3065 C CA . CYS B 1 88 ? -15.211 9.094 14.148 1 95.75 88 CYS B CA 1
ATOM 3066 C C . CYS B 1 88 ? -14.508 7.883 14.758 1 95.75 88 CYS B C 1
ATOM 3068 O O . CYS B 1 88 ? -14.766 6.742 14.359 1 95.75 88 CYS B O 1
ATOM 3070 N N . ASP B 1 89 ? -13.617 8.156 15.641 1 93.81 89 ASP B N 1
ATOM 3071 C CA . ASP B 1 89 ? -12.969 7.164 16.484 1 93.81 89 ASP B CA 1
ATOM 3072 C C . ASP B 1 89 ? -11.961 6.336 15.695 1 93.81 89 ASP B C 1
ATOM 3074 O O . ASP B 1 89 ? -11.523 5.273 16.141 1 93.81 89 ASP B O 1
ATOM 3078 N N . LYS B 1 90 ? -11.625 6.863 14.539 1 92.44 90 LYS B N 1
ATOM 3079 C CA . LYS B 1 90 ? -10.781 6.023 13.695 1 92.44 90 LYS B CA 1
ATOM 3080 C C . LYS B 1 90 ? -9.508 6.758 13.289 1 92.44 90 LYS B C 1
ATOM 3082 O O . LYS B 1 90 ? -8.586 6.152 12.742 1 92.44 90 LYS B O 1
ATOM 3087 N N . LEU B 1 91 ? -9.391 7.949 13.5 1 95.06 91 LEU B N 1
ATOM 3088 C CA . LEU B 1 91 ? -8.305 8.734 12.93 1 95.06 91 LEU B CA 1
ATOM 3089 C C . LEU B 1 91 ? -7.016 8.547 13.727 1 95.06 91 LEU B C 1
ATOM 3091 O O . LEU B 1 91 ? -7.039 8.562 14.953 1 95.06 91 LEU B O 1
ATOM 3095 N N . LEU B 1 92 ? -5.98 8.281 13 1 93.06 92 LEU B N 1
ATOM 3096 C CA . LEU B 1 92 ? -4.641 8.109 13.555 1 93.06 92 LEU B CA 1
ATOM 3097 C C . LEU B 1 92 ? -3.689 9.172 13.016 1 93.06 92 LEU B C 1
ATOM 3099 O O . LEU B 1 92 ? -3.523 9.312 11.805 1 93.06 92 LEU B O 1
ATOM 3103 N N . PHE B 1 93 ? -3.133 9.938 13.938 1 93.81 93 PHE B N 1
ATOM 3104 C CA . PHE B 1 93 ? -2.09 10.914 13.641 1 93.81 93 PHE B CA 1
ATOM 3105 C C . PHE B 1 93 ? -0.715 10.359 14 1 93.81 93 PHE B C 1
ATOM 3107 O O . PHE B 1 93 ? -0.598 9.461 14.836 1 93.81 93 PHE B O 1
ATOM 3114 N N . TRP B 1 94 ? 0.286 10.867 13.219 1 89 94 TRP B N 1
ATOM 3115 C CA . TRP B 1 94 ? 1.611 10.336 13.531 1 89 94 TRP B CA 1
ATOM 3116 C C . TRP B 1 94 ? 2.686 11.391 13.289 1 89 94 TRP B C 1
ATOM 3118 O O . TRP B 1 94 ? 2.471 12.344 12.531 1 89 94 TRP B O 1
ATOM 3128 N N . SER B 1 95 ? 3.777 11.242 14.055 1 80.94 95 SER B N 1
ATOM 3129 C CA . SER B 1 95 ? 4.934 12.125 13.938 1 80.94 95 SER B CA 1
ATOM 3130 C C . SER B 1 95 ? 6.238 11.344 14.055 1 80.94 95 SER B C 1
ATOM 3132 O O . SER B 1 95 ? 6.453 10.633 15.039 1 80.94 95 SER B O 1
ATOM 3134 N N . LYS B 1 96 ? 7.094 11.531 13.055 1 72.31 96 LYS B N 1
ATOM 3135 C CA . LYS B 1 96 ? 8.43 10.953 13.023 1 72.31 96 LYS B CA 1
ATOM 3136 C C . LYS B 1 96 ? 8.383 9.438 13.195 1 72.31 96 LYS B C 1
ATOM 3138 O O . LYS B 1 96 ? 9.188 8.867 13.93 1 72.31 96 LYS B O 1
ATOM 3143 N N . THR B 1 97 ? 7.34 8.852 12.664 1 68.69 97 THR B N 1
ATOM 3144 C CA . THR B 1 97 ? 7.148 7.414 12.859 1 68.69 97 THR B CA 1
ATOM 3145 C C . THR B 1 97 ? 6.863 6.723 11.523 1 68.69 97 THR B C 1
ATOM 3147 O O . THR B 1 97 ? 6.285 5.633 11.5 1 68.69 97 THR B O 1
ATOM 3150 N N . ARG B 1 98 ? 7.262 7.289 10.492 1 63.88 98 ARG B N 1
ATOM 3151 C CA . ARG B 1 98 ? 6.832 6.75 9.211 1 63.88 98 ARG B CA 1
ATOM 3152 C C . ARG B 1 98 ? 7.188 5.273 9.086 1 63.88 98 ARG B C 1
ATOM 3154 O O . ARG B 1 98 ? 6.367 4.465 8.648 1 63.88 98 ARG B O 1
ATOM 3161 N N . GLY B 1 99 ? 8.383 4.965 9.562 1 62.47 99 GLY B N 1
ATOM 3162 C CA . GLY B 1 99 ? 8.789 3.574 9.461 1 62.47 99 GLY B CA 1
ATOM 3163 C C . GLY B 1 99 ? 7.961 2.646 10.328 1 62.47 99 GLY B C 1
ATOM 3164 O O . GLY B 1 99 ? 7.621 1.535 9.914 1 62.47 99 GLY B O 1
ATOM 3165 N N . LEU B 1 100 ? 7.496 3.18 11.414 1 62.28 100 LEU B N 1
ATOM 3166 C CA . LEU B 1 100 ? 6.746 2.387 12.383 1 62.28 100 LEU B CA 1
ATOM 3167 C C . LEU B 1 100 ? 5.262 2.369 12.039 1 62.28 100 LEU B C 1
ATOM 3169 O O . LEU B 1 100 ? 4.566 1.39 12.312 1 62.28 100 LEU B O 1
ATOM 3173 N N . MET B 1 101 ? 4.852 3.381 11.406 1 62.09 101 MET B N 1
ATOM 3174 C CA . MET B 1 101 ? 3.434 3.633 11.18 1 62.09 101 MET B CA 1
ATOM 3175 C C . MET B 1 101 ? 2.826 2.559 10.289 1 62.09 101 MET B C 1
ATOM 3177 O O . MET B 1 101 ? 1.743 2.045 10.57 1 62.09 101 MET B O 1
ATOM 3181 N N . HIS B 1 102 ? 3.539 2.248 9.297 1 60.34 102 HIS B N 1
ATOM 3182 C CA . HIS B 1 102 ? 2.957 1.285 8.367 1 60.34 102 HIS B CA 1
ATOM 3183 C C . HIS B 1 102 ? 2.777 -0.078 9.023 1 60.34 102 HIS B C 1
ATOM 3185 O O . HIS B 1 102 ? 1.776 -0.758 8.789 1 60.34 102 HIS B O 1
ATOM 3191 N N . SER B 1 103 ? 3.701 -0.292 9.875 1 58.91 103 SER B N 1
ATOM 3192 C CA . SER B 1 103 ? 3.596 -1.546 10.617 1 58.91 103 SER B CA 1
ATOM 3193 C C . SER B 1 103 ? 2.469 -1.488 11.641 1 58.91 103 SER B C 1
ATOM 3195 O O . SER B 1 103 ? 1.706 -2.445 11.789 1 58.91 103 SER B O 1
ATOM 3197 N N . TYR B 1 104 ? 2.42 -0.33 12.203 1 59.22 104 TYR B N 1
ATOM 3198 C CA . TYR B 1 104 ? 1.425 -0.16 13.258 1 59.22 104 TYR B CA 1
ATOM 3199 C C . TYR B 1 104 ? 0.012 -0.2 12.68 1 59.22 104 TYR B C 1
ATOM 3201 O O . TYR B 1 104 ? -0.861 -0.886 13.219 1 59.22 104 TYR B O 1
ATOM 3209 N N . SER B 1 105 ? -0.209 0.497 11.656 1 59.28 105 SER B N 1
ATOM 3210 C CA . SER B 1 105 ? -1.54 0.607 11.07 1 59.28 105 SER B CA 1
ATOM 3211 C C . SER B 1 105 ? -1.99 -0.719 10.461 1 59.28 105 SER B C 1
ATOM 3213 O O . SER B 1 105 ? -3.174 -1.06 10.508 1 59.28 105 SER B O 1
ATOM 3215 N N . ALA B 1 106 ? -1.058 -1.36 9.891 1 58.09 106 ALA B N 1
ATOM 3216 C CA . ALA B 1 106 ? -1.377 -2.637 9.25 1 58.09 106 ALA B CA 1
ATOM 3217 C C . ALA B 1 106 ? -1.887 -3.646 10.273 1 58.09 106 ALA B C 1
ATOM 3219 O O . ALA B 1 106 ? -2.791 -4.434 9.984 1 58.09 106 ALA B O 1
ATOM 3220 N N . VAL B 1 107 ? -1.324 -3.463 11.375 1 54.53 107 VAL B N 1
ATOM 3221 C CA . VAL B 1 107 ? -1.65 -4.426 12.422 1 54.53 107 VAL B CA 1
ATOM 3222 C C . VAL B 1 107 ? -2.988 -4.062 13.062 1 54.53 107 VAL B C 1
ATOM 3224 O O . VAL B 1 107 ? -3.746 -4.941 13.477 1 54.53 107 VAL B O 1
ATOM 3227 N N . THR B 1 108 ? -3.24 -2.838 13.094 1 54.72 108 THR B N 1
ATOM 3228 C CA . THR B 1 108 ? -4.457 -2.455 13.805 1 54.72 108 THR B CA 1
ATOM 3229 C C . THR B 1 108 ? -5.609 -2.24 12.828 1 54.72 108 THR B C 1
ATOM 3231 O O . THR B 1 108 ? -6.777 -2.25 13.227 1 54.72 108 THR B O 1
ATOM 3234 N N . ARG B 1 109 ? -5.527 -2.559 11.5 1 56.78 109 ARG B N 1
ATOM 3235 C CA . ARG B 1 109 ? -6.418 -2.41 10.352 1 56.78 109 ARG B CA 1
ATOM 3236 C C . ARG B 1 109 ? -7.574 -1.469 10.672 1 56.78 109 ARG B C 1
ATOM 3238 O O . ARG B 1 109 ? -8.469 -1.271 9.852 1 56.78 109 ARG B O 1
ATOM 3245 N N . ARG B 1 110 ? -7.422 -0.728 11.805 1 69.31 110 ARG B N 1
ATOM 3246 C CA . ARG B 1 110 ? -8.641 -0.026 12.195 1 69.31 110 ARG B CA 1
ATOM 3247 C C . ARG B 1 110 ? -8.469 1.483 12.07 1 69.31 110 ARG B C 1
ATOM 3249 O O . ARG B 1 110 ? -9.445 2.232 12.117 1 69.31 110 ARG B O 1
ATOM 3256 N N . PHE B 1 111 ? -7.371 1.894 11.719 1 82.62 111 PHE B N 1
ATOM 3257 C CA . PHE B 1 111 ? -7.16 3.336 11.766 1 82.62 111 PHE B CA 1
ATOM 3258 C C . PHE B 1 111 ? -7.145 3.926 10.359 1 82.62 111 PHE B C 1
ATOM 3260 O O . PHE B 1 111 ? -6.898 3.211 9.383 1 82.62 111 PHE B O 1
ATOM 3267 N N . LEU B 1 112 ? -7.484 5.105 10.367 1 90.62 112 LEU B N 1
ATOM 3268 C CA . LEU B 1 112 ? -7.398 5.902 9.141 1 90.62 112 LEU B CA 1
ATOM 3269 C C . LEU B 1 112 ? -6.414 7.055 9.312 1 90.62 112 LEU B C 1
ATOM 3271 O O . LEU B 1 112 ? -6.535 7.848 10.25 1 90.62 112 LEU B O 1
ATOM 3275 N N . THR B 1 113 ? -5.391 7.039 8.516 1 92 113 THR B N 1
ATOM 327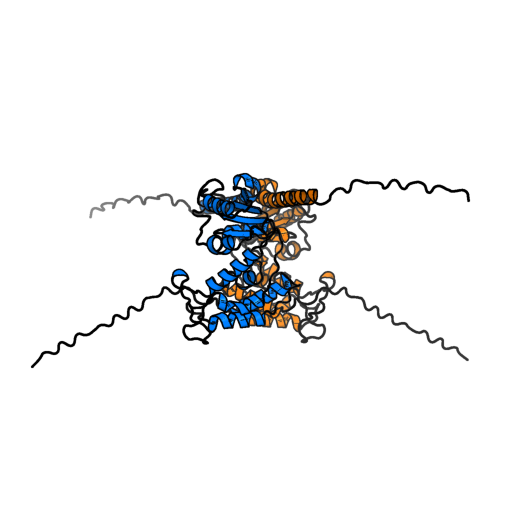6 C CA . THR B 1 113 ? -4.43 8.133 8.523 1 92 113 THR B CA 1
ATOM 3277 C C . THR B 1 113 ? -4.719 9.117 7.391 1 92 113 THR B C 1
ATOM 3279 O O . THR B 1 113 ? -5.574 8.859 6.543 1 92 113 THR B O 1
ATOM 3282 N N . LEU B 1 114 ? -3.994 10.211 7.441 1 95 114 LEU B N 1
ATOM 3283 C CA . LEU B 1 114 ? -4.137 11.203 6.383 1 95 114 LEU B CA 1
ATOM 3284 C C . LEU B 1 114 ? -3.846 10.586 5.016 1 95 114 LEU B C 1
ATOM 3286 O O . LEU B 1 114 ? -4.531 10.883 4.035 1 95 114 LEU B O 1
ATOM 3290 N N . GLU B 1 115 ? -2.902 9.703 4.953 1 92.38 115 GLU B N 1
ATOM 3291 C CA . GLU B 1 115 ? -2.477 9.078 3.707 1 92.38 115 GLU B CA 1
ATOM 3292 C C . GLU B 1 115 ? -3.566 8.164 3.148 1 92.38 115 GLU B C 1
ATOM 3294 O O . GLU B 1 115 ? -3.508 7.758 1.987 1 92.38 115 GLU B O 1
ATOM 3299 N N . ASP B 1 116 ? -4.547 7.914 4.035 1 90.88 116 ASP B N 1
ATOM 3300 C CA . ASP B 1 116 ? -5.645 7.059 3.6 1 90.88 116 ASP B CA 1
ATOM 3301 C C . ASP B 1 116 ? -6.766 7.883 2.969 1 90.88 116 ASP B C 1
ATOM 3303 O O . ASP B 1 116 ? -7.684 7.328 2.363 1 90.88 116 ASP B O 1
ATOM 3307 N N . THR B 1 117 ? -6.738 9.133 3.164 1 95.75 117 THR B N 1
ATOM 3308 C CA . THR B 1 117 ? -7.676 10.008 2.465 1 95.75 117 THR B CA 1
ATOM 3309 C C . THR B 1 117 ? -7.328 10.102 0.983 1 95.75 117 THR B C 1
ATOM 3311 O O . THR B 1 117 ? -6.242 9.695 0.569 1 95.75 117 THR B O 1
ATOM 3314 N N . LEU B 1 118 ? -8.242 10.641 0.224 1 97.38 118 LEU B N 1
ATOM 3315 C CA . LEU B 1 118 ? -7.996 10.719 -1.212 1 97.38 118 LEU B CA 1
ATOM 3316 C C . LEU B 1 118 ? -6.738 11.531 -1.505 1 97.38 118 LEU B C 1
ATOM 3318 O O . LEU B 1 118 ? -5.84 11.055 -2.207 1 97.38 118 LEU B O 1
ATOM 3322 N N . VAL B 1 119 ? -6.672 12.766 -0.965 1 98.25 119 VAL B N 1
ATOM 3323 C CA . VAL B 1 119 ? -5.547 13.656 -1.249 1 98.25 119 VAL B CA 1
ATOM 3324 C C . VAL B 1 119 ? -4.254 13.039 -0.726 1 98.25 119 VAL B C 1
ATOM 3326 O O . VAL B 1 119 ? -3.23 13.047 -1.415 1 98.25 119 VAL B O 1
ATOM 3329 N N . GLY B 1 120 ? -4.328 12.508 0.53 1 97.19 120 GLY B N 1
ATOM 3330 C CA . GLY B 1 120 ? -3.154 11.82 1.057 1 97.19 120 GLY B CA 1
ATOM 3331 C C . GLY B 1 120 ? -2.725 10.641 0.212 1 97.19 120 GLY B C 1
ATOM 3332 O O . GLY B 1 120 ? -1.529 10.43 -0.013 1 97.19 120 GLY B O 1
ATOM 3333 N N . TYR B 1 121 ? -3.701 9.922 -0.275 1 96.06 121 TYR B N 1
ATOM 3334 C CA . TYR B 1 121 ? -3.475 8.719 -1.063 1 96.06 121 TYR B CA 1
ATOM 3335 C C . TYR B 1 121 ? -2.814 9.055 -2.396 1 96.06 121 TYR B C 1
ATOM 3337 O O . TYR B 1 121 ? -1.844 8.406 -2.797 1 96.06 121 TYR B O 1
ATOM 3345 N N . ILE B 1 122 ? -3.227 10.047 -3.15 1 98.25 122 ILE B N 1
ATOM 3346 C CA . ILE B 1 122 ? -2.803 10.25 -4.531 1 98.25 122 ILE B CA 1
ATOM 3347 C C . ILE B 1 122 ? -1.485 11.023 -4.562 1 98.25 122 ILE B C 1
ATOM 3349 O O . ILE B 1 122 ? -0.732 10.938 -5.535 1 98.25 122 ILE B O 1
ATOM 3353 N N . PHE B 1 123 ? -1.11 11.695 -3.418 1 98.12 123 PHE B N 1
ATOM 3354 C CA . PHE B 1 123 ? 0.091 12.516 -3.477 1 98.12 123 PHE B CA 1
ATOM 3355 C C . PHE B 1 123 ? 1.176 11.961 -2.562 1 98.12 123 PHE B C 1
ATOM 3357 O O . PHE B 1 123 ? 2.258 12.539 -2.451 1 98.12 123 PHE B O 1
ATOM 3364 N N . ASN B 1 124 ? 0.906 10.805 -1.988 1 95.31 124 ASN B N 1
ATOM 3365 C CA . ASN B 1 124 ? 1.833 10.203 -1.033 1 95.31 124 ASN B CA 1
ATOM 3366 C C . ASN B 1 124 ? 3.215 10 -1.646 1 95.31 124 ASN B C 1
ATOM 3368 O O . ASN B 1 124 ? 3.34 9.391 -2.711 1 95.31 124 ASN B O 1
ATOM 3372 N N . ASP B 1 125 ? 4.281 10.625 -1.023 1 92.75 125 ASP B N 1
ATOM 3373 C CA . ASP B 1 125 ? 5.691 10.422 -1.337 1 92.75 125 ASP B CA 1
ATOM 3374 C C . ASP B 1 125 ? 6.051 11.047 -2.68 1 92.75 125 ASP B C 1
ATOM 3376 O O . ASP B 1 125 ? 7.047 10.672 -3.301 1 92.75 125 ASP B O 1
ATOM 3380 N N . LEU B 1 126 ? 5.297 11.977 -3.17 1 96.44 126 LEU B N 1
ATOM 3381 C CA . LEU B 1 126 ? 5.59 12.648 -4.43 1 96.44 126 LEU B CA 1
ATOM 3382 C C . LEU B 1 126 ? 6.148 14.047 -4.18 1 96.44 126 LEU B C 1
ATOM 3384 O O . LEU B 1 126 ? 5.867 14.656 -3.145 1 96.44 126 LEU B O 1
ATOM 3388 N N . ILE B 1 127 ? 6.969 14.477 -5.109 1 95.5 127 ILE B N 1
ATOM 3389 C CA . ILE B 1 127 ? 7.531 15.828 -5.09 1 95.5 127 ILE B CA 1
ATOM 3390 C C . ILE B 1 127 ? 7.168 16.562 -6.379 1 95.5 127 ILE B C 1
ATOM 3392 O O . ILE B 1 127 ? 7.172 15.961 -7.457 1 95.5 127 ILE B O 1
ATOM 3396 N N . TRP B 1 128 ? 6.875 17.828 -6.25 1 97.25 128 TRP B N 1
ATOM 3397 C CA . TRP B 1 128 ? 6.555 18.578 -7.453 1 97.25 128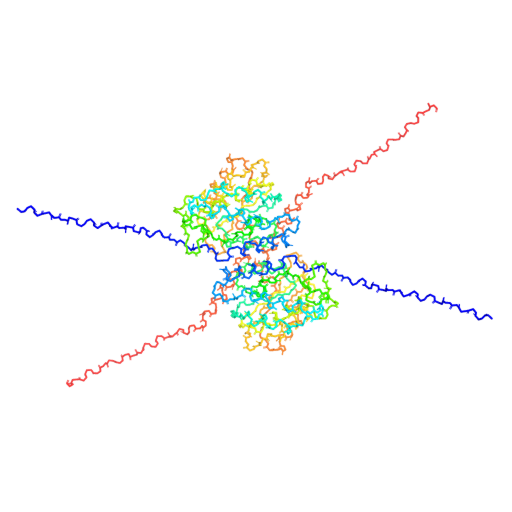 TRP B CA 1
ATOM 3398 C C . TRP B 1 128 ? 6.898 20.062 -7.277 1 97.25 128 TRP B C 1
ATOM 3400 O O . TRP B 1 128 ? 6.93 20.562 -6.156 1 97.25 128 TRP B O 1
ATOM 3410 N N . CYS B 1 129 ? 7.207 20.703 -8.344 1 95.94 129 CYS B N 1
ATOM 3411 C CA . CYS B 1 129 ? 7.363 22.156 -8.453 1 95.94 129 CYS B CA 1
ATOM 3412 C C . CYS B 1 129 ? 7.234 22.609 -9.906 1 95.94 129 CYS B C 1
ATOM 3414 O O . CYS B 1 129 ? 7.402 21.812 -10.828 1 95.94 129 CYS B O 1
ATOM 3416 N N . GLY B 1 130 ? 6.766 23.844 -10.07 1 95.06 130 GLY B N 1
ATOM 3417 C CA . GLY B 1 130 ? 6.719 24.438 -11.398 1 95.06 130 GLY B CA 1
ATOM 3418 C C . GLY B 1 130 ? 8.055 25 -11.844 1 95.06 130 GLY B C 1
ATOM 3419 O O . GLY B 1 130 ? 8.992 25.094 -11.047 1 95.06 130 GLY B O 1
ATOM 3420 N N . GLN B 1 131 ? 8.102 25.312 -13.117 1 92.31 131 GLN B N 1
ATOM 3421 C CA . GLN B 1 131 ? 9.273 25.984 -13.656 1 92.31 131 GLN B CA 1
ATOM 3422 C C . GLN B 1 131 ? 9.258 27.469 -13.32 1 92.31 131 GLN B C 1
ATOM 3424 O O . GLN B 1 131 ? 8.211 28.016 -12.961 1 92.31 131 GLN B O 1
ATOM 3429 N N . GLU B 1 132 ? 10.445 28.078 -13.414 1 86.69 132 GLU B N 1
ATOM 3430 C CA . GLU B 1 132 ? 10.555 29.5 -13.109 1 86.69 132 GLU B CA 1
ATOM 3431 C C . GLU B 1 132 ? 9.68 30.344 -14.039 1 86.69 132 GLU B C 1
ATOM 3433 O O . GLU B 1 132 ? 9.047 31.297 -13.609 1 86.69 132 GLU B O 1
ATOM 3438 N N . GLU B 1 133 ? 9.781 29.953 -15.305 1 82.88 133 GLU B N 1
ATOM 3439 C CA . GLU B 1 133 ? 8.875 30.609 -16.234 1 82.88 133 GLU B CA 1
ATOM 3440 C C . GLU B 1 133 ? 7.469 30.016 -16.141 1 82.88 133 GLU B C 1
ATOM 3442 O O . GLU B 1 133 ? 7.273 28.828 -16.359 1 82.88 133 GLU B O 1
ATOM 3447 N N . ARG B 1 134 ? 6.578 30.891 -15.836 1 76.88 134 ARG B N 1
ATOM 3448 C CA . ARG B 1 134 ? 5.199 30.469 -15.617 1 76.88 134 ARG B CA 1
ATOM 3449 C C . ARG B 1 134 ? 4.641 29.766 -16.844 1 76.88 134 ARG B C 1
ATOM 3451 O O . ARG B 1 134 ? 5.027 30.062 -17.984 1 76.88 134 ARG B O 1
ATOM 3458 N N . ASP B 1 135 ? 3.84 28.875 -16.672 1 78.75 135 ASP B N 1
ATOM 3459 C CA . ASP B 1 135 ? 3.047 28.156 -17.672 1 78.75 135 ASP B CA 1
ATOM 3460 C C . ASP B 1 135 ? 3.93 27.25 -18.531 1 78.75 135 ASP B C 1
ATOM 3462 O O . ASP B 1 135 ? 3.562 26.906 -19.656 1 78.75 135 ASP B O 1
ATOM 3466 N N . ARG B 1 136 ? 5.125 26.953 -18.031 1 84.69 136 ARG B N 1
ATOM 3467 C CA . ARG B 1 136 ? 6.004 26.062 -18.781 1 84.69 136 ARG B CA 1
ATOM 3468 C C . ARG B 1 136 ? 5.926 24.641 -18.219 1 84.69 136 ARG B C 1
ATOM 3470 O O . ARG B 1 136 ? 6.699 23.766 -18.641 1 84.69 136 ARG B O 1
ATOM 3477 N N . GLY B 1 137 ? 5.059 24.438 -17.281 1 93.75 137 GLY B N 1
ATOM 3478 C CA . GLY B 1 137 ? 4.852 23.094 -16.766 1 93.75 137 GLY B CA 1
ATOM 3479 C C . GLY B 1 137 ? 5.676 22.797 -15.531 1 93.75 137 GLY B C 1
ATOM 3480 O O . GLY B 1 137 ? 6.074 23.703 -14.805 1 93.75 137 GLY B O 1
ATOM 3481 N N . PHE B 1 138 ? 5.855 21.578 -15.219 1 96.69 138 PHE B N 1
ATOM 3482 C CA . PHE B 1 138 ? 6.594 21.125 -14.047 1 96.69 138 PHE B CA 1
ATOM 3483 C C . PHE B 1 138 ? 8.094 21.125 -14.312 1 96.69 138 PHE B C 1
ATOM 3485 O O . PHE B 1 138 ? 8.523 20.938 -15.453 1 96.69 138 PHE B O 1
ATOM 3492 N N . ASP B 1 139 ? 8.867 21.391 -13.312 1 95.5 139 ASP B N 1
ATOM 3493 C CA . ASP B 1 139 ? 10.312 21.266 -13.422 1 95.5 139 ASP B CA 1
ATOM 3494 C C . ASP B 1 139 ? 10.789 19.875 -13 1 95.5 139 ASP B C 1
ATOM 3496 O O . ASP B 1 139 ? 10.922 19.594 -11.812 1 95.5 139 ASP B O 1
ATOM 3500 N N . TYR B 1 140 ? 11.102 19.047 -13.961 1 94.19 140 TYR B N 1
ATOM 3501 C CA . TYR B 1 140 ? 11.5 17.672 -13.68 1 94.19 140 TYR B CA 1
ATOM 3502 C C . TYR B 1 140 ? 12.984 17.594 -13.375 1 94.19 140 TYR B C 1
ATOM 3504 O O . TYR B 1 140 ? 13.484 16.531 -12.984 1 94.19 140 TYR B O 1
ATOM 3512 N N . ASN B 1 141 ? 13.625 18.719 -13.461 1 92.19 141 ASN B N 1
ATOM 3513 C CA . ASN B 1 141 ? 15.078 18.719 -13.266 1 92.19 141 ASN B CA 1
ATOM 3514 C C . ASN B 1 141 ? 15.453 19.062 -11.828 1 92.19 141 ASN B C 1
ATOM 3516 O O . ASN B 1 141 ? 16.344 18.438 -11.25 1 92.19 141 ASN B O 1
ATOM 3520 N N . SER B 1 142 ? 14.805 20.078 -11.32 1 92.12 142 SER B N 1
ATOM 3521 C CA . SER B 1 142 ? 15.172 20.5 -9.977 1 92.12 142 SER B CA 1
ATOM 3522 C C . SER B 1 142 ? 14.039 21.266 -9.305 1 92.12 142 SER B C 1
ATOM 3524 O O . SER B 1 142 ? 13.367 22.078 -9.953 1 92.12 142 SER B O 1
ATOM 3526 N N . CYS B 1 143 ? 13.906 20.953 -8.023 1 93.31 143 CYS B N 1
ATOM 3527 C CA . CYS B 1 143 ? 12.977 21.703 -7.188 1 93.31 143 CYS B CA 1
ATOM 3528 C C . CYS B 1 143 ? 13.703 22.375 -6.02 1 93.31 143 CYS B C 1
ATOM 3530 O O . CYS B 1 143 ? 14.688 21.828 -5.516 1 93.31 143 CYS B O 1
ATOM 3532 N N . PRO B 1 144 ? 13.203 23.562 -5.652 1 89.62 144 PRO B N 1
ATOM 3533 C CA . PRO B 1 144 ? 13.82 24.219 -4.488 1 89.62 144 PRO B CA 1
ATOM 3534 C C . PRO B 1 144 ? 13.68 23.391 -3.213 1 89.62 144 PRO B C 1
ATOM 3536 O O . PRO B 1 144 ? 12.758 22.578 -3.094 1 89.62 144 PRO B O 1
ATOM 3539 N N . GLU B 1 145 ? 14.586 23.594 -2.34 1 86 145 GLU B N 1
ATOM 3540 C CA . GLU B 1 145 ? 14.516 22.938 -1.041 1 86 145 GLU B CA 1
ATOM 3541 C C . GLU B 1 145 ? 13.453 23.562 -0.153 1 86 145 GLU B C 1
ATOM 3543 O O . GLU B 1 145 ? 13.234 24.781 -0.198 1 86 145 GLU B O 1
ATOM 3548 N N . TRP B 1 146 ? 12.93 22.703 0.707 1 80.19 146 TRP B N 1
ATOM 3549 C CA . TRP B 1 146 ? 11.875 23.141 1.61 1 80.19 146 TRP B CA 1
ATOM 3550 C C . TRP B 1 146 ? 12.375 24.266 2.518 1 80.19 146 TRP B C 1
ATOM 3552 O O . TRP B 1 146 ? 11.648 25.234 2.777 1 80.19 146 TRP B O 1
ATOM 3562 N N . SER B 1 147 ? 13.516 24.188 2.938 1 76.75 147 SER B N 1
ATOM 3563 C CA . SER B 1 147 ? 14.086 25.094 3.918 1 76.75 147 SER B CA 1
ATOM 3564 C C . SER B 1 147 ? 14.266 26.5 3.33 1 76.75 147 SER B C 1
ATOM 3566 O O . SER B 1 147 ? 14.266 27.484 4.062 1 76.75 147 SER B O 1
ATOM 3568 N N . THR B 1 148 ? 14.344 26.625 2.055 1 81.44 148 THR B N 1
ATOM 3569 C CA . THR B 1 148 ? 14.648 27.906 1.438 1 81.44 148 THR B CA 1
ATOM 3570 C C . THR B 1 148 ? 13.43 28.453 0.698 1 81.44 148 THR B C 1
ATOM 3572 O O . THR B 1 148 ? 13.484 29.531 0.105 1 81.44 148 THR B O 1
ATOM 3575 N N . CYS B 1 149 ? 12.406 27.734 0.696 1 85.38 149 CYS B N 1
ATOM 3576 C CA . CYS B 1 149 ? 11.219 28.062 -0.089 1 85.38 149 CYS B CA 1
ATOM 3577 C C . CYS B 1 149 ? 10.031 28.344 0.817 1 85.38 149 CYS B C 1
ATOM 3579 O O . CYS B 1 149 ? 9.492 27.438 1.446 1 85.38 149 CYS B O 1
ATOM 3581 N N . VAL B 1 150 ? 9.617 29.625 0.917 1 81.69 150 VAL B N 1
ATOM 3582 C CA . VAL B 1 150 ? 8.594 30.094 1.854 1 81.69 150 VAL B CA 1
ATOM 3583 C C . VAL B 1 150 ? 7.273 29.391 1.573 1 81.69 150 VAL B C 1
ATOM 3585 O O . VAL B 1 150 ? 6.621 28.891 2.496 1 81.69 150 VAL B O 1
ATOM 3588 N N . ASN B 1 151 ? 6.871 29.375 0.23 1 91.5 151 ASN B N 1
ATOM 3589 C CA . ASN B 1 151 ? 5.637 28.719 -0.188 1 91.5 151 ASN B CA 1
ATOM 3590 C C . ASN B 1 151 ? 5.914 27.562 -1.137 1 91.5 151 ASN B C 1
ATOM 3592 O O . ASN B 1 151 ? 5.594 27.641 -2.324 1 91.5 151 ASN B O 1
ATOM 3596 N N . HIS B 1 152 ? 6.5 26.562 -0.496 1 93.81 152 HIS B N 1
ATOM 3597 C CA . HIS B 1 152 ? 6.797 25.344 -1.251 1 93.81 152 HIS B CA 1
ATOM 3598 C C . HIS B 1 152 ? 5.52 24.625 -1.659 1 93.81 152 HIS B C 1
ATOM 3600 O O . HIS B 1 152 ? 4.633 24.406 -0.831 1 93.81 152 HIS B O 1
ATOM 3606 N N . PRO B 1 153 ? 5.449 24.266 -2.932 1 96.12 153 PRO B N 1
ATOM 3607 C CA . PRO B 1 153 ? 4.18 23.719 -3.398 1 96.12 153 PRO B CA 1
ATOM 3608 C C . PRO B 1 153 ? 3.793 22.438 -2.662 1 96.12 153 PRO B C 1
ATOM 3610 O O . PRO B 1 153 ? 2.625 22.25 -2.309 1 96.12 153 PRO B O 1
ATOM 3613 N N . VAL B 1 154 ? 4.727 21.562 -2.371 1 96.44 154 VAL B N 1
ATOM 3614 C CA . VAL B 1 154 ? 4.445 20.312 -1.669 1 96.44 154 VAL B CA 1
ATOM 3615 C C . VAL B 1 154 ? 4.02 20.609 -0.233 1 96.44 154 VAL B C 1
ATOM 3617 O O . VAL B 1 154 ? 3.023 20.078 0.25 1 96.44 154 VAL B O 1
ATOM 3620 N N . TYR B 1 155 ? 4.73 21.484 0.382 1 94.31 155 TYR B N 1
ATOM 3621 C CA . TYR B 1 155 ? 4.414 21.859 1.758 1 94.31 155 TYR B CA 1
ATOM 3622 C C . TYR B 1 155 ? 3.021 22.469 1.851 1 94.31 155 TYR B C 1
ATOM 3624 O O . TYR B 1 155 ? 2.242 22.109 2.738 1 94.31 155 TYR B O 1
ATOM 3632 N N . SER B 1 156 ? 2.762 23.344 0.949 1 96.56 156 SER B N 1
ATOM 3633 C CA . SER B 1 156 ? 1.481 24.047 0.957 1 96.56 156 SER B CA 1
ATOM 3634 C C . SER B 1 156 ? 0.316 23.062 0.827 1 96.56 156 SER B C 1
ATOM 3636 O O . SER B 1 156 ? -0.701 23.203 1.509 1 96.56 156 SER B O 1
ATOM 3638 N N . LEU B 1 157 ? 0.439 22.109 -0.025 1 97.94 157 LEU B N 1
ATOM 3639 C CA . LEU B 1 157 ? -0.627 21.125 -0.19 1 97.94 157 LEU B CA 1
ATOM 3640 C C . LEU B 1 157 ? -0.823 20.312 1.088 1 97.94 157 LEU B C 1
ATOM 3642 O O . LEU B 1 157 ? -1.952 20.141 1.553 1 97.94 157 LEU B O 1
ATOM 3646 N N . TRP B 1 158 ? 0.26 19.844 1.652 1 96.5 158 TRP B N 1
ATOM 3647 C CA . TRP B 1 158 ? 0.171 18.984 2.824 1 96.5 158 TRP B CA 1
ATOM 3648 C C . TRP B 1 158 ? -0.302 19.766 4.043 1 96.5 158 TRP B C 1
ATOM 3650 O O . TRP B 1 158 ? -0.958 19.219 4.93 1 96.5 158 TRP B O 1
ATOM 3660 N N . LYS B 1 159 ? 0.048 21.031 4.055 1 96.12 159 LYS B N 1
ATOM 3661 C CA . LYS B 1 159 ? -0.466 21.891 5.125 1 96.12 159 LYS B CA 1
ATOM 3662 C C . LYS B 1 159 ? -1.991 21.938 5.109 1 96.12 159 LYS B C 1
ATOM 3664 O O . LYS B 1 159 ? -2.635 21.734 6.141 1 96.12 159 LYS B O 1
ATOM 3669 N N . GLN B 1 160 ? -2.504 22.141 3.93 1 97.88 160 GLN B N 1
ATOM 3670 C CA . GLN B 1 160 ? -3.957 22.188 3.805 1 97.88 160 GLN B CA 1
ATOM 3671 C C . GLN B 1 160 ? -4.574 20.812 4.078 1 97.88 160 GLN B C 1
ATOM 3673 O O . GLN B 1 160 ? -5.594 20.703 4.762 1 97.88 160 GLN B O 1
ATOM 3678 N N . ALA B 1 161 ? -4.012 19.781 3.547 1 97.88 161 ALA B N 1
ATOM 3679 C CA . ALA B 1 161 ? -4.52 18.422 3.771 1 97.88 161 ALA B CA 1
ATOM 3680 C C . ALA B 1 161 ? -4.516 18.078 5.258 1 97.88 161 ALA B C 1
ATOM 3682 O O . ALA B 1 161 ? -5.48 17.5 5.77 1 97.88 161 ALA B O 1
ATOM 3683 N N . SER B 1 162 ? -3.43 18.438 5.93 1 97.12 162 SER B N 1
ATOM 3684 C CA . SER B 1 162 ? -3.299 18.172 7.359 1 97.12 162 SER B CA 1
ATOM 3685 C C . SER B 1 162 ? -4.34 18.953 8.156 1 97.12 162 SER B C 1
ATOM 3687 O O . SER B 1 162 ? -4.918 18.422 9.109 1 97.12 162 SER B O 1
ATOM 3689 N N . GLN B 1 163 ? -4.477 20.172 7.785 1 97.5 163 GLN B N 1
ATOM 3690 C CA . GLN B 1 163 ? -5.496 20.984 8.445 1 97.5 163 GLN B CA 1
ATOM 3691 C C . GLN B 1 163 ? -6.879 20.375 8.289 1 97.5 163 GLN B C 1
ATOM 3693 O O . GLN B 1 163 ? -7.629 20.25 9.258 1 97.5 163 GLN B O 1
ATOM 3698 N N . ASN B 1 164 ? -7.227 20 7.078 1 97.56 164 ASN B N 1
ATOM 3699 C CA . ASN B 1 164 ? -8.523 19.375 6.816 1 97.56 164 ASN B CA 1
ATOM 3700 C C . ASN B 1 164 ? -8.703 18.094 7.625 1 97.56 164 ASN B C 1
ATOM 3702 O O . ASN B 1 164 ? -9.781 17.844 8.164 1 97.56 164 ASN B O 1
ATOM 3706 N N . PHE B 1 165 ? -7.715 17.297 7.719 1 97.62 165 PHE B N 1
ATOM 3707 C CA . PHE B 1 165 ? -7.73 16.031 8.445 1 97.62 165 PHE B CA 1
ATOM 3708 C C . PHE B 1 165 ? -7.992 16.266 9.93 1 97.62 165 PHE B C 1
ATOM 3710 O O . PHE B 1 165 ? -8.844 15.602 10.523 1 97.62 165 PHE B O 1
ATOM 3717 N N . ALA B 1 166 ? -7.246 17.203 10.445 1 97.81 166 ALA B N 1
ATOM 3718 C CA . ALA B 1 166 ? -7.383 17.516 11.867 1 97.81 166 ALA B CA 1
ATOM 3719 C C . ALA B 1 166 ? -8.75 18.125 12.164 1 97.81 166 ALA B C 1
ATOM 3721 O O . ALA B 1 166 ? -9.391 17.766 13.156 1 97.81 166 ALA B O 1
ATOM 3722 N N . THR B 1 167 ? -9.195 19 11.289 1 97 167 THR B N 1
ATOM 3723 C CA . THR B 1 167 ? -10.477 19.672 11.484 1 97 167 THR B CA 1
ATOM 3724 C C . THR B 1 167 ? -11.625 18.672 11.438 1 97 167 THR B C 1
ATOM 3726 O O . THR B 1 167 ? -12.633 18.844 12.133 1 97 167 THR B O 1
ATOM 3729 N N . ALA B 1 168 ? -11.445 17.625 10.742 1 96.75 168 ALA B N 1
ATOM 3730 C CA . ALA B 1 168 ? -12.5 16.625 10.57 1 96.75 168 ALA B CA 1
ATOM 3731 C C . ALA B 1 168 ? -12.477 15.594 11.688 1 96.75 168 ALA B C 1
ATOM 3733 O O . ALA B 1 168 ? -13.367 14.742 11.773 1 96.75 168 ALA B O 1
ATOM 3734 N N . ALA B 1 169 ? -11.516 15.641 12.516 1 97.56 169 ALA B N 1
ATOM 3735 C CA . ALA B 1 169 ? -11.359 14.641 13.562 1 97.56 169 ALA B CA 1
ATOM 3736 C C . ALA B 1 169 ? -12.516 14.695 14.555 1 97.56 169 ALA B C 1
ATOM 3738 O O . ALA B 1 169 ? -12.969 15.781 14.922 1 97.56 169 ALA B O 1
ATOM 3739 N N . CYS B 1 170 ? -13.008 13.531 14.914 1 97.38 170 CYS B N 1
ATOM 3740 C CA . CYS B 1 170 ? -14.078 13.453 15.891 1 97.38 170 CYS B CA 1
ATOM 3741 C C . CYS B 1 170 ? -13.984 12.164 16.703 1 97.38 170 CYS B C 1
ATOM 3743 O O . CYS B 1 170 ? -13.406 11.172 16.234 1 97.38 170 CYS B O 1
ATOM 3745 N N . GLY B 1 171 ? -14.547 12.172 17.922 1 97.38 171 GLY B N 1
ATOM 3746 C CA . GLY B 1 171 ? -14.453 11.008 18.781 1 97.38 171 GLY B CA 1
ATOM 3747 C C . GLY B 1 171 ? -13.062 10.797 19.344 1 97.38 171 GLY B C 1
ATOM 3748 O O . GLY B 1 171 ? -12.367 11.75 19.688 1 97.38 171 GLY B O 1
ATOM 3749 N N . ASN B 1 172 ? -12.711 9.594 19.453 1 95 172 ASN B N 1
ATOM 3750 C CA . ASN B 1 172 ? -11.383 9.258 19.953 1 95 172 ASN B CA 1
ATOM 3751 C C . ASN B 1 172 ? -10.352 9.211 18.828 1 95 172 ASN B C 1
ATOM 3753 O O . ASN B 1 172 ? -10.562 8.539 17.812 1 95 172 ASN B O 1
ATOM 3757 N N . ILE B 1 173 ? -9.297 9.914 19.078 1 96.31 173 ILE B N 1
ATOM 3758 C CA . ILE B 1 173 ? -8.242 9.859 18.078 1 96.31 173 ILE B CA 1
ATOM 3759 C C . ILE B 1 173 ? -6.961 9.32 18.703 1 96.31 173 ILE B C 1
ATOM 3761 O O . ILE B 1 173 ? -6.832 9.281 19.938 1 96.31 173 ILE B O 1
ATOM 3765 N N . THR B 1 174 ? -6.113 8.844 17.844 1 92.38 174 THR B N 1
ATOM 3766 C CA . THR B 1 174 ? -4.848 8.289 18.312 1 92.38 174 THR B CA 1
ATOM 3767 C C . THR B 1 174 ? -3.67 9.047 17.703 1 92.38 174 THR B C 1
ATOM 3769 O O . THR B 1 174 ? -3.707 9.445 16.547 1 92.38 174 THR B O 1
ATOM 3772 N N . VAL B 1 175 ? -2.689 9.266 18.531 1 93.25 175 VAL B N 1
ATOM 3773 C CA . VAL B 1 175 ? -1.435 9.859 18.094 1 93.25 175 VAL B CA 1
ATOM 3774 C C . VAL B 1 175 ? -0.281 8.891 18.359 1 93.25 175 VAL B C 1
ATOM 3776 O O . VAL B 1 175 ? -0.057 8.484 19.5 1 93.25 175 VAL B O 1
ATOM 3779 N N . LEU B 1 176 ? 0.399 8.578 17.281 1 89.94 176 LEU B N 1
ATOM 3780 C CA . LEU B 1 176 ? 1.533 7.668 17.391 1 89.94 176 LEU B CA 1
ATOM 3781 C C . LEU B 1 176 ? 2.85 8.438 17.391 1 89.94 176 LEU B C 1
ATOM 3783 O O . LEU B 1 176 ? 3.121 9.227 16.484 1 89.94 176 LEU B O 1
ATOM 3787 N N . LEU B 1 177 ? 3.65 8.172 18.438 1 90.56 177 LEU B N 1
ATOM 3788 C CA . LEU B 1 177 ? 4.926 8.859 18.625 1 90.56 177 LEU B CA 1
ATOM 3789 C C . LEU B 1 177 ? 6.066 7.855 18.781 1 90.56 177 LEU B C 1
ATOM 3791 O O . LEU B 1 177 ? 5.863 6.75 19.281 1 90.56 177 LEU B O 1
ATOM 3795 N N . ASN B 1 178 ? 7.199 8.273 18.281 1 85.62 178 ASN B N 1
ATOM 3796 C CA . ASN B 1 178 ? 8.367 7.41 18.328 1 85.62 178 ASN B CA 1
ATOM 3797 C C . ASN B 1 178 ? 9.148 7.57 19.625 1 85.62 178 ASN B C 1
ATOM 3799 O O . ASN B 1 178 ? 9.742 8.617 19.875 1 85.62 178 ASN B O 1
ATOM 3803 N N . GLY B 1 179 ? 9.227 6.539 20.344 1 87.75 179 GLY B N 1
ATOM 3804 C CA . GLY B 1 179 ? 9.891 6.617 21.641 1 87.75 179 GLY B CA 1
ATOM 3805 C C . GLY B 1 179 ? 11.398 6.473 21.547 1 87.75 179 GLY B C 1
ATOM 3806 O O . GLY B 1 179 ? 12.109 6.672 22.547 1 87.75 179 GLY B O 1
ATOM 3807 N N . SER B 1 180 ? 11.898 6.246 20.328 1 84.81 180 SER B N 1
ATOM 3808 C CA . SER B 1 180 ? 13.32 5.945 20.188 1 84.81 180 SER B CA 1
ATOM 3809 C C . SER B 1 180 ? 14.078 7.105 19.547 1 84.81 180 SER B C 1
ATOM 3811 O O . SER B 1 180 ? 15.266 6.984 19.25 1 84.81 180 SER B O 1
ATOM 3813 N N . ILE B 1 181 ? 13.453 8.188 19.266 1 86.69 181 ILE B N 1
ATOM 3814 C CA . ILE B 1 181 ? 14.102 9.367 18.703 1 86.69 181 ILE B CA 1
ATOM 3815 C C . ILE B 1 181 ? 13.828 10.578 19.594 1 86.69 181 ILE B C 1
ATOM 3817 O O . ILE B 1 181 ? 12.719 10.75 20.094 1 86.69 181 ILE B O 1
ATOM 3821 N N . PRO B 1 182 ? 14.914 11.406 19.797 1 89.19 182 PRO B N 1
ATOM 3822 C CA . PRO B 1 182 ? 14.648 12.633 20.547 1 89.19 182 PRO B CA 1
ATOM 3823 C C . PRO B 1 182 ? 13.625 13.539 19.859 1 89.19 182 PRO B C 1
ATOM 3825 O O . PRO B 1 182 ? 13.477 13.484 18.641 1 89.19 182 PRO B O 1
ATOM 3828 N N . ASN B 1 183 ? 12.867 14.312 20.703 1 92.25 183 ASN B N 1
ATOM 3829 C CA . ASN B 1 183 ? 11.867 15.234 20.172 1 92.25 183 ASN B CA 1
ATOM 3830 C C . ASN B 1 183 ? 10.812 14.5 19.359 1 92.25 183 ASN B C 1
ATOM 3832 O O . ASN B 1 183 ? 10.531 14.883 18.219 1 92.25 183 ASN B O 1
ATOM 3836 N N . ALA B 1 184 ? 10.352 13.391 20.016 1 92.19 184 ALA B N 1
ATOM 3837 C CA . ALA B 1 184 ? 9.25 12.6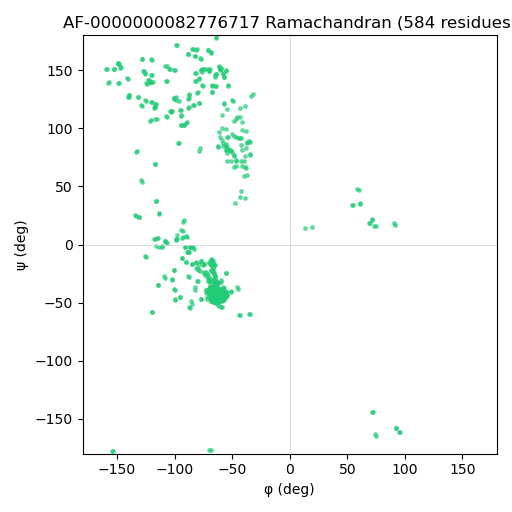72 19.375 1 92.19 184 ALA B CA 1
ATOM 3838 C C . ALA B 1 184 ? 8.117 13.625 19.016 1 92.19 184 ALA B C 1
ATOM 3840 O O . ALA B 1 184 ? 7.477 13.461 17.969 1 92.19 184 ALA B O 1
ATOM 3841 N N . PHE B 1 185 ? 7.867 14.523 19.922 1 94.88 185 PHE B N 1
ATOM 3842 C CA . PHE B 1 185 ? 6.977 15.641 19.625 1 94.88 185 PHE B CA 1
ATOM 3843 C C . PHE B 1 185 ? 7.773 16.891 19.281 1 94.88 185 PHE B C 1
ATOM 3845 O O . PHE B 1 185 ? 8.664 17.297 20.031 1 94.88 185 PHE B O 1
ATOM 3852 N N . ASN B 1 186 ? 7.473 17.438 18.188 1 93.12 186 ASN B N 1
ATOM 3853 C CA . ASN B 1 186 ? 8.078 18.672 17.719 1 93.12 186 ASN B CA 1
ATOM 3854 C C . ASN B 1 186 ? 7.016 19.688 17.312 1 93.12 186 ASN B C 1
ATOM 3856 O O . ASN B 1 186 ? 6.234 19.438 16.391 1 93.12 186 ASN B O 1
ATOM 3860 N N . ARG B 1 187 ? 7.023 20.781 17.938 1 93.62 187 ARG B N 1
ATOM 3861 C CA . ARG B 1 187 ? 5.992 21.781 17.734 1 93.62 187 ARG B CA 1
ATOM 3862 C C . ARG B 1 187 ? 6.078 22.375 16.328 1 93.62 187 ARG B C 1
ATOM 3864 O O . ARG B 1 187 ? 5.117 22.969 15.836 1 93.62 187 ARG B O 1
ATOM 3871 N N . LYS B 1 188 ? 7.215 22.156 15.656 1 89.25 188 LYS B N 1
ATOM 3872 C CA . LYS B 1 188 ? 7.406 22.719 14.32 1 89.25 188 LYS B CA 1
ATOM 3873 C C . LYS B 1 188 ? 7 21.719 13.242 1 89.25 188 LYS B C 1
ATOM 3875 O O . LYS B 1 188 ? 6.918 22.062 12.062 1 89.25 188 LYS B O 1
ATOM 3880 N N . SER B 1 189 ? 6.777 20.469 13.648 1 91.75 189 SER B N 1
ATOM 3881 C CA . SER B 1 189 ? 6.355 19.438 12.695 1 91.75 189 SER B CA 1
ATOM 3882 C C . SER B 1 189 ? 4.945 19.703 12.188 1 91.75 189 SER B C 1
ATOM 3884 O O . SER B 1 189 ? 4.23 20.562 12.727 1 91.75 189 SER B O 1
ATOM 3886 N N . MET B 1 190 ? 4.605 19.016 11.102 1 92.81 190 MET B N 1
ATOM 3887 C CA . MET B 1 190 ? 3.252 19.125 10.57 1 92.81 190 MET B CA 1
ATOM 3888 C C . MET B 1 190 ? 2.215 18.812 11.641 1 92.81 190 MET B C 1
ATOM 3890 O O . MET B 1 190 ? 1.241 19.547 11.805 1 92.81 190 MET B O 1
ATOM 3894 N N . PHE B 1 191 ? 2.443 17.781 12.422 1 95.5 191 PHE B N 1
ATOM 3895 C CA . PHE B 1 191 ? 1.527 17.438 13.5 1 95.5 191 PHE B CA 1
ATOM 3896 C C . PHE B 1 191 ? 1.486 18.547 14.547 1 95.5 191 PHE B C 1
ATOM 3898 O O . PHE B 1 191 ? 0.408 18.984 14.953 1 95.5 191 PHE B O 1
ATOM 3905 N N . GLY B 1 192 ? 2.572 18.969 14.945 1 95.12 192 GLY B N 1
ATOM 3906 C CA . GLY B 1 192 ? 2.676 19.922 16.047 1 95.12 192 GLY B CA 1
ATOM 3907 C C . GLY B 1 192 ? 2.154 21.297 15.695 1 95.12 192 GLY B C 1
ATOM 3908 O O . GLY B 1 192 ? 1.506 21.953 16.516 1 95.12 192 GLY B O 1
ATOM 3909 N N . SER B 1 193 ? 2.406 21.703 14.43 1 93.5 193 SER B N 1
ATOM 3910 C CA . SER B 1 193 ? 2.154 23.094 14.102 1 93.5 193 SER B CA 1
ATOM 3911 C C . SER B 1 193 ? 0.828 23.266 13.359 1 93.5 193 SER B C 1
ATOM 3913 O O . SER B 1 193 ? 0.24 24.344 13.359 1 93.5 193 SER B O 1
ATOM 3915 N N . VAL B 1 194 ? 0.364 22.219 12.766 1 96.31 194 VAL B N 1
ATOM 3916 C CA . VAL B 1 194 ? -0.834 22.359 11.945 1 96.31 194 VAL B CA 1
ATOM 3917 C C . VAL B 1 194 ? -1.947 21.469 12.508 1 96.31 194 VAL B C 1
ATOM 3919 O O . VAL B 1 194 ? -2.994 21.969 12.922 1 96.31 194 VAL B O 1
ATOM 3922 N N . GLU B 1 195 ? -1.725 20.219 12.617 1 97.81 195 GLU B N 1
ATOM 3923 C CA . GLU B 1 195 ? -2.787 19.297 12.984 1 97.81 195 GLU B CA 1
ATOM 3924 C C . GLU B 1 195 ? -3.256 19.531 14.422 1 97.81 195 GLU B C 1
ATOM 3926 O O . GLU B 1 195 ? -4.453 19.688 14.664 1 97.81 195 GLU B O 1
ATOM 3931 N N . LEU B 1 196 ? -2.324 19.594 15.273 1 97.25 196 LEU B N 1
ATOM 3932 C CA . LEU B 1 196 ? -2.641 19.766 16.688 1 97.25 196 LEU B CA 1
ATOM 3933 C C . LEU B 1 196 ? -3.471 21.031 16.906 1 97.25 196 LEU B C 1
ATOM 3935 O O . LEU B 1 196 ? -4.453 21 17.656 1 97.25 196 LEU B O 1
ATOM 3939 N N . ASP B 1 197 ? -3.168 22.109 16.25 1 97 197 ASP B N 1
ATOM 3940 C CA . ASP B 1 197 ? -3.83 23.391 16.438 1 97 197 ASP B CA 1
ATOM 3941 C C . ASP B 1 197 ? -5.219 23.391 15.805 1 97 197 ASP B C 1
ATOM 3943 O O . ASP B 1 197 ? -6.043 24.266 16.109 1 97 197 ASP B O 1
ATOM 3947 N N . ASN B 1 198 ? -5.441 22.469 14.969 1 97.62 198 ASN B N 1
ATOM 3948 C CA . ASN B 1 198 ? -6.723 22.484 14.273 1 97.62 198 ASN B CA 1
ATOM 3949 C C . ASN B 1 198 ? -7.656 21.391 14.789 1 97.62 198 ASN B C 1
ATOM 3951 O O . ASN B 1 198 ? -8.758 21.234 14.273 1 97.62 198 ASN B O 1
ATOM 3955 N N . LEU B 1 199 ? -7.207 20.625 15.773 1 97.88 199 LEU B N 1
ATOM 3956 C CA . LEU B 1 199 ? -8.109 19.719 16.484 1 97.88 199 LEU B CA 1
ATOM 3957 C C . LEU B 1 199 ? -9.141 20.5 17.297 1 97.88 199 LEU B C 1
ATOM 3959 O O . LEU B 1 199 ? -8.805 21.516 17.906 1 97.88 199 LEU B O 1
ATOM 3963 N N . ASN B 1 200 ? -10.344 20.078 17.234 1 96.56 200 ASN B N 1
ATOM 3964 C CA . ASN B 1 200 ? -11.422 20.719 17.984 1 96.56 200 ASN B CA 1
ATOM 3965 C C . ASN B 1 200 ? -11.805 19.922 19.234 1 96.56 200 ASN B C 1
ATOM 3967 O O . ASN B 1 200 ? -12.383 18.844 19.125 1 96.56 200 ASN B O 1
ATOM 3971 N N . PRO B 1 201 ? -11.578 20.5 20.406 1 95.12 201 PRO B N 1
ATOM 3972 C CA . PRO B 1 201 ? -11.883 19.75 21.641 1 95.12 201 PRO B CA 1
ATOM 3973 C C . PRO B 1 201 ? -13.375 19.469 21.812 1 95.12 201 PRO B C 1
ATOM 3975 O O . PRO B 1 201 ? -13.758 18.609 22.609 1 95.12 201 PRO B O 1
ATOM 3978 N N . ARG B 1 202 ? -14.18 20.203 21.062 1 95.94 202 ARG B N 1
ATOM 3979 C CA . ARG B 1 202 ? -15.617 19.953 21.141 1 95.94 202 ARG B CA 1
ATOM 3980 C C . ARG B 1 202 ? -16 18.734 20.312 1 95.94 202 ARG B C 1
ATOM 3982 O O . ARG B 1 202 ? -17.062 18.141 20.531 1 95.94 202 ARG B O 1
ATOM 3989 N N . MET B 1 203 ? -15.18 18.422 19.391 1 96.56 203 MET B N 1
ATOM 3990 C CA . MET B 1 203 ? -15.469 17.297 18.5 1 96.56 203 MET B CA 1
ATOM 3991 C C . MET B 1 203 ? -14.656 16.062 18.906 1 96.56 203 MET B C 1
ATOM 3993 O O . MET B 1 203 ? -15.102 14.938 18.703 1 96.56 203 MET B O 1
ATOM 3997 N N . VAL B 1 204 ? -13.477 16.25 19.469 1 97.44 204 VAL B N 1
ATOM 3998 C CA . VAL B 1 204 ? -12.57 15.172 19.859 1 97.44 204 VAL B CA 1
ATOM 3999 C C . VAL B 1 204 ? -12.781 14.828 21.328 1 97.44 204 VAL B C 1
ATOM 4001 O O . VAL B 1 204 ? -12.539 15.664 22.203 1 97.44 204 VAL B O 1
ATOM 4004 N N . SER B 1 205 ? -13.234 13.602 21.594 1 93 205 SER B N 1
ATOM 4005 C CA . SER B 1 205 ? -13.547 13.18 22.953 1 93 205 SER B CA 1
ATOM 4006 C C . SER B 1 205 ? -12.273 12.852 23.734 1 93 205 SER B C 1
ATOM 4008 O O . SER B 1 205 ? -12.133 13.242 24.891 1 93 205 SER B O 1
ATOM 4010 N N . PHE B 1 206 ? -11.414 12.086 23.062 1 95.06 206 PHE B N 1
ATOM 4011 C CA . PHE B 1 206 ? -10.156 11.695 23.688 1 95.06 206 PHE B CA 1
ATOM 4012 C C . PHE B 1 206 ? -9.023 11.711 22.672 1 95.06 206 PHE B C 1
ATOM 4014 O O . PHE B 1 206 ? -9.203 11.312 21.516 1 95.06 206 PHE B O 1
ATOM 4021 N N . VAL B 1 207 ? -7.887 12.141 23.203 1 97.44 207 VAL B N 1
ATOM 4022 C CA . VAL B 1 207 ? -6.641 11.984 22.453 1 97.44 207 VAL B CA 1
ATOM 4023 C C . VAL B 1 207 ? -5.793 10.883 23.094 1 97.44 207 VAL B C 1
ATOM 4025 O O . VAL B 1 207 ? -5.258 11.055 24.188 1 97.44 207 VAL B O 1
ATOM 4028 N N . ASN B 1 208 ? -5.664 9.781 22.406 1 94 208 ASN B N 1
ATOM 4029 C CA . ASN B 1 208 ? -4.867 8.664 22.906 1 94 208 ASN B CA 1
ATOM 4030 C C . ASN B 1 208 ? -3.443 8.711 22.359 1 94 208 ASN B C 1
ATOM 4032 O O . ASN B 1 208 ? -3.223 8.461 21.172 1 94 208 ASN B O 1
ATOM 4036 N N . LEU B 1 209 ? -2.539 8.984 23.266 1 94 209 LEU B N 1
ATOM 4037 C CA . LEU B 1 209 ? -1.131 9.008 22.891 1 94 209 LEU B CA 1
ATOM 4038 C C . LEU B 1 209 ? -0.512 7.621 23.016 1 94 209 LEU B C 1
ATOM 4040 O O . LEU B 1 209 ? -0.648 6.969 24.047 1 94 209 LEU B O 1
ATOM 4044 N N . LYS B 1 210 ? 0.064 7.238 21.891 1 88.12 210 LYS B N 1
ATOM 4045 C CA . LYS B 1 210 ? 0.789 5.973 21.891 1 88.12 210 LYS B CA 1
ATOM 4046 C C . LYS B 1 210 ? 2.27 6.188 21.594 1 88.12 210 LYS B C 1
ATOM 4048 O O . LYS B 1 210 ? 2.625 6.613 20.484 1 88.12 210 LYS B O 1
ATOM 4053 N N . VAL B 1 211 ? 3.125 5.816 22.578 1 88.69 211 VAL B N 1
ATOM 4054 C CA . VAL B 1 211 ? 4.566 5.965 22.406 1 88.69 211 VAL B CA 1
ATOM 4055 C C . VAL B 1 211 ? 5.191 4.602 22.125 1 88.69 211 VAL B C 1
ATOM 4057 O O . VAL B 1 211 ? 5.199 3.721 22.984 1 88.69 211 VAL B O 1
ATOM 4060 N N . VAL B 1 212 ? 5.742 4.488 20.875 1 79.19 212 VAL B N 1
ATOM 4061 C CA . VAL B 1 212 ? 6.242 3.189 20.438 1 79.19 212 VAL B CA 1
ATOM 4062 C C . VAL B 1 212 ? 7.73 3.293 20.109 1 79.19 212 VAL B C 1
ATOM 4064 O O . VAL B 1 212 ? 8.109 3.92 19.125 1 79.19 212 VAL B O 1
ATOM 4067 N N . PRO B 1 213 ? 8.578 2.768 20.922 1 76.88 213 PRO B N 1
ATOM 4068 C CA . PRO B 1 213 ? 10.008 2.775 20.609 1 76.88 213 PRO B CA 1
ATOM 4069 C C . PRO B 1 213 ? 10.414 1.647 19.672 1 76.88 213 PRO B C 1
ATOM 4071 O O . PRO B 1 213 ? 9.633 0.727 19.422 1 76.88 213 PRO B O 1
ATOM 4074 N N . ASN B 1 214 ? 11.648 1.899 19.078 1 68.38 214 ASN B N 1
ATOM 4075 C CA . ASN B 1 214 ? 12.258 0.766 18.391 1 68.38 214 ASN B CA 1
ATOM 4076 C C . ASN B 1 214 ? 12.492 -0.404 19.344 1 68.38 214 ASN B C 1
ATOM 4078 O O . ASN B 1 214 ? 12.688 -0.205 20.547 1 68.38 214 ASN B O 1
ATOM 4082 N N . LEU B 1 215 ? 12.469 -1.582 18.75 1 60.09 215 LEU B N 1
ATOM 4083 C CA . LEU B 1 215 ? 12.617 -2.775 19.562 1 60.09 215 LEU B CA 1
ATOM 4084 C C . LEU B 1 215 ? 13.898 -2.713 20.391 1 60.09 215 LEU B C 1
ATOM 4086 O O . LEU B 1 215 ? 13.891 -3.043 21.578 1 60.09 215 LEU B O 1
ATOM 4090 N N . GLU B 1 216 ? 14.891 -2.314 19.781 1 64.25 216 GLU B N 1
ATOM 4091 C CA . GLU B 1 216 ? 16.188 -2.309 20.453 1 64.25 216 GLU B CA 1
ATOM 4092 C C . GLU B 1 216 ? 16.469 -0.948 21.078 1 64.25 216 GLU B C 1
ATOM 4094 O O . GLU B 1 216 ? 17.531 -0.744 21.672 1 64.25 216 GLU B O 1
ATOM 4099 N N . GLY B 1 217 ? 15.438 -0.161 21.125 1 70.56 217 GLY B N 1
ATOM 4100 C CA . GLY B 1 217 ? 15.648 1.194 21.609 1 70.56 217 GLY B CA 1
ATOM 4101 C C . GLY B 1 217 ? 16.359 2.08 20.609 1 70.56 217 GLY B C 1
ATOM 4102 O O . GLY B 1 217 ? 16.297 1.845 19.391 1 70.56 217 GLY B O 1
ATOM 4103 N N . PRO B 1 218 ? 16.891 3.223 21.156 1 79.5 218 PRO B N 1
ATOM 4104 C CA . PRO B 1 218 ? 16.906 3.754 22.516 1 79.5 218 PRO B CA 1
ATOM 4105 C C . PRO B 1 218 ? 15.523 4.219 22.984 1 79.5 218 PRO B C 1
ATOM 4107 O O . PRO B 1 218 ? 14.656 4.512 22.156 1 79.5 218 PRO B O 1
ATOM 4110 N N . PHE B 1 219 ? 15.391 4.102 24.281 1 82.62 219 PHE B N 1
ATOM 4111 C CA . PHE B 1 219 ? 14.156 4.551 24.922 1 82.62 219 PHE B CA 1
ATOM 4112 C C . PHE B 1 219 ? 14.32 5.965 25.469 1 82.62 219 PHE B C 1
ATOM 4114 O O . PHE B 1 219 ? 14.625 6.148 26.641 1 82.62 219 PHE B O 1
ATOM 4121 N N . VAL B 1 220 ? 14.07 6.938 24.641 1 89.88 220 VAL B N 1
ATOM 4122 C CA . VAL B 1 220 ? 14.445 8.312 24.953 1 89.88 220 VAL B CA 1
ATOM 4123 C C . VAL B 1 220 ? 13.188 9.133 25.234 1 89.88 220 VAL B C 1
ATOM 4125 O O . VAL B 1 220 ? 13.242 10.125 25.969 1 89.88 220 VAL B O 1
ATOM 4128 N N . GLU B 1 221 ? 12.094 8.812 24.719 1 92.88 221 GLU B N 1
ATOM 4129 C CA . GLU B 1 221 ? 10.828 9.508 24.922 1 92.88 221 GLU B CA 1
ATOM 4130 C C . GLU B 1 221 ? 9.766 8.586 25.5 1 92.88 221 GLU B C 1
ATOM 4132 O O . GLU B 1 221 ? 9.719 7.398 25.172 1 92.88 221 GLU B O 1
ATOM 4137 N N . SER B 1 222 ? 8.953 9.086 26.438 1 92.44 222 SER B N 1
ATOM 4138 C CA . SER B 1 222 ? 7.859 8.344 27.047 1 92.44 222 SER B CA 1
ATOM 4139 C C . SER B 1 222 ? 6.77 9.281 27.562 1 92.44 222 SER B C 1
ATOM 4141 O O . SER B 1 222 ? 6.883 10.5 27.438 1 92.44 222 SER B O 1
ATOM 4143 N N . CYS B 1 223 ? 5.777 8.695 28.172 1 94.88 223 CYS B N 1
ATOM 4144 C CA . CYS B 1 223 ? 4.668 9.469 28.719 1 94.88 223 CYS B CA 1
ATOM 4145 C C . CYS B 1 223 ? 5.113 10.297 29.906 1 94.88 223 CYS B C 1
ATOM 4147 O O . CYS B 1 223 ? 4.426 11.242 30.312 1 94.88 223 CYS B O 1
ATOM 4149 N N . SER B 1 224 ? 6.223 9.922 30.422 1 94.62 224 SER B N 1
ATOM 4150 C CA . SER B 1 224 ? 6.691 10.617 31.609 1 94.62 224 SER B CA 1
ATOM 4151 C C . SER B 1 224 ? 8.016 11.32 31.359 1 94.62 224 SER B C 1
ATOM 4153 O O . SER B 1 224 ? 8.633 11.859 32.281 1 94.62 224 SER B O 1
ATOM 4155 N N . GLN B 1 225 ? 8.484 11.273 30.094 1 93.75 225 GLN B N 1
ATOM 4156 C CA . GLN B 1 225 ? 9.797 11.844 29.812 1 93.75 225 GLN B CA 1
ATOM 4157 C C . GLN B 1 225 ? 9.859 12.398 28.391 1 93.75 225 GLN B C 1
ATOM 4159 O O . GLN B 1 225 ? 9.336 11.789 27.453 1 93.75 225 GLN B O 1
ATOM 4164 N N . GLY B 1 226 ? 10.562 13.656 28.328 1 94.56 226 GLY B N 1
ATOM 4165 C CA . GLY B 1 226 ? 10.898 14.188 27.016 1 94.56 226 GLY B CA 1
ATOM 4166 C C . GLY B 1 226 ? 9.844 15.125 26.469 1 94.56 226 GLY B C 1
ATOM 4167 O O . GLY B 1 226 ? 9.109 15.758 27.219 1 94.56 226 GLY B O 1
ATOM 4168 N N . SER B 1 227 ? 9.867 15.258 25.172 1 96.06 227 SER B N 1
ATOM 4169 C CA . SER B 1 227 ? 9.039 16.25 24.484 1 96.06 227 SER B CA 1
ATOM 4170 C C . SER B 1 227 ? 7.562 15.867 24.531 1 96.06 227 SER B C 1
ATOM 4172 O O . SER B 1 227 ? 6.691 16.703 24.266 1 96.06 227 SER B O 1
ATOM 4174 N N . ILE B 1 228 ? 7.273 14.672 24.859 1 95.88 228 ILE B N 1
ATOM 4175 C CA . ILE B 1 228 ? 5.891 14.211 24.969 1 95.88 228 ILE B CA 1
ATOM 4176 C C . ILE B 1 228 ? 5.172 14.961 26.078 1 95.88 228 ILE B C 1
ATOM 4178 O O . ILE B 1 228 ? 3.971 15.227 25.984 1 95.88 228 ILE B O 1
ATOM 4182 N N . LEU B 1 229 ? 5.914 15.328 27.078 1 97 229 LEU B N 1
ATOM 4183 C CA . LEU B 1 229 ? 5.34 16.094 28.172 1 97 229 LEU B CA 1
ATOM 4184 C C . LEU B 1 229 ? 4.844 17.453 27.688 1 97 229 LEU B C 1
ATOM 4186 O O . LEU B 1 229 ? 3.846 17.969 28.188 1 97 229 LEU B O 1
ATOM 4190 N N . ASP B 1 230 ? 5.531 18.016 26.781 1 97.25 230 ASP B N 1
ATOM 4191 C CA . ASP B 1 230 ? 5.094 19.281 26.188 1 97.25 230 ASP B CA 1
ATOM 4192 C C . ASP B 1 230 ? 3.766 19.109 25.453 1 97.25 230 ASP B C 1
ATOM 4194 O O . ASP B 1 230 ? 2.895 19.984 25.531 1 97.25 230 ASP B O 1
ATOM 4198 N N . LEU B 1 231 ? 3.668 18.016 24.75 1 97.56 231 LEU B N 1
ATOM 4199 C CA . LEU B 1 231 ? 2.424 17.703 24.047 1 97.56 231 LEU B CA 1
ATOM 4200 C C . LEU B 1 231 ? 1.271 17.562 25.031 1 97.56 231 LEU B C 1
ATOM 4202 O O . LEU B 1 231 ? 0.193 18.125 24.828 1 97.56 231 LEU B O 1
ATOM 4206 N N . ILE B 1 232 ? 1.511 16.875 26.078 1 97.56 232 ILE B N 1
ATOM 4207 C CA . ILE B 1 232 ? 0.493 16.656 27.109 1 97.56 232 ILE B CA 1
ATOM 4208 C C . ILE B 1 232 ? 0.056 17.984 27.703 1 97.56 232 ILE B C 1
ATOM 4210 O O . ILE B 1 232 ? -1.14 18.234 27.875 1 97.56 232 ILE B O 1
ATOM 4214 N N . LYS B 1 233 ? 0.988 18.828 27.969 1 97.62 233 LYS B N 1
ATOM 4215 C CA . LYS B 1 233 ? 0.682 20.156 28.516 1 97.62 233 LYS B CA 1
ATOM 4216 C C . LYS B 1 233 ? -0.212 20.938 27.562 1 97.62 233 LYS B C 1
ATOM 4218 O O . LYS B 1 233 ? -1.155 21.609 28 1 97.62 233 LYS B O 1
ATOM 4223 N N . ILE B 1 234 ? 0.12 20.875 26.328 1 97.44 234 ILE B N 1
ATOM 4224 C CA . ILE B 1 234 ? -0.671 21.578 25.328 1 97.44 234 ILE B CA 1
ATOM 4225 C C . ILE B 1 234 ? -2.096 21.031 25.312 1 97.44 234 ILE B C 1
ATOM 4227 O O . ILE B 1 234 ? -3.062 21.797 25.297 1 97.44 234 ILE B O 1
ATOM 4231 N N . LEU B 1 235 ? -2.24 19.719 25.344 1 97.69 235 LEU B N 1
ATOM 4232 C CA . LEU B 1 235 ? -3.561 19.109 25.344 1 97.69 235 LEU B CA 1
ATOM 4233 C C . LEU B 1 235 ? -4.367 19.531 26.562 1 97.69 235 LEU B C 1
ATOM 4235 O O . LEU B 1 235 ? -5.543 19.891 26.438 1 97.69 235 LEU B O 1
ATOM 4239 N N . GLU B 1 236 ? -3.754 19.562 27.672 1 96.44 236 GLU B N 1
ATOM 4240 C CA . GLU B 1 236 ? -4.414 19.953 28.922 1 96.44 236 GLU B CA 1
ATOM 4241 C C . GLU B 1 236 ? -4.859 21.422 28.859 1 96.44 236 GLU B C 1
ATOM 4243 O O . GLU B 1 236 ? -5.996 21.734 29.219 1 96.44 236 GLU B O 1
ATOM 4248 N N . THR B 1 237 ? -3.969 22.219 28.391 1 96.69 237 THR B N 1
ATOM 4249 C CA . THR B 1 237 ? -4.246 23.641 28.344 1 96.69 237 THR B CA 1
ATOM 4250 C C . THR B 1 237 ? -5.402 23.938 27.391 1 96.69 237 THR B C 1
ATOM 4252 O O . THR B 1 237 ? -6.191 24.859 27.625 1 96.69 237 THR B O 1
ATOM 4255 N N . ARG B 1 238 ? -5.508 23.141 26.391 1 96.56 238 ARG B N 1
ATOM 4256 C CA . ARG B 1 238 ? -6.527 23.375 25.375 1 96.56 238 ARG B CA 1
ATOM 4257 C C . ARG B 1 238 ? -7.824 22.641 25.734 1 96.56 238 ARG B C 1
ATOM 4259 O O . ARG B 1 238 ? -8.805 22.719 24.984 1 96.56 238 ARG B O 1
ATOM 4266 N N . GLY B 1 239 ? -7.773 21.906 26.844 1 95.94 239 GLY B N 1
ATOM 4267 C CA . GLY B 1 239 ? -9.008 21.344 27.359 1 95.94 239 GLY B CA 1
ATOM 4268 C C . GLY B 1 239 ? -9.305 19.953 26.828 1 95.94 239 GLY B C 1
ATOM 4269 O O . GLY B 1 239 ? -10.445 19.5 26.891 1 95.94 239 GLY B O 1
ATOM 4270 N N . PHE B 1 240 ? -8.375 19.312 26.297 1 97.31 240 PHE B N 1
ATOM 4271 C CA . PHE B 1 240 ? -8.57 17.953 25.812 1 97.31 240 PHE B CA 1
ATOM 4272 C C . PHE B 1 240 ? -8.469 16.938 26.953 1 97.31 240 PHE B C 1
ATOM 4274 O O . PHE B 1 240 ? -7.676 17.125 27.875 1 97.31 240 PHE B O 1
ATOM 4281 N N . ARG B 1 241 ? -9.344 15.945 26.891 1 96.94 241 ARG B N 1
ATOM 4282 C CA . ARG B 1 241 ? -9.055 14.727 27.625 1 96.94 241 ARG B CA 1
ATOM 4283 C C . ARG B 1 241 ? -8.047 13.859 26.891 1 96.94 241 ARG B C 1
ATOM 4285 O O . ARG B 1 241 ? -8.07 13.773 25.656 1 96.94 241 ARG B O 1
ATOM 4292 N N . TRP B 1 242 ? -7.148 13.203 27.703 1 96.81 242 TRP B N 1
ATOM 4293 C CA . TRP B 1 242 ? -6.098 12.461 27.016 1 96.81 242 TRP B CA 1
ATOM 4294 C C . TRP B 1 242 ? -5.668 11.242 27.828 1 96.81 242 TRP B C 1
ATOM 4296 O O . TRP B 1 242 ? -5.949 11.164 29.031 1 96.81 242 TRP B O 1
ATOM 4306 N N . THR B 1 243 ? -5.102 10.227 27.094 1 94.81 243 THR B N 1
ATOM 4307 C CA . THR B 1 243 ? -4.375 9.109 27.688 1 94.81 243 THR B CA 1
ATOM 4308 C C . THR B 1 243 ? -3 8.961 27.031 1 94.81 243 THR B C 1
ATOM 4310 O O . THR B 1 243 ? -2.779 9.43 25.922 1 94.81 243 THR B O 1
ATOM 4313 N N . CYS B 1 244 ? -2.062 8.477 27.812 1 94.06 244 CYS B N 1
ATOM 4314 C CA . CYS B 1 244 ? -0.732 8.203 27.281 1 94.06 244 CYS B CA 1
ATOM 4315 C C . CYS B 1 244 ? -0.254 6.812 27.688 1 94.06 244 CYS B C 1
ATOM 4317 O O . CYS B 1 244 ? -0.303 6.457 28.859 1 94.06 244 CYS B O 1
ATOM 4319 N N . THR B 1 245 ? 0.158 6.016 26.656 1 89.12 245 THR B N 1
ATOM 4320 C CA . THR B 1 245 ? 0.605 4.652 26.922 1 89.12 245 THR B CA 1
ATOM 4321 C C . THR B 1 245 ? 2 4.422 26.344 1 89.12 245 THR B C 1
ATOM 4323 O O . THR B 1 245 ? 2.268 4.758 25.203 1 89.12 245 THR B O 1
ATOM 4326 N N . ASP B 1 246 ? 3.012 3.965 27.234 1 83.81 246 ASP B N 1
ATOM 4327 C CA . ASP B 1 246 ? 4.344 3.574 26.781 1 83.81 246 ASP B CA 1
ATOM 4328 C C . ASP B 1 246 ? 4.359 2.119 26.312 1 83.81 246 ASP B C 1
ATOM 4330 O O . ASP B 1 246 ? 3.406 1.376 26.547 1 83.81 246 ASP B O 1
ATOM 4334 N N . LYS B 1 247 ? 5.637 1.649 25.531 1 63.19 247 LYS B N 1
ATOM 4335 C CA . LYS B 1 247 ? 5.793 0.297 25 1 63.19 247 LYS B CA 1
ATOM 4336 C C . LYS B 1 247 ? 5.34 -0.746 26.016 1 63.19 247 LYS B C 1
ATOM 4338 O O . LYS B 1 247 ? 4.77 -1.773 25.656 1 63.19 247 LYS B O 1
ATOM 4343 N N . ASP B 1 248 ? 6.164 -0.638 27.25 1 51.62 248 ASP B N 1
ATOM 4344 C CA . ASP B 1 248 ? 6.07 -1.737 28.203 1 51.62 248 ASP B CA 1
ATOM 4345 C C . ASP B 1 248 ? 4.617 -2.15 28.422 1 51.62 248 ASP B C 1
ATOM 4347 O O . ASP B 1 248 ? 4.332 -3.314 28.703 1 51.62 248 ASP B O 1
ATOM 4351 N N . GLU B 1 249 ? 3.893 -1.205 28.438 1 43.03 249 GLU B N 1
ATOM 4352 C CA . GLU B 1 249 ? 2.527 -1.615 28.75 1 43.03 249 GLU B CA 1
ATOM 4353 C C . GLU B 1 249 ? 1.859 -2.283 27.547 1 43.03 249 GLU B C 1
ATOM 4355 O O . GLU B 1 249 ? 0.796 -2.893 27.688 1 43.03 249 GLU B O 1
ATOM 4360 N N . TYR B 1 250 ? 2.492 -2.012 26.484 1 40.12 250 TYR B N 1
ATOM 4361 C CA . TYR B 1 250 ? 2.062 -2.605 25.219 1 40.12 250 TYR B CA 1
ATOM 4362 C C . TYR B 1 250 ? 2.814 -3.9 24.938 1 40.12 250 TYR B C 1
ATOM 4364 O O . TYR B 1 250 ? 3.656 -3.957 24.047 1 40.12 250 TYR B O 1
ATOM 4372 N N . VAL B 1 251 ? 3.385 -4.48 25.953 1 36.06 251 VAL B N 1
ATOM 4373 C CA . VAL B 1 251 ? 4.383 -5.539 25.844 1 36.06 251 VAL B CA 1
ATOM 4374 C C . VAL B 1 251 ? 4.078 -6.426 24.641 1 36.06 251 VAL B C 1
ATOM 4376 O O . VAL B 1 251 ? 4.984 -6.801 23.891 1 36.06 251 VAL B O 1
ATOM 4379 N N . PRO B 1 252 ? 2.922 -7.027 24.656 1 36.94 252 PRO B N 1
ATOM 4380 C CA . PRO B 1 252 ? 2.848 -8.172 23.75 1 36.94 252 PRO B CA 1
ATOM 4381 C C . PRO B 1 252 ? 2.857 -7.762 22.281 1 36.94 252 PRO B C 1
ATOM 4383 O O . PRO B 1 252 ? 3.377 -8.492 21.438 1 36.94 252 PRO B O 1
ATOM 4386 N N . THR B 1 253 ? 2.328 -6.531 21.984 1 37.03 253 THR B N 1
ATOM 4387 C CA . THR B 1 253 ? 2.004 -6.195 20.609 1 37.03 253 THR B CA 1
ATOM 4388 C C . THR B 1 253 ? 3.229 -5.645 19.875 1 37.03 253 THR B C 1
ATOM 4390 O O . THR B 1 253 ? 3.51 -6.027 18.75 1 37.03 253 THR B O 1
ATOM 4393 N N . VAL B 1 254 ? 3.943 -4.668 20.484 1 38.5 254 VAL B N 1
ATOM 4394 C CA . VAL B 1 254 ? 5.109 -3.988 19.938 1 38.5 254 VAL B CA 1
ATOM 4395 C C . VAL B 1 254 ? 6.301 -4.945 19.891 1 38.5 254 VAL B C 1
ATOM 4397 O O . VAL B 1 254 ? 7.086 -4.934 18.953 1 38.5 254 VAL B O 1
ATOM 4400 N N . ALA B 1 255 ? 6.508 -5.66 20.922 1 35.16 255 ALA B N 1
ATOM 4401 C CA . ALA B 1 255 ? 7.625 -6.59 21.047 1 35.16 255 ALA B CA 1
ATOM 4402 C C . ALA B 1 255 ? 7.629 -7.609 19.922 1 35.16 255 ALA B C 1
ATOM 4404 O O . ALA B 1 255 ? 8.688 -8.016 19.438 1 35.16 255 ALA B O 1
ATOM 4405 N N . LEU B 1 256 ? 6.477 -7.988 19.625 1 35.16 256 LEU B N 1
ATOM 4406 C CA . LEU B 1 256 ? 6.371 -8.953 18.531 1 35.16 256 LEU B CA 1
ATOM 4407 C C . LEU B 1 256 ? 6.848 -8.344 17.219 1 35.16 256 LEU B C 1
ATOM 4409 O O . LEU B 1 256 ? 7.512 -9.016 16.422 1 35.16 256 LEU B O 1
ATOM 4413 N N . MET B 1 257 ? 6.609 -7.137 17 1 38.91 257 MET B N 1
ATOM 4414 C CA . MET B 1 257 ? 7.129 -6.367 15.875 1 38.91 257 MET B CA 1
ATOM 4415 C C . MET B 1 257 ? 8.656 -6.332 15.898 1 38.91 257 MET B C 1
ATOM 4417 O O . MET B 1 257 ? 9.297 -6.465 14.852 1 38.91 257 MET B O 1
ATOM 4421 N N . LEU B 1 258 ? 9.164 -6.027 17.047 1 38.5 258 LEU B N 1
ATOM 4422 C CA . LEU B 1 258 ? 10.578 -5.828 17.328 1 38.5 258 LEU B CA 1
ATOM 4423 C C . LEU B 1 258 ? 11.336 -7.156 17.297 1 38.5 258 LEU B C 1
ATOM 4425 O O . LEU B 1 258 ? 12.492 -7.207 16.875 1 38.5 258 LEU B O 1
ATOM 4429 N N . MET B 1 259 ? 10.828 -8.188 17.891 1 35.03 259 MET B N 1
ATOM 4430 C CA . MET B 1 259 ? 11.516 -9.477 17.906 1 35.03 259 MET B CA 1
ATOM 4431 C C . MET B 1 259 ? 11.633 -10.039 16.484 1 35.03 259 MET B C 1
ATOM 4433 O O . MET B 1 259 ? 12.539 -10.82 16.203 1 35.03 259 MET B O 1
ATOM 4437 N N . LEU B 1 260 ? 10.703 -9.766 15.719 1 36.78 260 LEU B N 1
ATOM 4438 C CA . LEU B 1 260 ? 10.867 -10.195 14.336 1 36.78 260 LEU B CA 1
ATOM 4439 C C . LEU B 1 260 ? 12.031 -9.469 13.672 1 36.78 260 LEU B C 1
ATOM 4441 O O . LEU B 1 260 ? 12.734 -10.047 12.836 1 36.78 260 LEU B O 1
ATOM 4445 N N . THR B 1 261 ? 12.203 -8.289 14.055 1 35.81 261 THR B N 1
ATOM 4446 C CA . THR B 1 261 ? 13.422 -7.617 13.602 1 35.81 261 THR B CA 1
ATOM 4447 C C . THR B 1 261 ? 14.656 -8.266 14.219 1 35.81 261 THR B C 1
ATOM 4449 O O . THR B 1 261 ? 15.695 -8.375 13.562 1 35.81 261 THR B O 1
ATOM 4452 N N . HIS B 1 262 ? 14.641 -8.594 15.523 1 35.44 262 HIS B N 1
ATOM 4453 C CA . HIS B 1 262 ? 15.812 -9.195 16.156 1 35.44 262 HIS B CA 1
ATOM 4454 C C . HIS B 1 262 ? 16.078 -10.594 15.594 1 35.44 262 HIS B C 1
ATOM 4456 O O . HIS B 1 262 ? 17.219 -11.008 15.461 1 35.44 262 HIS B O 1
ATOM 4462 N N . LEU B 1 263 ? 15.125 -11.414 15.461 1 33.69 263 LEU B N 1
ATOM 4463 C CA . LEU B 1 263 ? 15.367 -12.734 14.883 1 33.69 263 LEU B CA 1
ATOM 4464 C C . LEU B 1 263 ? 15.922 -12.609 13.469 1 33.69 263 LEU B C 1
ATOM 4466 O O . LEU B 1 263 ? 16.797 -13.391 13.07 1 33.69 263 LEU B O 1
ATOM 4470 N N . VAL B 1 264 ? 15.547 -11.633 12.789 1 33.28 264 VAL B N 1
ATOM 4471 C CA . VAL B 1 264 ? 16.156 -11.375 11.484 1 33.28 264 VAL B CA 1
ATOM 4472 C C . VAL B 1 264 ? 17.578 -10.875 11.664 1 33.28 264 VAL B C 1
ATOM 4474 O O . VAL B 1 264 ? 18.484 -11.297 10.945 1 33.28 264 VAL B O 1
ATOM 4477 N N . LEU B 1 265 ? 17.781 -10.039 12.617 1 32.59 265 LEU B N 1
ATOM 4478 C CA . LEU B 1 265 ? 19.156 -9.586 12.867 1 32.59 265 LEU B CA 1
ATOM 4479 C C . LEU B 1 265 ? 20.016 -10.727 13.406 1 32.59 265 LEU B C 1
ATOM 4481 O O . LEU B 1 265 ? 21.188 -10.828 13.062 1 32.59 265 LEU B O 1
ATOM 4485 N N . MET B 1 266 ? 19.531 -11.555 14.203 1 30.66 266 MET B N 1
ATOM 4486 C CA . MET B 1 266 ? 20.359 -12.672 14.672 1 30.66 266 MET B CA 1
ATOM 4487 C C . MET B 1 266 ? 20.594 -13.672 13.547 1 30.66 266 MET B C 1
ATOM 4489 O O . MET B 1 266 ? 21.688 -14.242 13.438 1 30.66 266 MET B O 1
ATOM 4493 N N . GLN B 1 267 ? 19.625 -13.977 12.758 1 30.86 267 GLN B N 1
ATOM 4494 C CA . GLN B 1 267 ? 19.922 -14.875 11.648 1 30.86 267 GLN B CA 1
ATOM 4495 C C . GLN B 1 267 ? 20.812 -14.203 10.617 1 30.86 267 GLN B C 1
ATOM 4497 O O . GLN B 1 267 ? 21.656 -14.859 9.992 1 30.86 267 GLN B O 1
ATOM 4502 N N . ALA B 1 268 ? 20.766 -12.977 10.391 1 30.53 268 ALA B N 1
ATOM 4503 C CA . ALA B 1 268 ? 21.766 -12.273 9.594 1 30.53 268 ALA B CA 1
ATOM 4504 C C . ALA B 1 268 ? 23.125 -12.273 10.281 1 30.53 268 ALA B C 1
ATOM 4506 O O . ALA B 1 268 ? 24.156 -12.406 9.625 1 30.53 268 ALA B O 1
ATOM 4507 N N . ALA B 1 269 ? 23.188 -12.094 11.539 1 33.25 269 ALA B N 1
ATOM 4508 C CA . ALA B 1 269 ? 24.484 -12.172 12.211 1 33.25 269 ALA B CA 1
ATOM 4509 C C . ALA B 1 269 ? 25.078 -13.57 12.117 1 33.25 269 ALA B C 1
ATOM 4511 O O . ALA B 1 269 ? 26.281 -13.734 11.977 1 33.25 269 ALA B O 1
ATOM 4512 N N . ASP B 1 270 ? 24.281 -14.617 12.156 1 32.59 270 ASP B N 1
ATOM 4513 C CA . ASP B 1 270 ? 24.875 -15.945 12.023 1 32.59 270 ASP B CA 1
ATOM 4514 C C . ASP B 1 270 ? 25.359 -16.188 10.594 1 32.59 270 ASP B C 1
ATOM 4516 O O . ASP B 1 270 ? 26.328 -16.922 10.383 1 32.59 270 ASP B O 1
ATOM 4520 N N . SER B 1 271 ? 24.734 -15.625 9.602 1 31.41 271 SER B N 1
ATOM 4521 C CA . SER B 1 271 ? 25.266 -15.891 8.266 1 31.41 271 SER B CA 1
ATOM 4522 C C . SER B 1 271 ? 26.547 -15.109 8.023 1 31.41 271 SER B C 1
ATOM 4524 O O . SER B 1 271 ? 27.281 -15.383 7.066 1 31.41 271 SER B O 1
ATOM 4526 N N . PHE B 1 272 ? 26.812 -14 8.695 1 30.86 272 PHE B N 1
ATOM 4527 C CA . PHE B 1 272 ? 28.094 -13.328 8.516 1 30.86 272 PHE B CA 1
ATOM 4528 C C . PHE B 1 272 ? 29.219 -14.109 9.18 1 30.86 272 PHE B C 1
ATOM 4530 O O . PHE B 1 272 ? 30.391 -13.82 8.961 1 30.86 272 PHE B O 1
ATOM 4537 N N . SER B 1 273 ? 28.906 -14.914 10.164 1 30.81 273 SER B N 1
ATOM 4538 C CA . SER B 1 273 ? 30.078 -15.523 10.797 1 30.81 273 SER B CA 1
ATOM 4539 C C . SER B 1 273 ? 30.75 -16.516 9.859 1 30.81 273 SER B C 1
ATOM 4541 O O . SER B 1 273 ? 31.938 -16.844 10.039 1 30.81 273 SER B O 1
ATOM 4543 N N . SER B 1 274 ? 29.984 -17.219 9.047 1 30.86 274 SER B N 1
ATOM 4544 C CA . SER B 1 274 ? 30.719 -18.328 8.445 1 30.86 274 SER B CA 1
ATOM 4545 C C . SER B 1 274 ? 31.547 -17.859 7.246 1 30.86 274 SER B C 1
ATOM 4547 O O . SER B 1 274 ? 32.25 -18.656 6.637 1 30.86 274 SER B O 1
ATOM 4549 N N . VAL B 1 275 ? 31.266 -16.766 6.648 1 28 275 VAL B N 1
ATOM 4550 C CA . VAL B 1 275 ? 32.031 -16.609 5.406 1 28 275 VAL B CA 1
ATOM 4551 C C . VAL B 1 275 ? 33.406 -16.078 5.707 1 28 275 VAL B C 1
ATOM 4553 O O . VAL B 1 275 ? 34.312 -16.141 4.855 1 28 275 VAL B O 1
ATOM 4556 N N . TRP B 1 276 ? 33.531 -15.102 6.688 1 25.83 276 TRP B N 1
ATOM 4557 C CA . TRP B 1 276 ? 34.875 -14.547 6.656 1 25.83 276 TRP B CA 1
ATOM 4558 C C . TRP B 1 276 ? 35.875 -15.484 7.324 1 25.83 276 TRP B C 1
ATOM 4560 O O . TRP B 1 276 ? 35.781 -15.781 8.516 1 25.83 276 TRP B O 1
ATOM 4570 N N . PRO B 1 277 ? 36.375 -16.5 6.562 1 28.78 277 PRO B N 1
ATOM 4571 C CA . PRO B 1 277 ? 37.5 -17.188 7.176 1 28.78 277 PRO B CA 1
ATOM 4572 C C . PRO B 1 277 ? 38.5 -16.219 7.812 1 28.78 277 PRO B C 1
ATOM 4574 O O . PRO B 1 277 ? 38.812 -15.172 7.242 1 28.78 277 PRO B O 1
ATOM 4577 N N . LEU B 1 278 ? 38.312 -15.922 9.109 1 25.2 278 LEU B N 1
ATOM 4578 C CA . LEU B 1 278 ? 39.438 -15.227 9.758 1 25.2 278 LEU B CA 1
ATOM 4579 C C . LEU B 1 278 ? 40.781 -15.703 9.203 1 25.2 278 LEU B C 1
ATOM 4581 O O . LEU B 1 278 ? 41.094 -16.875 9.328 1 25.2 278 LEU B O 1
ATOM 4585 N N . ASP B 1 279 ? 41.094 -15.203 8.016 1 26.73 279 ASP B N 1
ATOM 4586 C CA . ASP B 1 279 ? 42.469 -15.375 7.574 1 26.73 279 ASP B CA 1
ATOM 4587 C C . ASP B 1 279 ? 43.438 -15.188 8.734 1 26.73 279 ASP B C 1
ATOM 4589 O O . ASP B 1 279 ? 43.469 -14.125 9.367 1 26.73 279 ASP B O 1
ATOM 4593 N N . THR B 1 280 ? 43.5 -16.219 9.562 1 27.55 280 THR B N 1
ATOM 4594 C CA . THR B 1 280 ? 44.625 -16.266 10.5 1 27.55 280 THR B CA 1
ATOM 4595 C C . THR B 1 280 ? 45.875 -15.664 9.875 1 27.55 280 THR B C 1
ATOM 4597 O O . THR B 1 280 ? 46.031 -15.688 8.656 1 27.55 280 THR B O 1
ATOM 4600 N N . ASP B 1 281 ? 46.469 -14.719 10.586 1 25.72 281 ASP B N 1
ATOM 4601 C CA . ASP B 1 281 ? 47.688 -13.938 10.469 1 25.72 281 ASP B CA 1
ATOM 4602 C C . ASP B 1 281 ? 48.844 -14.789 9.945 1 25.72 281 ASP B C 1
ATOM 4604 O O . ASP B 1 281 ? 49.469 -15.523 10.703 1 25.72 281 ASP B O 1
ATOM 4608 N N . ASP B 1 282 ? 48.594 -15.703 8.953 1 27.23 282 ASP B N 1
ATOM 4609 C CA . ASP B 1 282 ? 49.875 -16.266 8.547 1 27.23 282 ASP B CA 1
ATOM 4610 C C . ASP B 1 282 ? 50.844 -15.172 8.156 1 27.23 282 ASP B C 1
ATOM 4612 O O . ASP B 1 282 ? 50.656 -14.508 7.125 1 27.23 282 ASP B O 1
ATOM 4616 N N . SER B 1 283 ? 51.344 -14.391 9.258 1 26.77 283 SER B N 1
ATOM 4617 C CA . SER B 1 283 ? 52.531 -13.531 9.195 1 26.77 283 SER B CA 1
ATOM 4618 C C . SER B 1 283 ? 53.625 -14.164 8.344 1 26.77 283 SER B C 1
ATOM 4620 O O . SER B 1 283 ? 54.062 -15.281 8.617 1 26.77 283 SER B O 1
ATOM 4622 N N . PRO B 1 284 ? 53.5 -13.977 7.031 1 26.23 284 PRO B N 1
ATOM 4623 C CA . PRO B 1 284 ? 54.688 -14.477 6.352 1 26.23 284 PRO B CA 1
ATOM 4624 C C . PRO B 1 284 ? 56 -14.031 7.035 1 26.23 284 PRO B C 1
ATOM 4626 O O . PRO B 1 284 ? 56.062 -12.93 7.59 1 26.23 284 PRO B O 1
ATOM 4629 N N . VAL B 1 285 ? 56.75 -14.992 7.691 1 27.34 285 VAL B N 1
ATOM 4630 C CA . VAL B 1 285 ? 58.125 -14.898 8.172 1 27.34 285 VAL B CA 1
ATOM 4631 C C . VAL B 1 285 ? 59 -14.18 7.137 1 27.34 285 VAL B C 1
ATOM 4633 O O . VAL B 1 285 ? 59.188 -14.688 6.031 1 27.34 285 VAL B O 1
ATOM 4636 N N . CYS B 1 286 ? 58.719 -12.828 6.941 1 22.58 286 CYS B N 1
ATOM 4637 C CA . CYS B 1 286 ? 59.719 -12.07 6.215 1 22.58 286 CYS B CA 1
ATOM 4638 C C . CYS B 1 286 ? 61.125 -12.461 6.664 1 22.58 286 CYS B C 1
ATOM 4640 O O . CYS B 1 286 ? 61.469 -12.273 7.828 1 22.58 286 CYS B O 1
ATOM 4642 N N . GLU B 1 287 ? 61.625 -13.539 6.141 1 24.28 287 GLU B N 1
ATOM 4643 C CA . GLU B 1 287 ? 63.031 -13.891 6.203 1 24.28 287 GLU B CA 1
ATOM 4644 C C . GLU B 1 287 ? 63.906 -12.68 5.934 1 24.28 287 GLU B C 1
ATOM 4646 O O . GLU B 1 287 ? 63.562 -11.82 5.117 1 24.28 287 GLU B O 1
ATOM 4651 N N . GLU B 1 288 ? 64.75 -12.266 6.949 1 25.41 288 GLU B N 1
ATOM 4652 C CA . GLU B 1 288 ? 65.875 -11.328 6.969 1 25.41 288 GLU B CA 1
ATOM 4653 C C . GLU B 1 288 ? 66.75 -11.492 5.727 1 25.41 288 GLU B C 1
ATOM 4655 O O . GLU B 1 288 ? 67 -12.609 5.289 1 25.41 288 GLU B O 1
ATOM 4660 N N . PRO B 1 289 ? 66.625 -10.508 4.762 1 25.08 289 PRO B N 1
ATOM 4661 C CA . PRO B 1 289 ? 67.625 -10.555 3.705 1 25.08 289 PRO B CA 1
ATOM 4662 C C . PRO B 1 289 ? 69.062 -10.742 4.25 1 25.08 289 PRO B C 1
ATOM 4664 O O . PRO B 1 289 ? 69.375 -10.25 5.336 1 25.08 289 PRO B O 1
ATOM 4667 N N . LYS B 1 290 ? 69.688 -11.945 4.07 1 25.97 290 LYS B N 1
ATOM 4668 C CA . LYS B 1 290 ? 71.125 -12.156 4.195 1 25.97 290 LYS B CA 1
ATOM 4669 C C . LYS B 1 290 ? 71.938 -11.016 3.549 1 25.97 290 LYS B C 1
ATOM 4671 O O . LYS B 1 290 ? 71.688 -10.672 2.391 1 25.97 290 LYS B O 1
ATOM 4676 N N . THR B 1 291 ? 72.188 -9.914 4.293 1 22.03 291 THR B N 1
ATOM 4677 C CA . THR B 1 291 ? 73.375 -9.047 4.078 1 22.03 291 THR B CA 1
ATOM 4678 C C . THR B 1 291 ? 74.625 -9.875 3.689 1 22.03 291 THR B C 1
ATOM 4680 O O . THR B 1 291 ? 75.188 -10.586 4.52 1 22.03 291 THR B O 1
ATOM 4683 N N . VAL B 1 292 ? 74.5 -10.625 2.508 1 22.12 292 VAL B N 1
ATOM 4684 C CA . VAL B 1 292 ? 75.812 -10.883 1.883 1 22.12 292 VAL B CA 1
ATOM 4685 C C . VAL B 1 292 ? 76.562 -9.57 1.655 1 22.12 292 VAL B C 1
ATOM 4687 O O . VAL B 1 292 ? 76 -8.602 1.152 1 22.12 292 VAL B O 1
ATOM 4690 N N . PHE B 1 293 ? 77.75 -9.422 2.357 1 23.08 293 PHE B N 1
ATOM 4691 C CA . PHE B 1 293 ? 79 -8.766 2.273 1 23.08 293 PHE B CA 1
ATOM 4692 C C . PHE B 1 293 ? 79.625 -8.969 0.896 1 23.08 293 PHE B C 1
ATOM 4694 O O . PHE B 1 293 ? 80.688 -8.367 0.577 1 23.08 293 PHE B O 1
ATOM 4701 N N . LEU B 1 294 ? 78.875 -9.023 -0.281 1 21.05 294 LEU B N 1
ATOM 4702 C CA . LEU B 1 294 ? 79.875 -8.578 -1.255 1 21.05 294 LEU B CA 1
ATOM 4703 C C . LEU B 1 294 ? 79.938 -7.059 -1.272 1 21.05 294 LEU B C 1
ATOM 4705 O O . LEU B 1 294 ? 78.938 -6.359 -1.161 1 21.05 294 LEU B O 1
#

InterPro domains:
  IPR003193 ADP-ribosyl cyclase (CD38/157) [PF02267] (25-251)
  IPR003193 ADP-ribosyl cyclase (CD38/157) [PTHR10912] (5-253)
  IPR003193 ADP-ribosyl cyclase (CD38/157) [cd04759] (23-246)

pLDDT: mean 78.06, std 25.6, range [21.03, 98.75]

Secondary structure (DSSP, 8-state):
-------------------EEE-SPTTHHHHHHHHHHHIIIII-TT----HHHHHHHHHHHHHTS-TTB--GGGGHHHHHT------TT-BEEEES-HHHHHHHHHHH---B-GGGSHHHHHHTT----B-SSTTS-B-SSEEE-GGG-TB-HHHHHHHHHHHHHHHT--EEEEEEEETTSS-SS-TTSHIIIIIHHH--TTTEEEEEEEEE--TT-----BTTBSTHHHHHHHHHHTT--EEEE-GGGGHHHHHHHHHHHHHHHHHHHHHHHTT-------------------/-------------------EEE-SPTTHHHHHHHHHHHIIIII-TT----HHHHHHHHHHHHHTS-TTB--GGGGHHHHHT------TT-BEEEES-HHHHHHHHHHH---B-GGGSHHHHHHTT----B-SSTTS-B-SSEEE-GGG-TB-HHHHHHHHHHHHHHHT--EEEEEEEETTSS-SS-TTSHIIIIIHHH--TTTEEEEEEEEE--TT-----BTTBSTHHHHHHHHHHTT--EEEE-GGGGHHHHHHHHHHHHHHHHHHHHHHHTTS------------------

Sequence (588 aa):
MSRITAGLVVLLFLTGYVNTGPGTTPHLKQIVIGRCYDYVTLVKPSSRYNCEEIWREFEEAVIRRDPCSVRVKDYRRMFRLTPQSLPCDKLLFWSKTRGLMHSYSAVTRRFLTLEDTLVGYIFNDLIWCGQEERDRGFDYNSCPEWSTCVNHPVYSLWKQASQNFATAACGNITVLLNGSIPNAFNRKSMFGSVELDNLNPRMVSFVNLKVVPNLEGPFVESCSQGSILDLIKILETRGFRWTCTDKDEYVPTVALMLMLTHLVLMQAADSFSSVWPLDTDDSPVCEEPKTVFLMSRITAGLVVLLFLTGYVNTGPGTTPHLKQIVIGRCYDYVTLVKPSSRYNCEEIWREFEEAVIRRDPCSVRVKDYRRMFRLTPQSLPCDKLLFWSKTRGLMHSYSAVTRRFLTLEDTLVGYIFNDLIWCGQEERDRGFDYNSCPEWSTCVNHPVYSLWKQASQNFATAACGNITVLLNGSIPNAFNRKSMFGSVELDNLNPRMVSFVNLKVVPNLEGPFVESCSQGSILDLIKILETRGFRWTCTDKDEYVPTVALMLMLTHLVLMQAADSFSSVWPLDTDDSPVCEEPKTVFL

Foldseek 3Di:
DPPPPPPPPPPPPPPVPQVFDAFFDPPLLVLLLVQLCCCCVPVNVVDDADSVVLVVQLQCLFQQDAQQPRALVSCVVSVVRFDDADDAPAEEAEFPCVVPVVVVCVVVVRHDYLCSGSLNVSCPPTAWHYDRDGPPGTTRGTHGDPVVRNRHSVVSNVLNSLLSSLLNYAEEYEYEFEQADAPSPDCPDSCNVRNVVNHDQVGYQEYEYEYAYALVGDRADACVHHCVVVVVVVCVVNPHHYHGDYVVVVPPPRNVVRVVVVVVVVVVVVVVVPPPPPPPCVPPPPPPPPPPDD/DPPPPPPPPPPPPCPVPQVFDAFFDPPLLVLLLVQLVCCCVPVNVVDDADSVVLVVQLQCLFQQDAQQPRALVSCVVSVVRFDDADDAPAEEAEFPCVVPVVVVCVVVVRHDYLCSGSLNVSCPPTAWHYDRDGPPGTTRGTHGDPVVRNRHPVVSNVLNSLLSSLLNYAEEYEYEFEQADAPSPDCPDSCNPRNVVNHDQVGYQEYEYEYAYALVGDRADACVHHCVVVVVVVCVVNPHHYHGDYVVVVPPPRNVVRVVVVVVVVVVVVVVVPPPPPPPCPVPPPPDPPPPPD

Radius of gyration: 31.34 Å; Cα contacts (8 Å, |Δi|>4): 964; chains: 2; bounding box: 153×98×79 Å

Organism: Chanos chanos (NCBI:txid29144)